Protein AF-A0A6M0SA63-F1 (afdb_monomer)

Mean predicted aligned error: 13.5 Å

Nearest PDB structures (foldseek):
  8jhr-assembly1_A  TM=8.164E-01  e=1.229E-10  Homo sapiens
  7yub-assembly1_R  TM=7.688E-01  e=2.667E-10  Homo sapiens
  7yud-assembly1_R  TM=7.633E-01  e=1.923E-09  Homo sapiens
  7dla-assembly1_A  TM=7.077E-01  e=8.566E-08  Escherichia coli K-12
  8vzo-assembly1_A  TM=6.749E-01  e=1.341E-06  Mus musculus

Foldseek 3Di:
DPPVVVPDQPPVSVCVPPLVLLLVLLLLLLLLLLLLLLLCQLCQQLVCVVQVHALLLSLLLLLLLLVLLLVQLVVLLVVCVVPFLLVSLLVLLLLSLVLLQVQLVDDHSVSSSVSSSSSSNSNSNLVSSLVLLVLSDDPVCSVVSVVSSVVSNLNSNQNNLLLNLVQQDWDSVRGRSNRSSVVSSVSSVVSSVSSVVRNDTSDDPDPPPPPVVVVVVPPPPVVLVVVQCPQPLLVLLLLLLQLLLLLVLLCSSCQSVLCCPPQVTDSNVSSVLSNLLSVLLVCCLVPPQVVCCVVPNLLRLLLVLLLQLLVLLLQCSVDRDPVSNSVSSNSNSSSSSSNVVSSLVVNPLVDDPVCNVVSVVVSVSSSSVSSSVRSSVSSVCCPPVHNSVSSHPSSVSSVVSSVVSVVSSVVCVVVSVQVVLLLVLLVLVVCLQVQVNPQKRALVSLVVLLVLLCVLVVPDCPDPLSVVSNVLSSVVRVVCQVQQVPPPPRIHGSSSSVVSCVPDVVPPVLQVVQVVLPSVPPQWHALVSQLSLCVSVPHDSVLSVVLQVVLCPVPPRIHHSVSSSVLVCCLNRVPDDDPSSVCSSHSD

Organism: NCBI:txid2304604

Radius of gyration: 30.06 Å; Cα contacts (8 Å, |Δi|>4): 780; chains: 1; bounding box: 76×56×89 Å

Sequence (588 aa):
MTLEDVNRPGFLAWLQDKSHLAQIALFLSVLIDTVSSSIVVPLIPFYAQNFNASPLMTTLVFSASAITGFMVTPVWGGLSDRFGRRPLLLTSMVVSGIACLWFGLLHSLWALFACNALIGAASGSGTVATAYIADVTSSDQRARGLGVLSAAYGCGIILGPTLGGFLVGSDSATSDFLTPALVAASLSALAVTFTFFVLPESLPKIHVEPDQTQLKSSAFNFTDYQTILKNPLTLTLIMGLVLIAFAGSSVQSVLGLWTGQELHWGPQSTSFLYVYWGGLAICIELGLINPLIKRFGESNLFIWGLFTYSIAMMLLPTSRSLLNILLSLSVICLGYSLCRVVAVSLLSQSVSARQQGKVFGLTDSAIALATIISPLLAGYMFTAWGTSWPFWVGPILIIVVSLLSVRIIMQSRVSVSCMQQRQQNLQQLFDILDYDQNGEIEAHDFQQMVNASAQVWRWKDDSKEYKTALSFWTGLGNTVQQLMDTNGDGRVSLDEWIEFMVKDLDFDLATAFTKFLDVNADGKICLEELKAFYYLYKTDEGIAEKTFESLDLDQDGYISPDEMSKTFKHFIYGETLESLQRKWLTGI

Structure (mmCIF, N/CA/C/O backbone):
data_AF-A0A6M0SA63-F1
#
_entry.id   AF-A0A6M0SA63-F1
#
loop_
_atom_site.group_PDB
_atom_site.id
_atom_site.type_symbol
_atom_site.label_atom_id
_atom_site.label_alt_id
_atom_site.label_comp_id
_atom_site.label_asym_id
_atom_site.label_entity_id
_atom_site.label_seq_id
_atom_site.pdbx_PDB_ins_code
_atom_site.Cartn_x
_atom_site.Cartn_y
_atom_site.Cartn_z
_atom_site.occupancy
_atom_site.B_iso_or_equiv
_atom_site.auth_seq_id
_atom_site.auth_comp_id
_atom_site.auth_asym_id
_atom_site.auth_atom_id
_atom_site.pdbx_PDB_model_num
ATOM 1 N N . MET A 1 1 ? -23.177 -33.381 16.766 1.00 40.50 1 MET A N 1
ATOM 2 C CA . MET A 1 1 ? -23.656 -32.475 15.706 1.00 40.50 1 MET A CA 1
ATOM 3 C C . MET A 1 1 ? -24.875 -31.773 16.249 1.00 40.50 1 MET A C 1
ATOM 5 O O . MET A 1 1 ? -25.938 -32.375 16.336 1.00 40.50 1 MET A O 1
ATOM 9 N N . THR A 1 2 ? -24.664 -30.572 16.770 1.00 35.50 2 THR A N 1
ATOM 10 C CA . THR A 1 2 ? -25.721 -29.668 17.223 1.00 35.50 2 THR A CA 1
ATOM 11 C C . THR A 1 2 ? -26.400 -29.045 15.999 1.00 35.50 2 THR A C 1
ATOM 13 O O . THR A 1 2 ? -25.821 -28.996 14.916 1.00 35.50 2 THR A O 1
ATOM 16 N N . LEU A 1 3 ? -27.646 -28.595 16.158 1.00 34.97 3 LEU A N 1
ATOM 17 C CA . LEU A 1 3 ? -28.497 -28.039 15.093 1.00 34.97 3 LEU A CA 1
ATOM 18 C C . LEU A 1 3 ? -27.920 -26.783 14.393 1.00 34.97 3 LEU A C 1
ATOM 20 O O . LEU A 1 3 ? -28.468 -26.350 13.385 1.00 34.97 3 LEU A O 1
ATOM 24 N N . GLU A 1 4 ? -26.795 -26.236 14.865 1.00 39.66 4 GLU A N 1
ATOM 25 C CA . GLU A 1 4 ? -26.075 -25.110 14.249 1.00 39.66 4 GLU A CA 1
ATOM 26 C C . GLU A 1 4 ? -25.236 -25.495 13.018 1.00 39.66 4 GLU A C 1
ATOM 28 O O . GLU A 1 4 ? -24.966 -24.645 12.170 1.00 39.66 4 GLU A O 1
ATOM 33 N N . ASP A 1 5 ? -24.871 -26.771 12.847 1.00 40.59 5 ASP A N 1
ATOM 34 C CA . ASP A 1 5 ? -24.083 -27.210 11.682 1.00 40.59 5 ASP A CA 1
ATOM 35 C C . ASP A 1 5 ? -24.913 -27.292 10.381 1.00 40.59 5 ASP A C 1
ATOM 37 O O . ASP A 1 5 ? -24.354 -27.453 9.296 1.00 40.59 5 ASP A O 1
ATOM 41 N N . VAL A 1 6 ? -26.244 -27.154 10.459 1.00 45.19 6 VAL A N 1
ATOM 42 C CA . VAL A 1 6 ? -27.168 -27.298 9.314 1.00 45.19 6 VAL A CA 1
ATOM 43 C C . VAL A 1 6 ? -27.380 -25.981 8.549 1.00 45.19 6 VAL A C 1
ATOM 45 O O . VAL A 1 6 ? -27.842 -26.009 7.412 1.00 45.19 6 VAL A O 1
ATOM 48 N N . ASN A 1 7 ? -26.989 -24.831 9.113 1.00 42.00 7 ASN A N 1
ATOM 49 C CA . ASN A 1 7 ? -27.315 -23.511 8.552 1.00 42.00 7 ASN A CA 1
ATOM 50 C C . ASN A 1 7 ? -26.133 -22.734 7.955 1.00 42.00 7 ASN A C 1
ATOM 52 O O . ASN A 1 7 ? -26.275 -21.557 7.626 1.00 42.00 7 ASN A O 1
ATOM 56 N N . ARG A 1 8 ? -24.966 -23.360 7.760 1.00 46.69 8 ARG A N 1
ATOM 57 C CA . ARG A 1 8 ? -23.919 -22.726 6.947 1.00 46.69 8 ARG A CA 1
ATOM 58 C C . ARG A 1 8 ? -24.351 -22.801 5.484 1.00 46.69 8 ARG A C 1
ATOM 60 O O . ARG A 1 8 ? -24.464 -23.919 4.974 1.00 46.69 8 ARG A O 1
ATOM 67 N N . PRO A 1 9 ? -24.585 -21.672 4.786 1.00 43.41 9 PRO A N 1
ATOM 68 C CA . PRO A 1 9 ? -24.844 -21.726 3.359 1.00 43.41 9 PRO A CA 1
ATOM 69 C C . PRO A 1 9 ? -23.662 -22.452 2.717 1.00 43.41 9 PRO A C 1
ATOM 71 O O . PRO A 1 9 ? -22.509 -22.043 2.866 1.00 43.41 9 PRO A O 1
ATOM 74 N N . GLY A 1 10 ? -23.938 -23.583 2.060 1.00 45.62 10 GLY A N 1
ATOM 75 C CA . GLY A 1 10 ? -22.914 -24.306 1.315 1.00 45.62 10 GLY A CA 1
ATOM 76 C C . GLY A 1 10 ? -22.224 -23.350 0.343 1.00 45.62 10 GLY A C 1
ATOM 77 O O . GLY A 1 10 ? -22.823 -22.367 -0.084 1.00 45.62 10 GLY A O 1
ATOM 78 N N . PHE A 1 11 ? -20.976 -23.626 -0.033 1.00 41.06 11 PHE A N 1
ATOM 79 C CA . PHE A 1 11 ? -20.181 -22.770 -0.928 1.00 41.06 11 PHE A CA 1
ATOM 80 C C . PHE A 1 11 ? -20.954 -22.268 -2.172 1.00 41.06 11 PHE A C 1
ATOM 82 O O . PHE A 1 11 ? -20.761 -21.140 -2.613 1.00 41.06 11 PHE A O 1
ATOM 89 N N . LEU A 1 12 ? -21.894 -23.070 -2.688 1.00 39.44 12 LEU A N 1
ATOM 90 C CA . LEU A 1 12 ? -22.798 -22.701 -3.783 1.00 39.44 12 LEU A CA 1
ATOM 91 C C . LEU A 1 12 ? -23.898 -21.694 -3.397 1.00 39.44 12 LEU A C 1
ATOM 93 O O . LEU A 1 12 ? -24.204 -20.823 -4.198 1.00 39.44 12 LEU A O 1
ATOM 97 N N . ALA A 1 13 ? -24.469 -21.779 -2.194 1.00 48.19 13 ALA A N 1
ATOM 98 C CA . ALA A 1 13 ? -25.404 -20.781 -1.667 1.00 48.19 13 ALA A CA 1
ATOM 99 C C . ALA A 1 13 ? -24.677 -19.475 -1.295 1.00 48.19 13 ALA A C 1
ATOM 101 O O . ALA A 1 13 ? -25.209 -18.391 -1.508 1.00 48.19 13 ALA A O 1
ATOM 102 N N . TRP A 1 14 ? -23.422 -19.568 -0.837 1.00 48.88 14 TRP A N 1
ATOM 103 C CA . TRP A 1 14 ? -22.542 -18.410 -0.644 1.00 48.88 14 TRP A CA 1
ATOM 104 C C . TRP A 1 14 ? -22.216 -17.698 -1.972 1.00 48.88 14 TRP A C 1
ATOM 106 O O . TRP A 1 14 ? -22.243 -16.473 -2.042 1.00 48.88 14 TRP A O 1
ATOM 116 N N . LEU A 1 15 ? -21.995 -18.455 -3.054 1.00 44.94 15 LEU A N 1
ATOM 117 C CA . LEU A 1 15 ? -21.850 -17.921 -4.415 1.00 44.94 15 LEU A CA 1
ATOM 118 C C . LEU A 1 15 ? -23.154 -17.358 -5.007 1.00 44.94 15 LEU A C 1
ATOM 120 O O . LEU A 1 15 ? -23.093 -16.698 -6.034 1.00 44.94 15 LEU A O 1
ATOM 124 N N . GLN A 1 16 ? -24.328 -17.629 -4.433 1.00 45.47 16 GLN A N 1
ATOM 125 C CA . GLN A 1 16 ? -25.609 -17.132 -4.958 1.00 45.47 16 GLN A CA 1
ATOM 126 C C . GLN A 1 16 ? -25.978 -15.739 -4.435 1.00 45.47 16 GLN A C 1
ATOM 128 O O . GLN A 1 16 ? -26.872 -15.099 -4.997 1.00 45.47 16 GLN A O 1
ATOM 133 N N . ASP A 1 17 ? -25.283 -15.239 -3.412 1.00 67.06 17 ASP A N 1
ATOM 134 C CA . ASP A 1 17 ? -25.430 -13.856 -2.976 1.00 67.06 17 ASP A CA 1
ATOM 135 C C . ASP A 1 17 ? -24.848 -12.911 -4.040 1.00 67.06 17 ASP A C 1
ATOM 137 O O . ASP A 1 17 ? -23.660 -12.950 -4.383 1.00 67.06 17 ASP A O 1
ATOM 141 N N . LYS A 1 18 ? -25.707 -12.043 -4.584 1.00 68.31 18 LYS A N 1
ATOM 142 C CA . LYS A 1 18 ? -25.337 -11.082 -5.631 1.00 68.31 18 LYS A CA 1
ATOM 143 C C . LYS A 1 18 ? -24.211 -10.147 -5.182 1.00 68.31 18 LYS A C 1
ATOM 145 O O . LYS A 1 18 ? -23.425 -9.720 -6.028 1.00 68.31 18 LYS A O 1
ATOM 150 N N . SER A 1 19 ? -24.112 -9.856 -3.884 1.00 70.75 19 SER A N 1
ATOM 151 C CA . SER A 1 19 ? -23.053 -9.011 -3.324 1.00 70.75 19 SER A CA 1
ATOM 152 C C . SER A 1 19 ? -21.680 -9.696 -3.400 1.00 70.75 19 SER A C 1
ATOM 154 O O . SER A 1 19 ? -20.702 -9.087 -3.838 1.00 70.75 19 SER A O 1
ATOM 156 N N . HIS A 1 20 ? -21.603 -10.989 -3.077 1.00 77.12 20 HIS A N 1
ATOM 157 C CA . HIS A 1 20 ? -20.370 -11.775 -3.144 1.00 77.12 20 HIS A CA 1
ATOM 158 C C . HIS A 1 20 ? -19.915 -12.016 -4.585 1.00 77.12 20 HIS A C 1
ATOM 160 O O . HIS A 1 20 ? -18.726 -11.885 -4.884 1.00 77.12 20 HIS A O 1
ATOM 166 N N . LEU A 1 21 ? -20.847 -12.282 -5.506 1.00 81.62 21 LEU A N 1
ATOM 167 C CA . LEU A 1 21 ? -20.529 -12.379 -6.935 1.00 81.62 21 LEU A CA 1
ATOM 168 C C . LEU A 1 21 ? -19.960 -11.071 -7.487 1.00 81.62 21 LEU A C 1
ATOM 170 O O . LEU A 1 21 ? -18.983 -11.103 -8.233 1.00 81.62 21 LEU A O 1
ATOM 174 N N . ALA A 1 22 ? -20.524 -9.926 -7.094 1.00 84.25 22 ALA A N 1
ATOM 175 C CA . ALA A 1 22 ? -20.011 -8.620 -7.495 1.00 84.25 22 ALA A CA 1
ATOM 176 C C . ALA A 1 22 ? -18.594 -8.366 -6.950 1.00 84.25 22 ALA A C 1
ATOM 178 O O . ALA A 1 22 ? -17.748 -7.862 -7.686 1.00 84.25 22 ALA A O 1
ATOM 179 N N . GLN A 1 23 ? -18.302 -8.764 -5.706 1.00 86.88 23 GLN A N 1
ATOM 180 C CA . GLN A 1 23 ? -16.956 -8.661 -5.125 1.00 86.88 23 GLN A CA 1
ATOM 181 C C . GLN A 1 23 ? -15.937 -9.548 -5.853 1.00 86.88 23 GLN A C 1
ATOM 183 O O . GLN A 1 23 ? -14.833 -9.092 -6.136 1.00 86.88 23 GLN A O 1
ATOM 188 N N . ILE A 1 24 ? -16.296 -10.790 -6.200 1.00 89.25 24 ILE A N 1
ATOM 189 C CA . ILE A 1 24 ? -15.423 -11.700 -6.964 1.00 89.25 24 ILE A CA 1
ATOM 190 C C . ILE A 1 24 ? -15.206 -11.174 -8.388 1.00 89.25 24 ILE A C 1
ATOM 192 O O . ILE A 1 24 ? -14.082 -11.186 -8.892 1.00 89.25 24 ILE A O 1
ATOM 196 N N . ALA A 1 25 ? -16.265 -10.686 -9.038 1.00 91.25 25 ALA A N 1
ATOM 197 C CA . ALA A 1 25 ? -16.173 -10.082 -10.361 1.00 91.25 25 ALA A CA 1
ATOM 198 C C . ALA A 1 25 ? -15.252 -8.857 -10.342 1.00 91.25 25 ALA A C 1
ATOM 200 O O . ALA A 1 25 ? -14.374 -8.738 -11.197 1.00 91.25 25 ALA A O 1
ATOM 201 N N . LEU A 1 26 ? -15.396 -7.978 -9.346 1.00 92.94 26 LEU A N 1
ATOM 202 C CA . LEU A 1 26 ? -14.522 -6.821 -9.190 1.00 92.94 26 LEU A CA 1
ATOM 203 C C . LEU A 1 26 ? -13.082 -7.246 -8.889 1.00 92.94 26 LEU A C 1
ATOM 205 O O . LEU A 1 26 ? -12.167 -6.722 -9.516 1.00 92.94 26 LEU A O 1
ATOM 209 N N . PHE A 1 27 ? -12.880 -8.221 -7.997 1.00 93.75 27 PHE A N 1
ATOM 210 C CA . PHE A 1 27 ? -11.565 -8.781 -7.687 1.00 93.75 27 PHE A CA 1
ATOM 211 C C . PHE A 1 27 ? -10.841 -9.231 -8.954 1.00 93.75 27 PHE A C 1
ATOM 213 O O . PHE A 1 27 ? -9.722 -8.796 -9.203 1.00 93.75 27 PHE A O 1
ATOM 220 N N . LEU A 1 28 ? -11.484 -10.063 -9.778 1.00 94.81 28 LEU A N 1
ATOM 221 C CA . LEU A 1 28 ? -10.891 -10.565 -11.017 1.00 94.81 28 LEU A CA 1
ATOM 222 C C . LEU A 1 28 ? -10.637 -9.436 -12.021 1.00 94.81 28 LEU A C 1
ATOM 224 O O . LEU A 1 28 ? -9.581 -9.400 -12.643 1.00 94.81 28 LEU A O 1
ATOM 228 N N . SER A 1 29 ? -11.572 -8.495 -12.143 1.00 94.38 29 SER A N 1
ATOM 229 C CA . SER A 1 29 ? -11.448 -7.348 -13.047 1.00 94.38 29 SER A CA 1
ATOM 230 C C . SER A 1 29 ? -10.237 -6.478 -12.693 1.00 94.38 29 SER A C 1
ATOM 232 O O . SER A 1 29 ? -9.398 -6.193 -13.546 1.00 94.38 29 SER A O 1
ATOM 234 N N . VAL A 1 30 ? -10.113 -6.114 -11.413 1.00 95.00 30 VAL A N 1
ATOM 235 C CA . VAL A 1 30 ? -9.003 -5.310 -10.886 1.00 95.00 30 VAL A CA 1
ATOM 236 C C . VAL A 1 30 ? -7.693 -6.087 -10.930 1.00 95.00 30 VAL A C 1
ATOM 238 O O . VAL A 1 30 ? -6.664 -5.519 -11.284 1.00 95.00 30 VAL A O 1
ATOM 241 N N . LEU A 1 31 ? -7.714 -7.385 -10.619 1.00 95.69 31 LEU A N 1
ATOM 242 C CA . LEU A 1 31 ? -6.534 -8.240 -10.691 1.00 95.69 31 LEU A CA 1
ATOM 243 C C . LEU A 1 31 ? -5.962 -8.246 -12.111 1.00 95.69 31 LEU A C 1
ATOM 245 O O . LEU A 1 31 ? -4.785 -7.947 -12.283 1.00 95.69 31 LEU A O 1
ATOM 249 N N . ILE A 1 32 ? -6.780 -8.547 -13.125 1.00 95.62 32 ILE A N 1
ATOM 250 C CA . ILE A 1 32 ? -6.316 -8.629 -14.518 1.00 95.62 32 ILE A CA 1
ATOM 251 C C . ILE A 1 32 ? -5.782 -7.265 -14.996 1.00 95.62 32 ILE A C 1
ATOM 253 O O . ILE A 1 32 ? -4.710 -7.215 -15.603 1.00 95.62 32 ILE A O 1
ATOM 257 N N . ASP A 1 33 ? -6.469 -6.160 -14.684 1.00 95.00 33 ASP A N 1
ATOM 258 C CA . ASP A 1 33 ? -6.015 -4.803 -15.039 1.00 95.00 33 ASP A CA 1
ATOM 259 C C . ASP A 1 33 ? -4.705 -4.410 -14.327 1.00 95.00 33 ASP A C 1
ATOM 261 O O . ASP A 1 33 ? -3.788 -3.842 -14.931 1.00 95.00 33 ASP A O 1
ATOM 265 N N . THR A 1 34 ? -4.559 -4.789 -13.056 1.00 94.38 34 THR A N 1
ATOM 266 C CA . THR A 1 34 ? -3.334 -4.530 -12.290 1.00 94.38 34 THR A CA 1
ATOM 267 C C . THR A 1 34 ? -2.165 -5.356 -12.821 1.00 94.38 34 THR A C 1
ATOM 269 O O . THR A 1 34 ? -1.060 -4.828 -12.943 1.00 94.38 34 THR A O 1
ATOM 272 N N . VAL A 1 35 ? -2.383 -6.627 -13.189 1.00 95.31 35 VAL A N 1
ATOM 273 C CA . VAL A 1 35 ? -1.358 -7.446 -13.861 1.00 95.31 35 VAL A CA 1
ATOM 274 C C . VAL A 1 35 ? -0.926 -6.773 -15.162 1.00 95.31 35 VAL A C 1
ATOM 276 O O . VAL A 1 35 ? 0.271 -6.605 -15.382 1.00 95.31 35 VAL A O 1
ATOM 279 N N . SER A 1 36 ? -1.888 -6.354 -15.991 1.00 95.00 36 SER A N 1
ATOM 280 C CA . SER A 1 36 ? -1.639 -5.678 -17.268 1.00 95.00 36 SER A CA 1
ATOM 281 C C . SER A 1 36 ? -0.738 -4.454 -17.104 1.00 95.00 36 SER A C 1
ATOM 283 O O . SER A 1 36 ? 0.329 -4.380 -17.708 1.00 95.00 36 SER A O 1
ATOM 285 N N . SER A 1 37 ? -1.139 -3.501 -16.263 1.00 92.12 37 SER A N 1
ATOM 286 C CA . SER A 1 37 ? -0.383 -2.258 -16.056 1.00 92.12 37 SER A CA 1
ATOM 287 C C . SER A 1 37 ? 0.976 -2.493 -15.378 1.00 92.12 37 SER A C 1
ATOM 289 O O . SER A 1 37 ? 1.958 -1.821 -15.702 1.00 92.12 37 SER A O 1
ATOM 291 N N . SER A 1 38 ? 1.077 -3.490 -14.493 1.00 92.69 38 SER A N 1
ATOM 292 C CA . SER A 1 38 ? 2.311 -3.785 -13.749 1.00 92.69 38 SER A CA 1
ATOM 293 C C . SER A 1 38 ? 3.383 -4.512 -14.575 1.00 92.69 38 SER A C 1
ATOM 295 O O . SER A 1 38 ? 4.549 -4.494 -14.183 1.00 92.69 38 SER A O 1
ATOM 297 N N . ILE A 1 39 ? 3.041 -5.111 -15.726 1.00 94.06 39 ILE A N 1
ATOM 298 C CA . ILE A 1 39 ? 4.009 -5.724 -16.665 1.00 94.06 39 ILE A CA 1
ATOM 299 C C . ILE A 1 39 ? 5.077 -4.725 -17.116 1.00 94.06 39 ILE A C 1
ATOM 301 O O . ILE A 1 39 ? 6.248 -5.071 -17.263 1.00 94.06 39 ILE A O 1
ATOM 305 N N . VAL A 1 40 ? 4.666 -3.480 -17.334 1.00 91.62 40 VAL A N 1
ATOM 306 C CA . VAL A 1 40 ? 5.477 -2.448 -17.979 1.00 91.62 40 VAL A CA 1
ATOM 307 C C . VAL A 1 40 ? 6.461 -1.787 -17.006 1.00 91.62 40 VAL A C 1
ATOM 309 O O . VAL A 1 40 ? 7.563 -1.401 -17.393 1.00 91.62 40 VAL A O 1
ATOM 312 N N . VAL A 1 41 ? 6.095 -1.694 -15.726 1.00 88.88 41 VAL A N 1
ATOM 313 C CA . VAL A 1 41 ? 6.821 -0.936 -14.692 1.00 88.88 41 VAL A CA 1
ATOM 314 C C . VAL A 1 41 ? 8.314 -1.293 -14.567 1.00 88.88 41 VAL A C 1
ATOM 316 O O . VAL A 1 41 ? 9.135 -0.376 -14.652 1.00 88.88 41 VAL A O 1
ATOM 319 N N . PRO A 1 42 ? 8.728 -2.568 -14.396 1.00 89.56 42 PRO A N 1
ATOM 320 C CA . PRO A 1 42 ? 10.150 -2.905 -14.251 1.00 89.56 42 PRO A CA 1
ATOM 321 C C . PRO A 1 42 ? 10.949 -2.722 -15.549 1.00 89.56 42 PRO A C 1
ATOM 323 O O . PRO A 1 42 ? 12.178 -2.708 -15.513 1.00 89.56 42 PRO A O 1
ATOM 326 N N . LEU A 1 43 ? 10.268 -2.586 -16.692 1.00 92.00 43 LEU A N 1
ATOM 327 C CA . LEU A 1 43 ? 10.886 -2.439 -18.008 1.00 92.00 43 LEU A CA 1
ATOM 328 C C . LEU A 1 43 ? 11.236 -0.982 -18.322 1.00 92.00 43 LEU A C 1
ATOM 330 O O . LEU A 1 43 ? 12.097 -0.736 -19.166 1.00 92.00 43 LEU A O 1
ATOM 334 N N . ILE A 1 44 ? 10.613 -0.020 -17.627 1.00 92.75 44 ILE A N 1
ATOM 335 C CA . ILE A 1 44 ? 10.818 1.421 -17.843 1.00 92.75 44 ILE A CA 1
ATOM 336 C C . ILE A 1 44 ? 12.307 1.801 -17.816 1.00 92.75 44 ILE A C 1
ATOM 338 O O . ILE A 1 44 ? 12.741 2.467 -18.759 1.00 92.75 44 ILE A O 1
ATOM 342 N N . PRO A 1 45 ? 13.125 1.387 -16.820 1.00 91.75 45 PRO A N 1
ATOM 343 C CA . PRO A 1 45 ? 14.525 1.795 -16.778 1.00 91.75 45 PRO A CA 1
ATOM 344 C C . PRO A 1 45 ? 15.342 1.295 -17.968 1.00 91.75 45 PRO A C 1
ATOM 346 O O . PRO A 1 45 ? 16.179 2.030 -18.486 1.00 91.75 45 PRO A O 1
ATOM 349 N N . PHE A 1 46 ? 15.068 0.074 -18.425 1.00 90.25 46 PHE A N 1
ATOM 350 C CA . PHE A 1 46 ? 15.760 -0.544 -19.553 1.00 90.25 46 PHE A CA 1
ATOM 351 C C . PHE A 1 46 ? 15.319 0.069 -20.888 1.00 90.25 46 PHE A C 1
ATOM 353 O O . PHE A 1 46 ? 16.154 0.362 -21.739 1.00 90.25 46 PHE A O 1
ATOM 360 N N . TYR A 1 47 ? 14.030 0.372 -21.058 1.00 90.44 47 TYR A N 1
ATOM 361 C CA . TYR A 1 47 ? 13.552 1.047 -22.267 1.00 90.44 47 TYR A CA 1
ATOM 362 C C . TYR A 1 47 ? 14.051 2.501 -22.337 1.00 90.44 47 TYR A C 1
ATOM 364 O O . TYR A 1 47 ? 14.453 2.982 -23.394 1.00 90.44 47 TYR A O 1
ATOM 372 N N . ALA A 1 48 ? 14.111 3.210 -21.207 1.00 92.06 48 ALA A N 1
ATOM 373 C CA . ALA A 1 48 ? 14.680 4.555 -21.160 1.00 92.06 48 ALA A CA 1
ATOM 374 C C . ALA A 1 48 ? 16.167 4.571 -21.575 1.00 92.06 48 ALA A C 1
ATOM 376 O O . ALA A 1 48 ? 16.604 5.493 -22.270 1.00 92.06 48 ALA A O 1
ATOM 377 N N . GLN A 1 49 ? 16.934 3.530 -21.226 1.00 87.38 49 GLN A N 1
ATOM 378 C CA . GLN A 1 49 ? 18.329 3.374 -21.658 1.00 87.38 49 GLN A CA 1
ATOM 379 C C . GLN A 1 49 ? 18.472 3.232 -23.181 1.00 87.38 49 GLN A C 1
ATOM 381 O O . GLN A 1 49 ? 19.422 3.784 -23.732 1.00 87.38 49 GLN A O 1
ATOM 386 N N . ASN A 1 50 ? 17.514 2.613 -23.884 1.00 88.25 50 ASN A N 1
ATOM 387 C CA . ASN A 1 50 ? 17.524 2.552 -25.357 1.00 88.25 50 ASN A CA 1
ATOM 388 C C . ASN A 1 50 ? 17.449 3.939 -26.013 1.00 88.25 50 ASN A C 1
ATOM 390 O O . ASN A 1 50 ? 17.917 4.129 -27.135 1.00 88.25 50 ASN A O 1
ATOM 394 N N . PHE A 1 51 ? 16.901 4.930 -25.306 1.00 91.31 51 PHE A N 1
ATOM 395 C CA . PHE A 1 51 ? 16.891 6.330 -25.731 1.00 91.31 51 PHE A CA 1
ATOM 396 C C . PHE A 1 51 ? 18.080 7.137 -25.191 1.00 91.31 51 PHE A C 1
ATOM 398 O O . PHE A 1 51 ? 18.081 8.361 -25.304 1.00 91.31 51 PHE A O 1
ATOM 405 N N . ASN A 1 52 ? 19.087 6.476 -24.609 1.00 90.31 52 ASN A N 1
ATOM 406 C CA . ASN A 1 52 ? 20.224 7.095 -23.923 1.00 90.31 52 ASN A CA 1
ATOM 407 C C . ASN A 1 52 ? 19.793 8.083 -22.823 1.00 90.31 52 ASN A C 1
ATOM 409 O O . ASN A 1 52 ? 20.448 9.102 -22.594 1.00 90.31 52 ASN A O 1
ATOM 413 N N . ALA A 1 53 ? 18.669 7.807 -22.151 1.00 93.31 53 ALA A N 1
ATOM 414 C CA . ALA A 1 53 ? 18.188 8.648 -21.065 1.00 93.31 53 ALA A CA 1
ATOM 415 C C . ALA A 1 53 ? 19.166 8.620 -19.882 1.00 93.31 53 ALA A C 1
ATOM 417 O O . ALA A 1 53 ? 19.673 7.566 -19.488 1.00 93.31 53 ALA A O 1
ATOM 418 N N . SER A 1 54 ? 19.408 9.785 -19.281 1.00 93.88 54 SER A N 1
ATOM 419 C CA . SER A 1 54 ? 20.157 9.854 -18.026 1.00 93.88 54 SER A CA 1
ATOM 420 C C . SER A 1 54 ? 19.356 9.205 -16.886 1.00 93.88 54 SER A C 1
ATOM 422 O O . SER A 1 54 ? 18.125 9.182 -16.951 1.00 93.88 54 SER A O 1
ATOM 424 N N . PRO A 1 55 ? 20.001 8.740 -15.798 1.00 93.12 55 PRO A N 1
ATOM 425 C CA . PRO A 1 55 ? 19.283 8.206 -14.639 1.00 93.12 55 PRO A CA 1
ATOM 426 C C . PRO A 1 55 ? 18.215 9.165 -14.098 1.00 93.12 55 PRO A C 1
ATOM 428 O O . PRO A 1 55 ? 17.118 8.731 -13.767 1.00 93.12 55 PRO A O 1
ATOM 431 N N . LEU A 1 56 ? 18.498 10.474 -14.096 1.00 94.12 56 LEU A N 1
ATOM 432 C CA . LEU A 1 56 ? 17.529 11.505 -13.720 1.00 94.12 56 LEU A CA 1
ATOM 433 C C . LEU A 1 56 ? 16.312 11.529 -14.656 1.00 94.12 56 LEU A C 1
ATOM 435 O O . LEU A 1 56 ? 15.182 11.588 -14.187 1.00 94.12 56 LEU A O 1
ATOM 439 N N . MET A 1 57 ? 16.519 11.473 -15.975 1.00 95.00 57 MET A N 1
ATOM 440 C CA . MET A 1 57 ? 15.405 11.416 -16.928 1.00 95.00 57 MET A CA 1
ATOM 441 C C . MET A 1 57 ? 14.580 10.141 -16.746 1.00 95.00 57 MET A C 1
ATOM 443 O O . MET A 1 57 ? 13.356 10.208 -16.759 1.00 95.00 57 MET A O 1
ATOM 447 N N . THR A 1 58 ? 15.235 9.002 -16.521 1.00 94.81 58 THR A N 1
ATOM 448 C CA . THR A 1 58 ? 14.569 7.720 -16.281 1.00 94.81 58 THR A CA 1
ATOM 449 C C . THR A 1 58 ? 13.694 7.748 -15.031 1.00 94.81 58 THR A C 1
ATOM 451 O O . THR A 1 58 ? 12.551 7.304 -15.084 1.00 94.81 58 THR A O 1
ATOM 454 N N . THR A 1 59 ? 14.173 8.291 -13.908 1.00 95.19 59 THR A N 1
ATOM 455 C CA . THR A 1 59 ? 13.348 8.361 -12.692 1.00 95.19 59 THR A CA 1
ATOM 456 C C . THR A 1 59 ? 12.240 9.410 -12.796 1.00 95.19 59 THR A C 1
ATOM 458 O O . THR A 1 59 ? 11.156 9.206 -12.251 1.00 95.19 59 THR A O 1
ATOM 461 N N . LEU A 1 60 ? 12.447 10.493 -13.556 1.00 94.75 60 LEU A N 1
ATOM 462 C CA . LEU A 1 60 ? 11.397 11.475 -13.846 1.00 94.75 60 LEU A CA 1
ATOM 463 C C . LEU A 1 60 ? 10.207 10.863 -14.602 1.00 94.75 60 LEU A C 1
ATOM 465 O O . LEU A 1 60 ? 9.084 11.338 -14.431 1.00 94.75 60 LEU A O 1
ATOM 469 N N . VAL A 1 61 ? 10.410 9.797 -15.387 1.00 95.56 61 VAL A N 1
ATOM 470 C CA . VAL A 1 61 ? 9.308 9.053 -16.027 1.00 95.56 61 VAL A CA 1
ATOM 471 C C . VAL A 1 61 ? 8.361 8.453 -14.976 1.00 95.56 61 VAL A C 1
ATOM 473 O O . VAL A 1 61 ? 7.144 8.527 -15.143 1.00 95.56 61 VAL A O 1
ATOM 476 N N . PHE A 1 62 ? 8.888 7.935 -13.859 1.00 93.81 62 PHE A N 1
ATOM 477 C CA . PHE A 1 62 ? 8.066 7.441 -12.745 1.00 93.81 62 PHE A CA 1
ATOM 478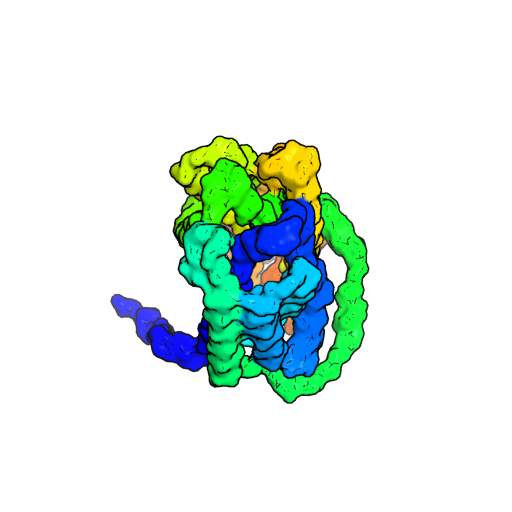 C C . PHE A 1 62 ? 7.309 8.583 -12.055 1.00 93.81 62 PHE A C 1
ATOM 480 O O . PHE A 1 62 ? 6.113 8.455 -11.787 1.00 93.81 62 PHE A O 1
ATOM 487 N N . SER A 1 63 ? 7.971 9.725 -11.825 1.00 93.69 63 SER A N 1
ATOM 488 C CA . SER A 1 63 ? 7.313 10.918 -11.276 1.00 93.69 63 SER A CA 1
ATOM 489 C C . SER A 1 63 ? 6.182 11.421 -12.177 1.00 93.69 63 SER A C 1
ATOM 491 O O . SER A 1 63 ? 5.158 11.849 -11.657 1.00 93.69 63 SER A O 1
ATOM 493 N N . ALA A 1 64 ? 6.318 11.349 -13.507 1.00 94.38 64 ALA A N 1
ATOM 494 C CA . ALA A 1 64 ? 5.262 11.765 -14.432 1.00 94.38 64 ALA A CA 1
ATOM 495 C C . ALA A 1 64 ? 3.970 10.958 -14.227 1.00 94.38 64 ALA A C 1
ATOM 497 O O . ALA A 1 64 ? 2.896 11.547 -14.118 1.00 94.38 64 ALA A O 1
ATOM 498 N N . SER A 1 65 ? 4.081 9.633 -14.081 1.00 93.81 65 SER A N 1
ATOM 499 C CA . SER A 1 65 ? 2.939 8.768 -13.756 1.00 93.81 65 SER A CA 1
ATOM 500 C C . SER A 1 65 ? 2.316 9.132 -12.402 1.00 93.81 65 SER A C 1
ATOM 502 O O . SER A 1 65 ? 1.104 9.334 -12.315 1.00 93.81 65 SER A O 1
ATOM 504 N N . ALA A 1 66 ? 3.137 9.322 -11.361 1.00 92.69 66 ALA A N 1
ATOM 505 C CA . ALA A 1 66 ? 2.659 9.687 -10.025 1.00 92.69 66 ALA A CA 1
ATOM 506 C C . ALA A 1 66 ? 1.945 11.054 -9.996 1.00 92.69 66 ALA A C 1
ATOM 508 O O . ALA A 1 66 ? 0.895 11.189 -9.368 1.00 92.69 66 ALA A O 1
ATOM 509 N N . ILE A 1 67 ? 2.475 12.060 -10.705 1.00 94.31 67 ILE A N 1
ATOM 510 C CA . ILE A 1 67 ? 1.868 13.396 -10.814 1.00 94.31 67 ILE A CA 1
ATOM 511 C C . ILE A 1 67 ? 0.518 13.302 -11.516 1.00 94.31 67 ILE A C 1
ATOM 513 O O . ILE A 1 67 ? -0.475 13.829 -11.014 1.00 94.31 67 ILE A O 1
ATOM 517 N N . THR A 1 68 ? 0.467 12.637 -12.673 1.00 94.62 68 THR A N 1
ATOM 518 C CA . THR A 1 68 ? -0.785 12.526 -13.421 1.00 94.62 68 THR A CA 1
ATOM 519 C C . THR A 1 68 ? -1.823 11.728 -12.639 1.00 94.62 68 THR A C 1
ATOM 521 O O . THR A 1 68 ? -2.960 12.179 -12.553 1.00 94.62 68 THR A O 1
ATOM 524 N N . GLY A 1 69 ? -1.437 10.625 -11.989 1.00 92.62 69 GLY A N 1
ATOM 525 C CA . GLY A 1 69 ? -2.323 9.876 -11.096 1.00 92.62 69 GLY A CA 1
ATOM 526 C C . GLY A 1 69 ? -2.881 10.750 -9.975 1.00 92.62 69 GLY A C 1
ATOM 527 O O . GLY A 1 69 ? -4.093 10.862 -9.830 1.00 92.62 69 GLY A O 1
ATOM 528 N N . PHE A 1 70 ? -2.028 11.473 -9.248 1.00 90.12 70 PHE A N 1
ATOM 529 C CA . PHE A 1 70 ? -2.469 12.370 -8.176 1.00 90.12 70 PHE A CA 1
ATOM 530 C C . PHE A 1 70 ? -3.459 13.447 -8.651 1.00 90.12 70 PHE A C 1
ATOM 532 O O . PHE A 1 70 ? -4.455 13.708 -7.978 1.00 90.12 70 PHE A O 1
ATOM 539 N N . MET A 1 71 ? -3.225 14.051 -9.820 1.00 91.12 71 MET A N 1
ATOM 540 C CA . MET A 1 71 ? -4.109 15.087 -10.369 1.00 91.12 71 MET A CA 1
ATOM 541 C C . MET A 1 71 ? -5.438 14.531 -10.895 1.00 91.12 71 MET A C 1
ATOM 543 O O . MET A 1 71 ? -6.465 15.205 -10.815 1.00 91.12 71 MET A O 1
ATOM 547 N N . VAL A 1 72 ? -5.424 13.325 -11.463 1.00 90.50 72 VAL A N 1
ATOM 548 C CA . VAL A 1 72 ? -6.557 12.753 -12.202 1.00 90.50 72 VAL A CA 1
ATOM 549 C C . VAL A 1 72 ? -7.448 11.881 -11.305 1.00 90.50 72 VAL A C 1
ATOM 551 O O . VAL A 1 72 ? -8.646 11.772 -11.556 1.00 90.50 72 VAL A O 1
ATOM 554 N N . THR A 1 73 ? -6.929 11.330 -10.206 1.00 88.75 73 THR A N 1
ATOM 555 C CA . THR A 1 73 ? -7.689 10.487 -9.265 1.00 88.75 73 THR A CA 1
ATOM 556 C C . THR A 1 73 ? -8.969 11.142 -8.710 1.00 88.75 73 THR A C 1
ATOM 558 O O . THR A 1 73 ? -10.026 10.509 -8.785 1.00 88.75 73 THR A O 1
ATOM 561 N N . PRO A 1 74 ? -8.970 12.406 -8.231 1.00 86.38 74 PRO A N 1
ATOM 562 C CA . PRO A 1 74 ? -10.205 13.068 -7.790 1.00 86.38 74 PRO A CA 1
ATOM 563 C C . PRO A 1 74 ? -11.226 13.251 -8.922 1.00 86.38 74 PRO A C 1
ATOM 565 O O . PRO A 1 74 ? -12.435 13.176 -8.695 1.00 86.38 74 PRO A O 1
ATOM 568 N N . VAL A 1 75 ? -10.741 13.457 -10.152 1.00 90.06 75 VAL A N 1
ATOM 569 C CA . VAL A 1 75 ? -11.585 13.595 -11.347 1.00 90.06 75 VAL A CA 1
ATOM 570 C C . VAL A 1 75 ? -12.303 12.277 -11.636 1.00 90.06 75 VAL A C 1
ATOM 572 O O . VAL A 1 75 ? -13.507 12.291 -11.877 1.00 90.06 75 VAL A O 1
ATOM 575 N N . TRP A 1 76 ? -11.609 11.138 -11.542 1.00 87.88 76 TRP A N 1
ATOM 576 C CA . TRP A 1 76 ? -12.231 9.813 -11.665 1.00 87.88 76 TRP A CA 1
ATOM 577 C C . TRP A 1 76 ? -13.309 9.566 -10.615 1.00 87.88 76 TRP A C 1
ATOM 579 O O . TRP A 1 76 ? -14.379 9.074 -10.968 1.00 87.88 76 TRP A O 1
ATOM 589 N N . GLY A 1 77 ? -13.056 9.946 -9.358 1.00 85.06 77 GLY A N 1
ATOM 590 C CA . GLY A 1 77 ? -14.043 9.858 -8.279 1.00 85.06 77 GLY A CA 1
ATOM 591 C C . GLY A 1 77 ? -15.338 10.581 -8.647 1.00 85.06 77 GLY A C 1
ATOM 592 O O . GLY A 1 77 ? -16.374 9.935 -8.812 1.00 85.06 77 GLY A O 1
ATOM 593 N N . GLY A 1 78 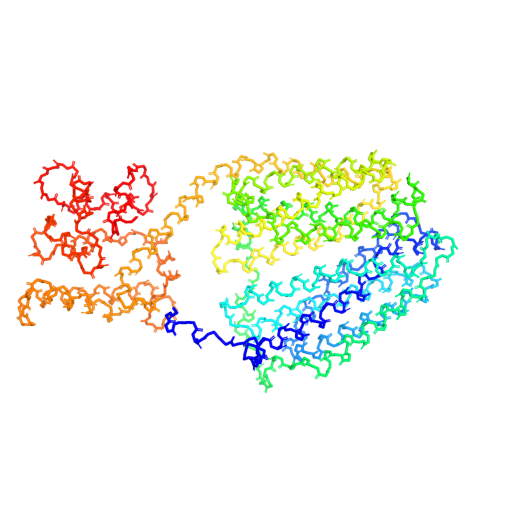? -15.249 11.888 -8.918 1.00 84.06 78 GLY A N 1
ATOM 594 C CA . GLY A 1 78 ? -16.421 12.704 -9.250 1.00 84.06 78 GLY A CA 1
ATOM 595 C C . GLY A 1 78 ? -17.112 12.312 -10.562 1.00 84.06 78 GLY A C 1
ATOM 596 O O . GLY A 1 78 ? -18.337 12.370 -10.664 1.00 84.06 78 GLY A O 1
ATOM 597 N N . LEU A 1 79 ? -16.359 11.870 -11.578 1.00 88.31 79 LEU A N 1
ATOM 598 C CA . LEU A 1 79 ? -16.956 11.339 -12.807 1.00 88.31 79 LEU A CA 1
ATOM 599 C C . LEU A 1 79 ? -17.697 10.024 -12.550 1.00 88.31 79 LEU A C 1
ATOM 601 O O . LEU A 1 79 ? -18.768 9.821 -13.118 1.00 88.31 79 LEU A O 1
ATOM 605 N N . SER A 1 80 ? -17.165 9.152 -11.692 1.00 91.38 80 SER A N 1
ATOM 606 C CA . SER A 1 80 ? -17.811 7.878 -11.373 1.00 91.38 80 SER A CA 1
ATOM 607 C C . SER A 1 80 ? -19.086 8.048 -10.553 1.00 91.38 80 SER A C 1
ATOM 609 O O . SER A 1 80 ? -20.040 7.310 -10.782 1.00 91.38 80 SER A O 1
ATOM 611 N N . ASP A 1 81 ? -19.150 9.066 -9.689 1.00 87.44 81 ASP A N 1
ATOM 612 C CA . ASP A 1 81 ? -20.385 9.438 -8.989 1.00 87.44 81 ASP A CA 1
ATOM 613 C C . ASP A 1 81 ? -21.477 9.890 -9.976 1.00 87.44 81 ASP A C 1
ATOM 615 O O . ASP A 1 81 ? -22.657 9.611 -9.779 1.00 87.44 81 ASP A O 1
ATOM 619 N N . ARG A 1 82 ? -21.095 10.573 -11.067 1.00 86.38 82 ARG A N 1
ATOM 620 C CA . ARG A 1 82 ? -22.040 11.138 -12.046 1.00 86.38 82 ARG A CA 1
ATOM 621 C C . ARG A 1 82 ? -22.488 10.154 -13.126 1.00 86.38 82 ARG A C 1
ATOM 623 O O . ARG A 1 82 ? -23.638 10.198 -13.556 1.00 86.38 82 ARG A O 1
ATOM 630 N N . PHE A 1 83 ? -21.570 9.344 -13.640 1.00 87.44 83 PHE A N 1
ATOM 631 C CA . PHE A 1 83 ? -21.788 8.520 -14.834 1.00 87.44 83 PHE A CA 1
ATOM 632 C C . PHE A 1 83 ? -21.935 7.021 -14.529 1.00 87.44 83 PHE A C 1
ATOM 634 O O . PHE A 1 83 ? -22.256 6.259 -15.443 1.00 87.44 83 PHE A O 1
ATOM 641 N N . GLY A 1 84 ? -21.730 6.598 -13.278 1.00 89.62 84 GLY A N 1
ATOM 642 C CA . GLY A 1 84 ? -21.741 5.193 -12.865 1.00 89.62 84 GLY A CA 1
ATOM 643 C C . GLY A 1 84 ? -20.336 4.661 -12.572 1.00 89.62 84 GLY A C 1
ATOM 644 O O . GLY A 1 84 ? -19.347 5.111 -13.159 1.00 89.62 84 GLY A O 1
ATOM 645 N N . ARG A 1 85 ? -20.229 3.665 -11.683 1.00 92.31 85 ARG A N 1
ATOM 646 C CA . ARG A 1 85 ? -18.934 3.077 -11.309 1.00 92.31 85 ARG A CA 1
ATOM 647 C C . ARG A 1 85 ? -18.392 2.195 -12.425 1.00 92.31 85 ARG A C 1
ATOM 649 O O . ARG A 1 85 ? -17.215 2.280 -12.771 1.00 92.31 85 ARG A O 1
ATOM 656 N N . ARG A 1 86 ? -19.248 1.360 -13.021 1.00 94.38 86 ARG A N 1
ATOM 657 C CA . ARG A 1 86 ? -18.834 0.375 -14.030 1.00 94.38 86 ARG A CA 1
ATOM 658 C C . ARG A 1 86 ? -18.353 1.022 -15.340 1.00 94.38 86 ARG A C 1
ATOM 660 O O . ARG A 1 86 ? -17.286 0.622 -15.805 1.00 94.38 86 ARG A O 1
ATOM 667 N N . PRO A 1 87 ? -19.053 2.004 -15.951 1.00 94.00 87 PRO A N 1
ATOM 668 C CA . PRO A 1 87 ? -18.563 2.707 -17.132 1.00 94.00 87 PRO A CA 1
ATOM 669 C C . PRO A 1 87 ? -17.197 3.340 -16.903 1.00 94.00 87 PRO A C 1
ATOM 671 O O . PRO A 1 87 ? -16.329 3.233 -17.765 1.00 94.00 87 PRO A O 1
ATOM 674 N N . LEU A 1 88 ? -16.979 3.946 -15.731 1.00 94.56 88 LEU A N 1
ATOM 675 C CA . LEU A 1 88 ? -15.712 4.608 -15.447 1.00 94.56 88 LEU A CA 1
ATOM 676 C C . LEU A 1 88 ? -14.586 3.587 -15.244 1.00 94.56 88 LEU A C 1
ATOM 678 O O . LEU A 1 88 ? -13.535 3.745 -15.864 1.00 94.56 88 LEU A O 1
ATOM 682 N N . LEU A 1 89 ? -14.826 2.478 -14.532 1.00 94.19 89 LEU A N 1
ATOM 683 C CA . LEU A 1 89 ? -13.868 1.363 -14.467 1.00 94.19 89 LEU A CA 1
ATOM 684 C C . LEU A 1 89 ? -13.481 0.859 -15.865 1.00 94.19 89 LEU A C 1
ATOM 686 O O . LEU A 1 89 ? -12.295 0.783 -16.186 1.00 94.19 89 LEU A O 1
ATOM 690 N N . LEU A 1 90 ? -14.463 0.605 -16.734 1.00 96.06 90 LEU A N 1
ATOM 691 C CA . LEU A 1 90 ? -14.213 0.173 -18.112 1.00 96.06 90 LEU A CA 1
ATOM 692 C C . LEU A 1 90 ? -13.369 1.187 -18.888 1.00 96.06 90 LEU A C 1
ATOM 694 O O . LEU A 1 90 ? -12.410 0.803 -19.553 1.00 96.06 90 LEU A O 1
ATOM 698 N N . THR A 1 91 ? -13.686 2.481 -18.793 1.00 95.75 91 THR A N 1
ATOM 699 C CA . THR A 1 91 ? -12.898 3.511 -19.484 1.00 95.75 91 THR A CA 1
ATOM 700 C C . THR A 1 91 ? -11.467 3.590 -18.962 1.00 95.75 91 THR A C 1
ATOM 702 O O . THR A 1 91 ? -10.553 3.690 -19.776 1.00 95.75 91 THR A O 1
ATOM 705 N N . SER A 1 92 ? -11.238 3.473 -17.647 1.00 94.56 92 SER A N 1
ATOM 706 C CA . SER A 1 92 ? -9.876 3.453 -17.094 1.00 94.56 92 SER A CA 1
ATOM 707 C C . SER A 1 92 ? -9.074 2.246 -17.582 1.00 94.56 92 SER A C 1
ATOM 709 O O . SER A 1 92 ? -7.926 2.409 -17.991 1.00 94.56 92 SER A O 1
ATOM 711 N N . MET A 1 93 ? -9.698 1.066 -17.656 1.00 95.38 93 MET A N 1
ATOM 712 C CA . MET A 1 93 ? -9.065 -0.144 -18.185 1.00 95.38 93 MET A CA 1
ATOM 713 C C . MET A 1 93 ? -8.729 0.005 -19.672 1.00 95.38 93 MET A C 1
ATOM 715 O O . MET A 1 93 ? -7.633 -0.354 -20.087 1.00 95.38 93 MET A O 1
ATOM 719 N N . VAL A 1 94 ? -9.616 0.599 -20.480 1.00 96.81 94 VAL A N 1
ATOM 720 C CA . VAL A 1 94 ? -9.332 0.888 -21.899 1.00 96.81 94 VAL A CA 1
ATOM 721 C C . VAL A 1 94 ? -8.152 1.852 -22.043 1.00 96.81 94 VAL A C 1
ATOM 723 O O . VAL A 1 94 ? -7.264 1.609 -22.859 1.00 96.81 94 VAL A O 1
ATOM 726 N N . VAL A 1 95 ? -8.108 2.924 -21.247 1.00 96.44 95 VAL A N 1
ATOM 727 C CA . VAL A 1 95 ? -6.985 3.878 -21.254 1.00 96.44 95 VAL A CA 1
ATOM 728 C C . VAL A 1 95 ? -5.677 3.182 -20.862 1.00 96.44 95 VAL A C 1
ATOM 730 O O . VAL A 1 95 ? -4.669 3.365 -21.545 1.00 96.44 95 VAL A O 1
ATOM 733 N N . SER A 1 96 ? -5.707 2.333 -19.830 1.00 94.88 96 SER A N 1
ATOM 734 C CA . SER A 1 96 ? -4.583 1.485 -19.405 1.00 94.88 96 SER A CA 1
ATOM 735 C C . SER A 1 96 ? -4.096 0.576 -20.541 1.00 94.88 96 SER A C 1
ATOM 737 O O . SER A 1 96 ? -2.904 0.553 -20.849 1.00 94.88 96 SER A O 1
ATOM 739 N N . GLY A 1 97 ? -5.009 -0.108 -21.237 1.00 96.00 97 GLY A N 1
ATOM 740 C CA . GLY A 1 97 ? -4.686 -0.993 -22.360 1.00 96.00 97 GLY A CA 1
ATOM 741 C C . GLY A 1 97 ? -4.080 -0.268 -23.557 1.00 96.00 97 GLY A C 1
ATOM 742 O O . GLY A 1 97 ? -3.099 -0.744 -24.129 1.00 96.00 97 GLY A O 1
ATOM 743 N N . ILE A 1 98 ? -4.607 0.911 -23.904 1.00 97.00 98 ILE A N 1
ATOM 744 C CA . ILE A 1 98 ? -4.040 1.766 -24.958 1.00 97.00 98 ILE A CA 1
ATOM 745 C C . ILE A 1 98 ? -2.628 2.215 -24.574 1.00 97.00 98 ILE A C 1
ATOM 747 O O . ILE A 1 98 ? -1.725 2.155 -25.408 1.00 97.00 98 ILE A O 1
ATOM 751 N N . ALA A 1 99 ? -2.417 2.631 -23.323 1.00 96.50 99 ALA A N 1
ATOM 752 C CA . ALA A 1 99 ? -1.100 3.033 -22.845 1.00 96.50 99 ALA A CA 1
ATOM 753 C C . ALA A 1 99 ? -0.106 1.859 -22.873 1.00 96.50 99 ALA A C 1
ATOM 755 O O . ALA A 1 99 ? 1.009 2.012 -23.363 1.00 96.50 99 ALA A O 1
ATOM 756 N N . CYS A 1 100 ? -0.524 0.668 -22.433 1.00 94.81 100 CYS A N 1
ATOM 757 C CA . CYS A 1 100 ? 0.300 -0.541 -22.482 1.00 94.81 100 CYS A CA 1
ATOM 758 C C . CYS A 1 100 ? 0.663 -0.937 -23.918 1.00 94.81 100 CYS A C 1
ATOM 760 O O . CYS A 1 100 ? 1.813 -1.271 -24.181 1.00 94.81 100 CYS A O 1
ATOM 762 N N . LEU A 1 101 ? -0.281 -0.852 -24.862 1.00 95.88 101 LEU A N 1
ATOM 763 C CA . LEU A 1 101 ? -0.006 -1.110 -26.277 1.00 95.88 101 LEU A CA 1
ATOM 764 C C . LEU A 1 101 ? 0.971 -0.079 -26.854 1.00 95.88 101 LEU A C 1
ATOM 766 O O . LEU A 1 101 ? 1.907 -0.437 -27.569 1.00 95.88 101 LEU A O 1
ATOM 770 N N . TRP A 1 102 ? 0.765 1.201 -26.533 1.00 96.31 102 TRP A N 1
ATOM 771 C CA . TRP A 1 102 ? 1.626 2.283 -26.997 1.00 96.31 102 TRP A CA 1
ATOM 772 C C . TRP A 1 102 ? 3.048 2.163 -26.444 1.00 96.31 102 TRP A C 1
ATOM 774 O O . TRP A 1 102 ? 3.993 2.471 -27.168 1.00 96.31 102 TRP A O 1
ATOM 784 N N . PHE A 1 103 ? 3.210 1.647 -25.219 1.00 95.06 103 PHE A N 1
ATOM 785 C CA . PHE A 1 103 ? 4.514 1.420 -24.599 1.00 95.06 103 PHE A CA 1
ATOM 786 C C . PHE A 1 103 ? 5.448 0.593 -25.490 1.00 95.06 103 PHE A C 1
ATOM 788 O O . PHE A 1 103 ? 6.593 0.977 -25.672 1.00 95.06 103 PHE A O 1
ATOM 795 N N . GLY A 1 104 ? 4.971 -0.486 -26.118 1.00 92.44 104 GLY A N 1
ATOM 796 C CA . GLY A 1 104 ? 5.792 -1.319 -27.014 1.00 92.44 104 GLY A CA 1
ATOM 797 C C . GLY A 1 104 ? 6.134 -0.677 -28.364 1.00 92.44 104 GLY A C 1
ATOM 798 O O . GLY A 1 104 ? 6.910 -1.235 -29.132 1.00 92.44 104 GLY A O 1
ATOM 799 N N . LEU A 1 105 ? 5.543 0.480 -28.672 1.00 93.19 105 LEU A N 1
ATOM 800 C CA . LEU A 1 105 ? 5.659 1.194 -29.947 1.00 93.19 105 LEU A CA 1
ATOM 801 C C . LEU A 1 105 ? 6.354 2.555 -29.776 1.00 93.19 105 LEU A C 1
ATOM 803 O O . LEU A 1 105 ? 6.182 3.466 -30.594 1.00 93.19 105 LEU A O 1
ATOM 807 N N . LEU A 1 106 ? 7.108 2.739 -28.692 1.00 93.50 106 LEU A N 1
ATOM 808 C CA . LEU A 1 106 ? 7.759 4.007 -28.390 1.00 93.50 106 LEU A CA 1
ATOM 809 C C . LEU A 1 106 ? 9.010 4.209 -29.246 1.00 93.50 106 LEU A C 1
ATOM 811 O O . LEU A 1 106 ? 9.871 3.338 -29.343 1.00 93.50 106 LEU A O 1
ATOM 815 N N . HIS A 1 107 ? 9.123 5.412 -29.813 1.00 91.25 107 HIS A N 1
ATOM 816 C CA . HIS A 1 107 ? 10.242 5.832 -30.668 1.00 91.25 107 HIS A CA 1
ATOM 817 C C . HIS A 1 107 ? 11.009 7.039 -30.103 1.00 91.25 107 HIS A C 1
ATOM 819 O O . HIS A 1 107 ? 11.943 7.532 -30.730 1.00 91.25 107 HIS A O 1
ATOM 825 N N . SER A 1 108 ? 10.611 7.563 -28.940 1.00 94.19 108 SER A N 1
ATOM 826 C CA . SER A 1 108 ? 11.317 8.661 -28.280 1.00 94.19 108 SER A CA 1
ATOM 827 C C . SER A 1 108 ? 11.106 8.651 -26.769 1.00 94.19 108 SER A C 1
ATOM 829 O O . SER A 1 108 ? 10.081 8.182 -26.269 1.00 94.19 108 SER A O 1
ATOM 831 N N . LEU A 1 109 ? 12.047 9.259 -26.044 1.00 93.94 109 LEU A N 1
ATOM 832 C CA . LEU A 1 109 ? 11.942 9.461 -24.600 1.00 93.94 109 LEU A CA 1
ATOM 833 C C . LEU A 1 109 ? 10.699 10.285 -24.217 1.00 93.94 109 LEU A C 1
ATOM 835 O O . LEU A 1 109 ? 10.023 9.973 -23.244 1.00 93.94 109 LEU A O 1
ATOM 839 N N . TRP A 1 110 ? 10.343 11.308 -24.998 1.00 95.44 110 TRP A N 1
ATOM 840 C CA . TRP A 1 110 ? 9.146 12.119 -24.739 1.00 95.44 110 TRP A CA 1
ATOM 841 C C . TRP A 1 110 ? 7.849 11.327 -24.915 1.00 95.44 110 TRP A C 1
ATOM 843 O O . TRP A 1 110 ? 6.900 11.526 -24.158 1.00 95.44 110 TRP A O 1
ATOM 853 N N . ALA A 1 111 ? 7.818 10.389 -25.866 1.00 95.81 111 ALA A N 1
ATOM 854 C CA . ALA A 1 111 ? 6.704 9.458 -25.989 1.00 95.81 111 ALA A CA 1
ATOM 855 C C . ALA A 1 111 ? 6.627 8.527 -24.764 1.00 95.81 111 ALA A C 1
ATOM 857 O O . ALA A 1 111 ? 5.530 8.263 -24.284 1.00 95.81 111 ALA A O 1
ATOM 858 N N . LEU A 1 112 ? 7.766 8.097 -24.201 1.00 95.50 112 LEU A N 1
ATOM 859 C CA . LEU A 1 112 ? 7.803 7.315 -22.957 1.00 95.50 112 LEU A CA 1
ATOM 860 C C . LEU A 1 112 ? 7.238 8.099 -21.758 1.00 95.50 112 LEU A C 1
ATOM 862 O O . LEU A 1 112 ? 6.481 7.533 -20.967 1.00 95.50 112 LEU A O 1
ATOM 866 N N . PHE A 1 113 ? 7.546 9.397 -21.653 1.00 96.19 113 PHE A N 1
ATOM 867 C CA . PHE A 1 113 ? 6.938 10.298 -20.666 1.00 96.19 113 PHE A CA 1
ATOM 868 C C . PHE A 1 113 ? 5.419 10.396 -20.837 1.00 96.19 113 PHE A C 1
ATOM 870 O O . PHE A 1 113 ? 4.683 10.202 -19.873 1.00 96.19 113 PHE A O 1
ATOM 877 N N . ALA A 1 114 ? 4.943 10.665 -22.057 1.00 96.69 114 ALA A N 1
ATOM 878 C CA . ALA A 1 114 ? 3.514 10.786 -22.345 1.00 96.69 114 ALA A CA 1
ATOM 879 C C . ALA A 1 114 ? 2.758 9.471 -22.091 1.00 96.69 114 ALA A C 1
ATOM 881 O O . ALA A 1 114 ? 1.676 9.476 -21.508 1.00 96.69 114 ALA A O 1
ATOM 882 N N . CYS A 1 115 ? 3.356 8.340 -22.467 1.00 96.44 115 CYS A N 1
ATOM 883 C CA . CYS A 1 115 ? 2.823 7.011 -22.203 1.00 96.44 115 CYS A CA 1
ATOM 884 C C . CYS A 1 115 ? 2.700 6.739 -20.697 1.00 96.44 115 CYS A C 1
ATOM 886 O O . CYS A 1 115 ? 1.664 6.265 -20.243 1.00 96.44 115 CYS A O 1
ATOM 888 N N . ASN A 1 116 ? 3.717 7.081 -19.899 1.00 94.50 116 ASN A N 1
ATOM 889 C CA . ASN A 1 116 ? 3.663 6.905 -18.444 1.00 94.50 116 ASN A CA 1
ATOM 890 C C . ASN A 1 116 ? 2.689 7.865 -17.762 1.00 94.50 116 ASN A C 1
ATOM 892 O O . ASN A 1 116 ? 2.010 7.463 -16.822 1.00 94.50 116 ASN A O 1
ATOM 896 N N . ALA A 1 117 ? 2.562 9.098 -18.253 1.00 95.56 117 ALA A N 1
ATOM 897 C CA . ALA A 1 117 ? 1.510 10.005 -17.807 1.00 95.56 117 ALA A CA 1
ATOM 898 C C . ALA A 1 117 ? 0.117 9.405 -18.076 1.00 95.56 117 ALA A C 1
ATOM 900 O O . ALA A 1 117 ? -0.760 9.487 -17.221 1.00 95.56 117 ALA A O 1
ATOM 901 N N . LEU A 1 118 ? -0.081 8.731 -19.216 1.00 95.62 118 LEU A N 1
ATOM 902 C CA . LEU A 1 118 ? -1.338 8.050 -19.539 1.00 95.62 118 LEU A CA 1
ATOM 903 C C . LEU A 1 118 ? -1.609 6.834 -18.632 1.00 95.62 118 LEU A C 1
ATOM 905 O O . LEU A 1 118 ? -2.740 6.662 -18.183 1.00 95.62 118 LEU A O 1
ATOM 909 N N . ILE A 1 119 ? -0.581 6.040 -18.300 1.00 93.44 119 ILE A N 1
ATOM 910 C CA . ILE A 1 119 ? -0.672 4.968 -17.286 1.00 93.44 119 ILE A CA 1
ATOM 911 C C . ILE A 1 119 ? -1.062 5.563 -15.923 1.00 93.44 119 ILE A C 1
ATOM 913 O O . ILE A 1 119 ? -1.971 5.064 -15.263 1.00 93.44 119 ILE A O 1
ATOM 917 N N . GLY A 1 120 ? -0.436 6.677 -15.532 1.00 92.81 120 GLY A N 1
ATOM 918 C CA . GLY A 1 120 ? -0.790 7.431 -14.331 1.00 92.81 120 GLY A CA 1
ATOM 919 C C . GLY A 1 120 ? -2.240 7.912 -14.352 1.00 92.81 120 GLY A C 1
ATOM 920 O O . GLY A 1 120 ? -2.966 7.719 -13.384 1.00 92.81 120 GLY A O 1
ATOM 921 N N . ALA A 1 121 ? -2.715 8.454 -15.474 1.00 93.00 121 ALA A N 1
ATOM 922 C CA . ALA A 1 121 ? -4.109 8.860 -15.637 1.00 93.00 121 ALA A CA 1
ATOM 923 C C . ALA A 1 121 ? -5.085 7.681 -15.497 1.00 93.00 121 ALA A C 1
ATOM 925 O O . ALA A 1 121 ? -6.183 7.874 -14.981 1.00 93.00 121 ALA A O 1
ATOM 926 N N . ALA A 1 122 ? -4.699 6.471 -15.912 1.00 91.44 122 ALA A N 1
ATOM 927 C CA . ALA A 1 122 ? -5.519 5.269 -15.761 1.00 91.44 122 ALA A CA 1
ATOM 928 C C . ALA A 1 122 ? -5.608 4.762 -14.307 1.00 91.44 122 ALA A C 1
ATOM 930 O O . ALA A 1 122 ? -6.572 4.078 -13.966 1.00 91.44 122 ALA A O 1
ATOM 931 N N . SER A 1 123 ? -4.664 5.139 -13.431 1.00 81.94 123 SER A N 1
ATOM 932 C CA . SER A 1 123 ? -4.611 4.680 -12.028 1.00 81.94 123 SER A CA 1
ATOM 933 C C . SER A 1 123 ? -5.808 5.098 -11.159 1.00 81.94 123 SER A C 1
ATOM 935 O O . SER A 1 123 ? -6.014 4.537 -10.082 1.00 81.94 123 SER A O 1
ATOM 937 N N . GLY A 1 124 ? -6.656 6.020 -11.633 1.00 78.94 124 GLY A N 1
ATOM 938 C CA . GLY A 1 124 ? -7.905 6.381 -10.956 1.00 78.94 124 GLY A CA 1
ATOM 939 C C . GLY A 1 124 ? -8.934 5.246 -10.865 1.00 78.94 124 GLY A C 1
ATOM 940 O O . GLY A 1 124 ? -9.889 5.364 -10.094 1.00 78.94 124 GLY A O 1
ATOM 941 N N . SER A 1 125 ? -8.720 4.125 -11.568 1.00 86.38 125 SER A N 1
ATOM 942 C CA . SER A 1 125 ? -9.482 2.880 -11.388 1.00 86.38 125 SER A CA 1
ATOM 943 C C . SER A 1 125 ? -9.526 2.424 -9.921 1.00 86.38 125 SER A C 1
ATOM 945 O O . SER A 1 125 ? -10.554 1.920 -9.468 1.00 86.38 125 SER A O 1
ATOM 947 N N . GLY A 1 126 ? -8.469 2.699 -9.143 1.00 87.19 126 GLY A N 1
ATOM 948 C CA . GLY A 1 126 ? -8.389 2.434 -7.702 1.00 87.19 126 GLY A CA 1
ATOM 949 C C . GLY A 1 126 ? -9.471 3.108 -6.872 1.00 87.19 126 GLY A C 1
ATOM 950 O O . GLY A 1 126 ? -10.139 2.459 -6.059 1.00 87.19 126 GLY A O 1
ATOM 951 N N . THR A 1 127 ? -9.690 4.397 -7.108 1.00 87.44 127 THR A N 1
ATOM 952 C CA . THR A 1 127 ? -10.722 5.164 -6.406 1.00 87.44 127 THR A CA 1
ATOM 953 C C . THR A 1 127 ? -12.115 4.705 -6.805 1.00 87.44 127 THR A C 1
ATOM 955 O O . THR A 1 127 ? -12.968 4.533 -5.936 1.00 87.44 127 THR A O 1
ATOM 958 N N . VAL A 1 128 ? -12.338 4.420 -8.091 1.00 91.88 128 VAL A N 1
ATOM 959 C CA . VAL A 1 128 ? -13.643 3.937 -8.563 1.00 91.88 128 VAL A CA 1
ATOM 960 C C . VAL A 1 128 ? -13.947 2.532 -8.029 1.00 91.88 128 VAL A C 1
ATOM 962 O O . VAL A 1 128 ? -15.077 2.270 -7.626 1.00 91.88 128 VAL A O 1
ATOM 965 N N . ALA A 1 129 ? -12.956 1.639 -7.959 1.00 92.00 129 ALA A N 1
ATOM 966 C CA . ALA A 1 129 ? -13.122 0.289 -7.416 1.00 92.00 129 ALA A CA 1
ATOM 967 C C . ALA A 1 129 ? -13.397 0.301 -5.904 1.00 92.00 129 ALA A C 1
ATOM 969 O O . ALA A 1 129 ? -14.254 -0.441 -5.424 1.00 92.00 129 ALA A O 1
ATOM 970 N N . THR A 1 130 ? -12.712 1.173 -5.158 1.00 89.00 130 THR A N 1
ATOM 971 C CA . THR A 1 130 ? -12.972 1.393 -3.726 1.00 89.00 130 THR A CA 1
ATOM 972 C C . THR A 1 130 ? -14.403 1.883 -3.499 1.00 89.00 130 THR A C 1
ATOM 974 O O . THR A 1 130 ? -15.104 1.359 -2.635 1.00 89.00 130 THR A O 1
ATOM 977 N N . ALA A 1 131 ? -14.865 2.837 -4.313 1.00 87.94 131 ALA A N 1
ATOM 978 C CA . ALA A 1 131 ? -16.234 3.337 -4.245 1.00 87.94 131 ALA A CA 1
ATOM 979 C C . ALA A 1 131 ? -17.262 2.260 -4.634 1.00 87.94 131 ALA A C 1
ATOM 981 O O . ALA A 1 131 ? -18.255 2.088 -3.938 1.00 87.94 131 ALA A O 1
ATOM 982 N N . TYR A 1 132 ? -16.980 1.455 -5.664 1.00 91.62 132 TYR A N 1
ATOM 983 C CA . TYR A 1 132 ? -17.819 0.313 -6.036 1.00 91.62 132 TYR A CA 1
ATOM 984 C C . TYR A 1 132 ? -17.974 -0.676 -4.873 1.00 91.62 132 TYR A C 1
ATOM 986 O O . TYR A 1 132 ? -19.089 -1.093 -4.574 1.00 91.62 132 TYR A O 1
ATOM 994 N N . ILE A 1 133 ? -16.878 -1.050 -4.195 1.00 87.88 133 ILE A N 1
ATOM 995 C CA . ILE A 1 133 ? -16.946 -1.907 -3.001 1.00 87.88 133 ILE A CA 1
ATOM 996 C C . ILE A 1 133 ? -17.830 -1.267 -1.937 1.00 87.88 133 ILE A C 1
ATOM 998 O O . ILE A 1 133 ? -18.674 -1.955 -1.367 1.00 87.88 133 ILE A O 1
ATOM 1002 N N . ALA A 1 134 ? -17.663 0.030 -1.679 1.00 84.94 134 ALA A N 1
ATOM 1003 C CA . ALA A 1 134 ? -18.449 0.738 -0.679 1.00 84.94 134 ALA A CA 1
ATOM 1004 C C . ALA A 1 134 ? -19.953 0.769 -1.008 1.00 84.94 134 ALA A C 1
ATOM 1006 O O . ALA A 1 134 ? -20.750 0.723 -0.071 1.00 84.94 134 ALA A O 1
ATOM 1007 N N . ASP A 1 135 ? -20.315 0.794 -2.296 1.00 85.69 135 ASP A N 1
ATOM 1008 C CA . ASP A 1 135 ? -21.699 0.762 -2.785 1.00 85.69 135 ASP A CA 1
ATOM 1009 C C . ASP A 1 135 ? -22.347 -0.632 -2.643 1.00 85.69 135 ASP A C 1
ATOM 1011 O O . ASP A 1 135 ? -23.554 -0.734 -2.435 1.00 85.69 135 ASP A O 1
ATOM 1015 N N . VAL A 1 136 ? -21.572 -1.721 -2.773 1.00 85.06 136 VAL A N 1
ATOM 1016 C CA . VAL A 1 136 ? -22.095 -3.109 -2.766 1.00 85.06 136 VAL A CA 1
ATOM 1017 C C . VAL A 1 136 ? -21.881 -3.861 -1.449 1.00 85.06 136 VAL A C 1
ATOM 1019 O O . VAL A 1 136 ? -22.253 -5.032 -1.348 1.00 85.06 136 VAL A O 1
ATOM 1022 N N . THR A 1 137 ? -21.256 -3.226 -0.456 1.00 80.88 137 THR A N 1
ATOM 1023 C CA . THR A 1 137 ? -21.012 -3.802 0.875 1.00 80.88 137 THR A CA 1
ATOM 1024 C C . THR A 1 137 ? -21.706 -2.996 1.962 1.00 80.88 137 THR A C 1
ATOM 1026 O O . THR A 1 137 ? -21.681 -1.765 1.959 1.00 80.88 137 THR A O 1
ATOM 1029 N N . SER A 1 138 ? -22.299 -3.701 2.923 1.00 76.94 138 SER A N 1
ATOM 1030 C CA . SER A 1 138 ? -22.775 -3.113 4.173 1.00 76.94 138 SER A CA 1
ATOM 1031 C C . SER A 1 138 ? -21.598 -2.639 5.038 1.00 76.94 138 SER A C 1
ATOM 1033 O O . SER A 1 138 ? -20.444 -3.017 4.811 1.00 76.94 138 SER A O 1
ATOM 1035 N N . SER A 1 139 ? -21.871 -1.779 6.022 1.00 70.69 139 SER A N 1
ATOM 1036 C CA . SER A 1 139 ? -20.850 -1.186 6.899 1.00 70.69 139 SER A CA 1
ATOM 1037 C C . SER A 1 139 ? -19.986 -2.235 7.612 1.00 70.69 139 SER A C 1
ATOM 1039 O O . SER A 1 139 ? -18.766 -2.083 7.651 1.00 70.69 139 SER A O 1
ATOM 1041 N N . ASP A 1 140 ? -20.592 -3.326 8.082 1.00 69.38 140 ASP A N 1
ATOM 1042 C CA . ASP A 1 140 ? -19.943 -4.466 8.743 1.00 69.38 140 ASP A CA 1
ATOM 1043 C C . ASP A 1 140 ? -19.049 -5.289 7.794 1.00 69.38 140 ASP A C 1
ATOM 1045 O O . ASP A 1 140 ? -18.010 -5.816 8.196 1.00 69.38 140 ASP A O 1
ATOM 1049 N N . GLN A 1 141 ? -19.397 -5.363 6.506 1.00 73.81 141 GLN A N 1
ATOM 1050 C CA . GLN A 1 141 ? -18.651 -6.136 5.504 1.00 73.81 141 GLN A CA 1
ATOM 1051 C C . GLN A 1 141 ? -17.630 -5.305 4.721 1.00 73.81 141 GLN A C 1
ATOM 1053 O O . GLN A 1 141 ? -16.798 -5.862 3.995 1.00 73.81 141 GLN A O 1
ATOM 1058 N N . ARG A 1 142 ? -17.654 -3.978 4.865 1.00 72.19 142 ARG A N 1
ATOM 1059 C CA . ARG A 1 142 ? -16.829 -3.051 4.080 1.00 72.19 142 ARG A CA 1
ATOM 1060 C C . ARG A 1 142 ? -15.335 -3.311 4.236 1.00 72.19 142 ARG A C 1
ATOM 1062 O O . ARG A 1 142 ? -14.621 -3.363 3.237 1.00 72.19 142 ARG A O 1
ATOM 1069 N N . ALA A 1 143 ? -14.864 -3.552 5.460 1.00 66.00 143 ALA A N 1
ATOM 1070 C CA . ALA A 1 143 ? -13.458 -3.874 5.718 1.00 66.00 143 ALA A CA 1
ATOM 1071 C C . ALA A 1 143 ? -13.011 -5.140 4.963 1.00 66.00 143 ALA A C 1
ATOM 1073 O O . ALA A 1 143 ? -11.937 -5.171 4.360 1.00 66.00 143 ALA A O 1
ATOM 1074 N N . ARG A 1 144 ? -13.872 -6.165 4.919 1.00 71.38 144 ARG A N 1
ATOM 1075 C CA . ARG A 1 144 ? -13.623 -7.399 4.163 1.00 71.38 144 ARG A CA 1
ATOM 1076 C C . ARG A 1 144 ? -13.587 -7.137 2.657 1.00 71.38 144 ARG A C 1
ATOM 1078 O O . ARG A 1 144 ? -12.681 -7.629 1.989 1.00 71.38 144 ARG A O 1
ATOM 1085 N N . GLY A 1 145 ? -14.521 -6.344 2.131 1.00 76.44 145 GLY A N 1
ATOM 1086 C CA . GLY A 1 145 ? -14.545 -5.956 0.717 1.00 76.44 145 GLY A CA 1
ATOM 1087 C C . GLY A 1 145 ? -13.292 -5.182 0.290 1.00 76.44 145 GLY A C 1
ATOM 1088 O O . GLY A 1 145 ? -12.696 -5.480 -0.745 1.00 76.44 145 GLY A O 1
ATOM 1089 N N . LEU A 1 146 ? -12.831 -4.240 1.118 1.00 76.94 146 LEU A N 1
ATOM 1090 C CA . LEU A 1 146 ? -11.578 -3.509 0.889 1.00 76.94 146 LEU A CA 1
ATOM 1091 C C . LEU A 1 146 ? -10.349 -4.428 0.978 1.00 76.94 146 LEU A C 1
ATOM 1093 O O . LEU A 1 146 ? -9.386 -4.253 0.227 1.00 76.94 146 LEU A O 1
ATOM 1097 N N . GLY A 1 147 ? -10.398 -5.444 1.843 1.00 74.75 147 GLY A N 1
ATOM 1098 C CA . GLY A 1 147 ? -9.392 -6.504 1.909 1.00 74.75 147 GLY A CA 1
ATOM 1099 C C . GLY A 1 147 ? -9.299 -7.313 0.611 1.00 74.75 147 GLY A C 1
ATOM 1100 O O . GLY A 1 147 ? -8.198 -7.541 0.113 1.00 74.75 147 GLY A O 1
ATOM 1101 N N . VAL A 1 148 ? -10.439 -7.681 0.013 1.00 82.19 148 VAL A N 1
ATOM 1102 C CA . VAL A 1 148 ? -10.495 -8.354 -1.300 1.00 82.19 148 VAL A CA 1
ATOM 1103 C C . VAL A 1 148 ? -9.850 -7.482 -2.379 1.00 82.19 148 VAL A C 1
ATOM 1105 O O . VAL A 1 148 ? -9.007 -7.958 -3.137 1.00 82.19 148 VAL A O 1
ATOM 1108 N N . LEU A 1 149 ? -10.185 -6.192 -2.418 1.00 84.38 149 LEU A N 1
ATOM 1109 C CA . LEU A 1 149 ? -9.607 -5.256 -3.381 1.00 84.38 149 LEU A CA 1
ATOM 1110 C C . LEU A 1 149 ? -8.084 -5.108 -3.205 1.00 84.38 149 LEU A C 1
ATOM 1112 O O . LEU A 1 149 ? -7.334 -5.161 -4.178 1.00 84.38 149 LEU A O 1
ATOM 1116 N N . SER A 1 150 ? -7.619 -4.993 -1.959 1.00 80.88 150 SER A N 1
ATOM 1117 C CA . SER A 1 150 ? -6.189 -4.923 -1.632 1.00 80.88 150 SER A CA 1
ATOM 1118 C C . SER A 1 150 ? -5.442 -6.185 -2.070 1.00 80.88 150 SER A C 1
ATOM 1120 O O . SER A 1 150 ? -4.333 -6.092 -2.595 1.00 80.88 150 SER A O 1
ATOM 1122 N N . ALA A 1 151 ? -6.060 -7.361 -1.916 1.00 83.31 151 ALA A N 1
ATOM 1123 C CA . ALA A 1 151 ? -5.502 -8.622 -2.389 1.00 83.31 151 ALA A CA 1
ATOM 1124 C C . ALA A 1 151 ? -5.400 -8.670 -3.924 1.00 83.31 151 ALA A C 1
ATOM 1126 O O . ALA A 1 151 ? -4.390 -9.141 -4.444 1.00 83.31 151 ALA A O 1
ATOM 1127 N N . ALA A 1 152 ? -6.392 -8.143 -4.654 1.00 89.88 152 ALA A N 1
ATOM 1128 C CA . ALA A 1 152 ? -6.341 -8.057 -6.116 1.00 89.88 152 ALA A CA 1
ATOM 1129 C C . ALA A 1 152 ? -5.148 -7.210 -6.585 1.00 89.88 152 ALA A C 1
ATOM 1131 O O . ALA A 1 152 ? -4.363 -7.660 -7.424 1.00 89.88 152 ALA A O 1
ATOM 1132 N N . TYR A 1 153 ? -4.969 -6.022 -5.993 1.00 88.81 153 TYR A N 1
ATOM 1133 C CA . TYR A 1 153 ? -3.824 -5.157 -6.285 1.00 88.81 153 TYR A CA 1
ATOM 1134 C C . TYR A 1 153 ? -2.496 -5.821 -5.930 1.00 88.81 153 TYR A C 1
ATOM 1136 O O . TYR A 1 153 ? -1.578 -5.840 -6.748 1.00 88.81 153 TYR A O 1
ATOM 1144 N N . GLY A 1 154 ? -2.410 -6.406 -4.732 1.00 84.19 154 GLY A N 1
ATOM 1145 C CA . GLY A 1 154 ? -1.225 -7.115 -4.263 1.00 84.19 154 GLY A CA 1
ATOM 1146 C C . GLY A 1 154 ? -0.813 -8.219 -5.233 1.00 84.19 154 GLY A C 1
ATOM 1147 O O . GLY A 1 154 ? 0.301 -8.201 -5.742 1.00 84.19 154 GLY A O 1
ATOM 1148 N N . CYS A 1 155 ? -1.723 -9.132 -5.579 1.00 86.81 155 CYS A N 1
ATOM 1149 C CA . CYS A 1 155 ? -1.444 -10.191 -6.549 1.00 86.81 155 CYS A CA 1
ATOM 1150 C C . CYS A 1 155 ? -1.052 -9.636 -7.929 1.00 86.81 155 CYS A C 1
ATOM 1152 O O . CYS A 1 155 ? -0.126 -10.158 -8.552 1.00 86.81 155 CYS A O 1
ATOM 1154 N N . GLY A 1 156 ? -1.707 -8.570 -8.397 1.00 90.81 156 GLY A N 1
ATOM 1155 C CA . GLY A 1 156 ? -1.410 -7.954 -9.689 1.00 90.81 156 GLY A CA 1
ATOM 1156 C C . GLY A 1 156 ? -0.004 -7.356 -9.777 1.00 90.81 156 GLY A C 1
ATOM 1157 O O . GLY A 1 156 ? 0.721 -7.634 -10.733 1.00 90.81 156 GLY A O 1
ATOM 1158 N N . ILE A 1 157 ? 0.412 -6.618 -8.743 1.00 86.75 157 ILE A N 1
ATOM 1159 C CA . ILE A 1 157 ? 1.750 -6.008 -8.629 1.00 86.75 157 ILE A CA 1
ATOM 1160 C C . ILE A 1 157 ? 2.857 -7.072 -8.578 1.00 86.75 157 ILE A C 1
ATOM 1162 O O . ILE A 1 157 ? 3.997 -6.796 -8.939 1.00 86.75 157 ILE A O 1
ATOM 1166 N N . ILE A 1 158 ? 2.535 -8.299 -8.166 1.00 86.25 158 ILE A N 1
ATOM 1167 C CA . ILE A 1 158 ? 3.484 -9.418 -8.101 1.00 86.25 158 ILE A CA 1
ATOM 1168 C C . ILE A 1 158 ? 3.564 -10.139 -9.449 1.00 86.25 158 ILE A C 1
ATOM 1170 O O . ILE A 1 158 ? 4.648 -10.373 -9.990 1.00 86.25 158 ILE A O 1
ATOM 1174 N N . LEU A 1 159 ? 2.409 -10.488 -10.015 1.00 90.38 159 LEU A N 1
ATOM 1175 C CA . LEU A 1 159 ? 2.323 -11.246 -11.262 1.00 90.38 159 LEU A CA 1
ATOM 1176 C C . LEU A 1 159 ? 2.759 -10.417 -12.480 1.00 90.38 159 LEU A C 1
ATOM 1178 O O . LEU A 1 159 ? 3.390 -10.962 -13.383 1.00 90.38 159 LEU A O 1
ATOM 1182 N N . GLY A 1 160 ? 2.481 -9.111 -12.500 1.00 92.19 160 GLY A N 1
ATOM 1183 C CA . GLY A 1 160 ? 2.804 -8.238 -13.630 1.00 92.19 160 GLY A CA 1
ATOM 1184 C C . GLY A 1 160 ? 4.302 -8.181 -13.952 1.00 92.19 160 GLY A C 1
ATOM 1185 O O . GLY A 1 160 ? 4.690 -8.624 -15.035 1.00 92.19 160 GLY A O 1
ATOM 1186 N N . PRO A 1 161 ? 5.173 -7.726 -13.029 1.00 90.56 161 PRO A N 1
ATOM 1187 C CA . PRO A 1 161 ? 6.617 -7.669 -13.251 1.00 90.56 161 PRO A CA 1
ATOM 1188 C C . PRO A 1 161 ? 7.220 -9.028 -13.607 1.00 90.56 161 PRO A C 1
ATOM 1190 O O . PRO A 1 161 ? 8.126 -9.097 -14.434 1.00 90.56 161 PRO A O 1
ATOM 1193 N N . THR A 1 162 ? 6.678 -10.112 -13.036 1.00 86.88 162 THR A N 1
ATOM 1194 C CA . THR A 1 162 ? 7.057 -11.488 -13.387 1.00 86.88 162 THR A CA 1
ATOM 1195 C C . THR A 1 162 ? 6.875 -11.729 -14.883 1.00 86.88 162 THR A C 1
ATOM 1197 O O . THR A 1 162 ? 7.827 -12.074 -15.581 1.00 86.88 162 THR A O 1
ATOM 1200 N N . LEU A 1 163 ? 5.654 -11.518 -15.383 1.00 91.12 163 LEU A N 1
ATOM 1201 C CA . LEU A 1 163 ? 5.327 -11.715 -16.792 1.00 91.12 163 LEU A CA 1
ATOM 1202 C C . LEU A 1 163 ? 6.147 -10.775 -17.680 1.00 91.12 163 LEU A C 1
ATOM 1204 O O . LEU A 1 163 ? 6.724 -11.231 -18.661 1.00 91.12 163 LEU A O 1
ATOM 1208 N N . GLY A 1 164 ? 6.281 -9.500 -17.307 1.00 90.38 164 GLY A N 1
ATOM 1209 C CA . GLY A 1 164 ? 7.073 -8.529 -18.066 1.00 90.38 164 GLY A CA 1
ATOM 1210 C C . GLY A 1 164 ? 8.535 -8.935 -18.228 1.00 90.38 164 GLY A C 1
ATOM 1211 O O . GLY A 1 164 ? 9.048 -8.932 -19.345 1.00 90.38 164 GLY A O 1
ATOM 1212 N N . GLY A 1 165 ? 9.182 -9.364 -17.143 1.00 88.50 165 GLY A N 1
ATOM 1213 C CA . GLY A 1 165 ? 10.570 -9.822 -17.166 1.00 88.50 165 GLY A CA 1
ATOM 1214 C C . GLY A 1 165 ? 10.795 -11.089 -17.990 1.00 88.50 165 GLY A C 1
ATOM 1215 O O . GLY A 1 165 ? 11.802 -11.192 -18.684 1.00 88.50 165 GLY A O 1
ATOM 1216 N N . PHE A 1 166 ? 9.872 -12.053 -17.946 1.00 88.00 166 PHE A N 1
ATOM 1217 C CA . PHE A 1 166 ? 9.980 -13.261 -18.772 1.00 88.00 166 PHE A CA 1
ATOM 1218 C C . PHE A 1 166 ? 9.746 -12.985 -20.259 1.00 88.00 166 PHE A C 1
ATOM 1220 O O . PHE A 1 166 ? 10.392 -13.608 -21.097 1.00 88.00 166 PHE A O 1
ATOM 1227 N N . LEU A 1 167 ? 8.832 -12.068 -20.583 1.00 90.62 167 LEU A N 1
ATOM 1228 C CA . LEU A 1 167 ? 8.442 -11.771 -21.961 1.00 90.62 167 LEU A CA 1
ATOM 1229 C C . LEU A 1 167 ? 9.451 -10.885 -22.695 1.00 90.62 167 LEU A C 1
ATOM 1231 O O . LEU A 1 167 ? 9.580 -11.009 -23.907 1.00 90.62 167 LEU A O 1
ATOM 1235 N N . VAL A 1 168 ? 10.153 -9.999 -21.982 1.00 89.25 168 VAL A N 1
ATOM 1236 C CA . VAL A 1 168 ? 11.107 -9.058 -22.595 1.00 89.25 168 VAL A CA 1
ATOM 1237 C C . VAL A 1 168 ? 12.435 -9.725 -22.978 1.00 89.25 168 VAL A C 1
ATOM 1239 O O . VAL A 1 168 ? 13.113 -9.268 -23.894 1.00 89.25 168 VAL A O 1
ATOM 1242 N N . GLY A 1 169 ? 12.792 -10.826 -22.308 1.00 83.75 169 GLY A N 1
ATOM 1243 C CA . GLY A 1 169 ? 14.041 -11.561 -22.516 1.00 83.75 169 GLY A CA 1
ATOM 1244 C C . GLY A 1 169 ? 15.159 -11.206 -21.528 1.00 83.75 169 GLY A C 1
ATOM 1245 O O . GLY A 1 169 ? 15.070 -10.267 -20.737 1.00 83.75 169 GLY A O 1
ATOM 1246 N N . SER A 1 170 ? 16.226 -12.008 -21.545 1.00 77.12 170 SER A N 1
ATOM 1247 C CA . SER A 1 170 ? 17.316 -11.927 -20.562 1.00 77.12 170 SER A CA 1
ATOM 1248 C C . SER A 1 170 ? 18.335 -10.826 -20.841 1.00 77.12 170 SER A C 1
ATOM 1250 O O . SER A 1 170 ? 18.941 -10.311 -19.904 1.00 77.12 170 SER A O 1
ATOM 1252 N N . ASP A 1 171 ? 18.564 -10.500 -22.113 1.00 75.75 171 ASP A N 1
ATOM 1253 C CA . ASP A 1 171 ? 19.619 -9.584 -22.539 1.00 75.75 171 ASP A CA 1
ATOM 1254 C C . ASP A 1 171 ? 19.034 -8.214 -22.904 1.00 75.75 171 ASP A C 1
ATOM 1256 O O . ASP A 1 171 ? 18.138 -8.103 -23.744 1.00 75.75 171 ASP A O 1
ATOM 1260 N N . SER A 1 172 ? 19.557 -7.160 -22.277 1.00 69.75 172 SER A N 1
ATOM 1261 C CA . SER A 1 172 ? 19.152 -5.771 -22.511 1.00 69.75 172 SER A CA 1
ATOM 1262 C C . SER A 1 172 ? 19.349 -5.335 -23.968 1.00 69.75 172 SER A C 1
ATOM 1264 O O . SER A 1 172 ? 18.586 -4.509 -24.456 1.00 69.75 172 SER A O 1
ATOM 1266 N N . ALA A 1 173 ? 20.334 -5.895 -24.683 1.00 67.94 173 ALA A N 1
ATOM 1267 C CA . ALA A 1 173 ? 20.635 -5.508 -26.065 1.00 67.94 173 ALA A CA 1
ATOM 1268 C C . ALA A 1 173 ? 19.669 -6.111 -27.102 1.00 67.94 173 ALA A C 1
ATOM 1270 O O . ALA A 1 173 ? 19.520 -5.566 -28.195 1.00 67.94 173 ALA A O 1
ATOM 1271 N N . THR A 1 174 ? 19.020 -7.230 -26.770 1.00 74.12 174 THR A N 1
ATOM 1272 C CA . THR A 1 174 ? 18.080 -7.950 -27.651 1.00 74.12 174 THR A CA 1
ATOM 1273 C C . THR A 1 174 ? 16.651 -7.961 -27.108 1.00 74.12 174 THR A C 1
ATOM 1275 O O . THR A 1 174 ? 15.794 -8.669 -27.630 1.00 74.12 174 THR A O 1
ATOM 1278 N N . SER A 1 175 ? 16.400 -7.161 -26.068 1.00 81.31 175 SER A N 1
ATOM 1279 C CA . SER A 1 175 ? 15.120 -7.078 -25.371 1.00 81.31 175 SER A CA 1
ATOM 1280 C C . SER A 1 175 ? 13.989 -6.648 -26.305 1.00 81.31 175 SER A C 1
ATOM 1282 O O . SER A 1 175 ? 14.043 -5.575 -26.910 1.00 81.31 175 SER A O 1
ATOM 1284 N N . ASP A 1 176 ? 12.942 -7.468 -26.378 1.00 87.38 176 ASP A N 1
ATOM 1285 C CA . ASP A 1 176 ? 11.732 -7.174 -27.140 1.00 87.38 176 ASP A CA 1
ATOM 1286 C C . ASP A 1 176 ? 10.677 -6.552 -26.221 1.00 87.38 176 ASP A C 1
ATOM 1288 O O . ASP A 1 176 ? 10.028 -7.237 -25.435 1.00 87.38 176 ASP A O 1
ATOM 1292 N N . PHE A 1 177 ? 10.495 -5.236 -26.320 1.00 89.50 177 PHE A N 1
ATOM 1293 C CA . PHE A 1 177 ? 9.490 -4.508 -25.541 1.00 89.50 177 PHE A CA 1
ATOM 1294 C C . PHE A 1 177 ? 8.080 -4.604 -26.140 1.00 89.50 177 PHE A C 1
ATOM 1296 O O . PHE A 1 177 ? 7.104 -4.307 -25.446 1.00 89.50 177 PHE A O 1
ATOM 1303 N N . LEU A 1 178 ? 7.949 -5.042 -27.397 1.00 92.44 178 LEU A N 1
ATOM 1304 C CA . LEU A 1 178 ? 6.659 -5.171 -28.065 1.00 92.44 178 LEU A CA 1
ATOM 1305 C C . LEU A 1 178 ? 5.882 -6.375 -27.529 1.00 92.44 178 LEU A C 1
ATOM 1307 O O . LEU A 1 178 ? 4.688 -6.254 -27.264 1.00 92.44 178 LEU A O 1
ATOM 1311 N N . THR A 1 179 ? 6.540 -7.515 -27.309 1.00 93.75 179 THR A N 1
ATOM 1312 C CA . THR A 1 179 ? 5.878 -8.720 -26.783 1.00 93.75 179 THR A CA 1
ATOM 1313 C C . THR A 1 179 ? 5.238 -8.504 -25.396 1.00 93.75 179 THR A C 1
ATOM 1315 O O . THR A 1 179 ? 4.035 -8.756 -25.265 1.00 93.75 179 THR A O 1
ATOM 1318 N N . PRO A 1 180 ? 5.943 -7.981 -24.368 1.00 94.31 180 PRO A N 1
ATOM 1319 C CA . PRO A 1 180 ? 5.335 -7.622 -23.085 1.00 94.31 180 PRO A CA 1
ATOM 1320 C C . PRO A 1 180 ? 4.172 -6.636 -23.230 1.00 94.31 180 PRO A C 1
ATOM 1322 O O . PRO A 1 180 ? 3.136 -6.815 -22.593 1.00 94.31 180 PRO A O 1
ATOM 1325 N N . ALA A 1 181 ? 4.318 -5.623 -24.090 1.00 95.19 181 ALA A N 1
ATOM 1326 C CA . ALA A 1 181 ? 3.286 -4.621 -24.343 1.00 95.19 181 ALA A CA 1
ATOM 1327 C C . ALA A 1 181 ? 2.020 -5.220 -24.976 1.00 95.19 181 ALA A C 1
ATOM 1329 O O . ALA A 1 181 ? 0.909 -4.900 -24.556 1.00 95.19 181 ALA A O 1
ATOM 1330 N N . LEU A 1 182 ? 2.169 -6.129 -25.945 1.00 96.12 182 LEU A N 1
ATOM 1331 C CA . LEU A 1 182 ? 1.052 -6.840 -26.570 1.00 96.12 182 LEU A CA 1
ATOM 1332 C C . LEU A 1 182 ? 0.333 -7.755 -25.577 1.00 96.12 182 LEU A C 1
ATOM 1334 O O . LEU A 1 182 ? -0.898 -7.806 -25.577 1.00 96.12 182 LEU A O 1
ATOM 1338 N N . VAL A 1 183 ? 1.074 -8.451 -24.710 1.00 97.00 183 VAL A N 1
ATOM 1339 C CA . VAL A 1 183 ? 0.477 -9.282 -23.655 1.00 97.00 183 VAL A CA 1
ATOM 1340 C C . VAL A 1 183 ? -0.260 -8.417 -22.634 1.00 97.00 183 VAL A C 1
ATOM 1342 O O . VAL A 1 183 ? -1.399 -8.733 -22.300 1.00 97.00 183 VAL A O 1
ATOM 1345 N N . ALA A 1 184 ? 0.330 -7.302 -22.195 1.00 96.19 184 ALA A N 1
ATOM 1346 C CA . ALA A 1 184 ? -0.331 -6.344 -21.314 1.00 96.19 184 ALA A CA 1
ATOM 1347 C C . ALA A 1 184 ? -1.623 -5.804 -21.950 1.00 96.19 184 ALA A C 1
ATOM 1349 O O . ALA A 1 184 ? -2.700 -5.947 -21.380 1.00 96.19 184 ALA A O 1
ATOM 1350 N N . ALA A 1 185 ? -1.562 -5.307 -23.187 1.00 96.38 185 ALA A N 1
ATOM 1351 C CA . ALA A 1 185 ? -2.739 -4.832 -23.914 1.00 96.38 185 ALA A CA 1
ATOM 1352 C C . ALA A 1 185 ? -3.820 -5.918 -24.074 1.00 96.38 185 ALA A C 1
ATOM 1354 O O . ALA A 1 185 ? -5.009 -5.631 -23.939 1.00 96.38 185 ALA A O 1
ATOM 1355 N N . SER A 1 186 ? -3.422 -7.173 -24.304 1.00 97.38 186 SER A N 1
ATOM 1356 C CA . SER A 1 186 ? -4.344 -8.313 -24.398 1.00 97.38 186 SER A CA 1
ATOM 1357 C C . SER A 1 186 ? -5.007 -8.633 -23.057 1.00 97.38 186 SER A C 1
ATOM 1359 O O . SER A 1 186 ? -6.206 -8.907 -23.018 1.00 97.38 186 SER A O 1
ATOM 1361 N N . LEU A 1 187 ? -4.261 -8.566 -21.950 1.00 97.25 187 LEU A N 1
ATOM 1362 C CA . LEU A 1 187 ? -4.807 -8.725 -20.601 1.00 97.25 187 LEU A CA 1
ATOM 1363 C C . LEU A 1 187 ? -5.751 -7.578 -20.241 1.00 97.25 187 LEU A C 1
ATOM 1365 O O . LEU A 1 187 ? -6.822 -7.830 -19.705 1.00 97.25 187 LEU A O 1
ATOM 1369 N N . SER A 1 188 ? -5.419 -6.337 -20.593 1.00 95.75 188 SER A N 1
ATOM 1370 C CA . SER A 1 188 ? -6.337 -5.209 -20.425 1.00 95.75 188 SER A CA 1
ATOM 1371 C C . SER A 1 188 ? -7.614 -5.390 -21.257 1.00 95.75 188 SER A C 1
ATOM 1373 O O . SER A 1 188 ? -8.715 -5.238 -20.733 1.00 95.75 188 SER A O 1
ATOM 1375 N N . ALA A 1 189 ? -7.509 -5.819 -22.519 1.00 97.25 189 ALA A N 1
ATOM 1376 C CA . ALA A 1 189 ? -8.677 -6.134 -23.341 1.00 97.25 189 ALA A CA 1
ATOM 1377 C C . ALA A 1 189 ? -9.522 -7.271 -22.734 1.00 97.25 189 ALA A C 1
ATOM 1379 O O . ALA A 1 189 ? -10.756 -7.208 -22.757 1.00 97.25 189 ALA A O 1
ATOM 1380 N N . LEU A 1 190 ? -8.878 -8.281 -22.138 1.00 97.38 190 LEU A N 1
ATOM 1381 C CA . LEU A 1 190 ? -9.544 -9.339 -21.380 1.00 97.38 190 LEU A CA 1
ATOM 1382 C C . LEU A 1 190 ? -10.250 -8.778 -20.138 1.00 97.38 190 LEU A C 1
ATOM 1384 O O . LEU A 1 190 ? -11.406 -9.127 -19.911 1.00 97.38 190 LEU A O 1
ATOM 1388 N N . ALA A 1 191 ? -9.608 -7.887 -19.377 1.00 95.81 191 ALA A N 1
ATOM 1389 C CA . ALA A 1 191 ? -10.201 -7.222 -18.217 1.00 95.81 191 ALA A CA 1
ATOM 1390 C C . ALA A 1 191 ? -11.430 -6.402 -18.617 1.00 95.81 191 ALA A C 1
ATOM 1392 O O . ALA A 1 191 ? -12.484 -6.554 -18.005 1.00 95.81 191 ALA A O 1
ATOM 1393 N N . VAL A 1 192 ? -11.338 -5.600 -19.683 1.00 96.94 192 VAL A N 1
ATOM 1394 C CA . VAL A 1 192 ? -12.460 -4.819 -20.228 1.00 96.94 192 VAL A CA 1
ATOM 1395 C C . VAL A 1 192 ? -13.602 -5.741 -20.638 1.00 96.94 192 VAL A C 1
ATOM 1397 O O . VAL A 1 192 ? -14.743 -5.517 -20.245 1.00 96.94 192 VAL A O 1
ATOM 1400 N N . THR A 1 193 ? -13.303 -6.804 -21.387 1.00 97.00 193 THR A N 1
ATOM 1401 C CA . THR A 1 193 ? -14.307 -7.767 -21.862 1.00 97.00 193 THR A CA 1
ATOM 1402 C C . THR A 1 193 ? -14.992 -8.460 -20.686 1.00 97.00 193 THR A C 1
ATOM 1404 O O . THR A 1 193 ? -16.219 -8.490 -20.606 1.00 97.00 193 THR A O 1
ATOM 1407 N N . PHE A 1 194 ? -14.212 -8.967 -19.734 1.00 95.75 194 PHE A N 1
ATOM 1408 C CA . PHE A 1 194 ? -14.718 -9.626 -18.536 1.00 95.75 194 PHE A CA 1
ATOM 1409 C C . PHE A 1 194 ? -15.575 -8.677 -17.690 1.00 95.75 194 PHE A C 1
ATOM 1411 O O . PHE A 1 194 ? -16.723 -8.993 -17.384 1.00 95.75 194 PHE A O 1
ATOM 1418 N N . THR A 1 195 ? -15.071 -7.480 -17.389 1.00 94.94 195 THR A N 1
ATOM 1419 C CA . THR A 1 195 ? -15.790 -6.443 -16.630 1.00 94.94 195 THR A CA 1
ATOM 1420 C C . THR A 1 195 ? -17.080 -6.040 -17.339 1.00 94.94 195 THR A C 1
ATOM 1422 O O . THR A 1 195 ? -18.119 -5.855 -16.707 1.00 94.94 195 THR A O 1
ATOM 1425 N N . PHE A 1 196 ? -17.052 -5.941 -18.670 1.00 95.00 196 PHE A N 1
ATOM 1426 C CA . PHE A 1 196 ? -18.222 -5.593 -19.460 1.00 95.00 196 PHE A CA 1
ATOM 1427 C C . PHE A 1 196 ? -19.292 -6.685 -19.411 1.00 95.00 196 PHE A C 1
ATOM 1429 O O . PHE A 1 196 ? -20.468 -6.349 -19.374 1.00 95.00 196 PHE A O 1
ATOM 1436 N N . PHE A 1 197 ? -18.950 -7.970 -19.377 1.00 93.31 197 PHE A N 1
ATOM 1437 C CA . PHE A 1 197 ? -19.971 -9.023 -19.330 1.00 93.31 197 PHE A CA 1
ATOM 1438 C C . PHE A 1 197 ? -20.400 -9.416 -17.913 1.00 93.31 197 PHE A C 1
ATOM 1440 O O . PHE A 1 197 ? -21.545 -9.823 -17.729 1.00 93.31 197 PHE A O 1
ATOM 1447 N N . VAL A 1 198 ? -19.509 -9.302 -16.926 1.00 92.56 198 VAL A N 1
ATOM 1448 C CA . VAL A 1 198 ? -19.696 -9.916 -15.602 1.00 92.56 198 VAL A CA 1
ATOM 1449 C C . VAL A 1 198 ? -19.984 -8.895 -14.505 1.00 92.56 198 VAL A C 1
ATOM 1451 O O . VAL A 1 198 ? -20.802 -9.179 -13.631 1.00 92.56 198 VAL A O 1
ATOM 1454 N N . LEU A 1 199 ? -19.347 -7.719 -14.522 1.00 91.69 199 LEU A N 1
ATOM 1455 C CA . LEU A 1 199 ? -19.507 -6.739 -13.446 1.00 91.69 199 LEU A CA 1
ATOM 1456 C C . LEU A 1 199 ? -20.827 -5.965 -13.632 1.00 91.69 199 LEU A C 1
ATOM 1458 O O . LEU A 1 199 ? -20.999 -5.319 -14.669 1.00 91.69 199 LEU A O 1
ATOM 1462 N N . PRO A 1 200 ? -21.778 -6.014 -12.680 1.00 89.00 200 PRO A N 1
ATOM 1463 C CA . PRO A 1 200 ? -22.981 -5.189 -12.742 1.00 89.00 200 PRO A CA 1
ATOM 1464 C C . PRO A 1 200 ? -22.670 -3.714 -12.436 1.00 89.00 200 PRO A C 1
ATOM 1466 O O . PRO A 1 200 ? -21.565 -3.360 -12.045 1.00 89.00 200 PRO A O 1
ATOM 1469 N N . GLU A 1 201 ? -23.633 -2.821 -12.664 1.00 90.00 201 GLU A N 1
ATOM 1470 C CA . GLU A 1 201 ? -23.529 -1.437 -12.178 1.00 90.00 201 GLU A CA 1
ATOM 1471 C C . GLU A 1 201 ? -23.929 -1.395 -10.697 1.00 90.00 201 GLU A C 1
ATOM 1473 O O . GLU A 1 201 ? -24.960 -1.972 -10.345 1.00 90.00 201 GLU A O 1
ATOM 1478 N N . SER A 1 202 ? -23.132 -0.730 -9.852 1.00 86.38 202 SER A N 1
ATOM 1479 C CA . SER A 1 202 ? -23.430 -0.591 -8.419 1.00 86.38 202 SER A CA 1
ATOM 1480 C C . SER A 1 202 ? -24.354 0.590 -8.135 1.00 86.38 202 SER A C 1
ATOM 1482 O O . SER A 1 202 ? -25.188 0.508 -7.237 1.00 86.38 202 SER A O 1
ATOM 1484 N N . LEU A 1 203 ? -24.245 1.672 -8.912 1.00 79.88 203 LEU A N 1
ATOM 1485 C CA . LEU A 1 203 ? -25.066 2.863 -8.720 1.00 79.88 203 LEU A CA 1
ATOM 1486 C C . LEU A 1 203 ? -26.493 2.636 -9.260 1.00 79.88 203 LEU A C 1
ATOM 1488 O O . LEU A 1 203 ? -26.670 2.411 -10.465 1.00 79.88 203 LEU A O 1
ATOM 1492 N N . PRO A 1 204 ? -27.544 2.719 -8.418 1.00 64.62 204 PRO A N 1
ATOM 1493 C CA . PRO A 1 204 ? -28.914 2.713 -8.911 1.00 64.62 204 PRO A CA 1
ATOM 1494 C C . PRO A 1 204 ? -29.132 3.940 -9.806 1.00 64.62 204 PRO A C 1
ATOM 1496 O O . PRO A 1 204 ? -28.661 5.033 -9.503 1.00 64.62 204 PRO A O 1
ATOM 1499 N N . LYS A 1 205 ? -29.858 3.772 -10.920 1.00 56.22 205 LYS A N 1
ATOM 1500 C CA . LYS A 1 205 ? -30.229 4.862 -11.843 1.00 56.22 205 LYS A CA 1
ATOM 1501 C C . LYS A 1 205 ? -31.238 5.812 -11.184 1.00 56.22 205 LYS A C 1
ATOM 1503 O O . LYS A 1 205 ? -32.395 5.867 -11.590 1.00 56.22 205 LYS A O 1
ATOM 1508 N N . ILE A 1 206 ? -30.829 6.535 -10.155 1.00 48.97 206 ILE A N 1
ATOM 1509 C CA . ILE A 1 206 ? -31.619 7.577 -9.514 1.00 48.97 206 ILE A CA 1
ATOM 1510 C C . ILE A 1 206 ? -30.838 8.868 -9.729 1.00 48.97 206 ILE A C 1
ATOM 1512 O O . ILE A 1 206 ? -29.672 8.961 -9.359 1.00 48.97 206 ILE A O 1
ATOM 1516 N N . HIS A 1 207 ? -31.466 9.841 -10.395 1.00 44.22 207 HIS A N 1
ATOM 1517 C CA . HIS A 1 207 ? -30.957 11.207 -10.475 1.00 44.22 207 HIS A CA 1
ATOM 1518 C C . HIS A 1 207 ? -30.967 11.781 -9.058 1.00 44.22 207 HIS A C 1
ATOM 1520 O O . HIS A 1 207 ? -31.959 12.360 -8.626 1.00 44.22 207 HIS A O 1
ATOM 1526 N N . VAL A 1 208 ? -29.888 11.567 -8.312 1.00 48.28 208 VAL A N 1
ATOM 1527 C CA . VAL A 1 208 ? -29.639 12.326 -7.095 1.00 48.28 208 VAL A CA 1
ATOM 1528 C C . VAL A 1 208 ? -29.177 13.693 -7.580 1.00 48.28 208 VAL A C 1
ATOM 1530 O O . VAL A 1 208 ? -28.060 13.837 -8.080 1.00 48.28 208 VAL A O 1
ATOM 1533 N N . GLU A 1 209 ? -30.065 14.690 -7.528 1.00 45.75 209 GLU A N 1
ATOM 1534 C CA . GLU A 1 209 ? -29.609 16.079 -7.524 1.00 45.75 209 GLU A CA 1
ATOM 1535 C C . GLU A 1 209 ? -28.542 16.173 -6.430 1.00 45.75 209 GLU A C 1
ATOM 1537 O O . GLU A 1 209 ? -28.812 15.746 -5.306 1.00 45.75 209 GLU A O 1
ATOM 1542 N N . PRO A 1 210 ? -27.313 16.626 -6.738 1.00 43.69 210 PRO A N 1
ATOM 1543 C CA . PRO A 1 210 ? -26.269 16.690 -5.733 1.00 43.69 210 PRO A CA 1
ATOM 1544 C C . PRO A 1 210 ? -26.786 17.582 -4.613 1.00 43.69 210 PRO A C 1
ATOM 1546 O O . PRO A 1 210 ? -27.037 18.765 -4.847 1.00 43.69 210 PRO A O 1
ATOM 1549 N N . ASP A 1 211 ? -26.978 17.007 -3.426 1.00 39.81 211 ASP A N 1
ATOM 1550 C CA . ASP A 1 211 ? -27.434 17.748 -2.263 1.00 39.81 211 ASP A CA 1
ATOM 1551 C C . ASP A 1 211 ? -26.365 18.796 -1.931 1.00 39.81 211 ASP A C 1
ATOM 1553 O O . ASP A 1 211 ? -25.326 18.522 -1.319 1.00 39.81 211 ASP A O 1
ATOM 1557 N N . GLN A 1 212 ? -26.567 20.017 -2.435 1.00 44.62 212 GLN A N 1
ATOM 1558 C CA . GLN A 1 212 ? -25.596 21.109 -2.349 1.00 44.62 212 GLN A CA 1
ATOM 1559 C C . GLN A 1 212 ? -25.330 21.516 -0.891 1.00 44.62 212 GLN A C 1
ATOM 1561 O O . GLN A 1 212 ? -24.354 22.215 -0.607 1.00 44.62 212 GLN A O 1
ATOM 1566 N N . THR A 1 213 ? -26.182 21.075 0.035 1.00 40.88 213 THR A N 1
ATOM 1567 C CA . THR A 1 213 ? -26.062 21.244 1.482 1.00 40.88 213 THR A CA 1
ATOM 1568 C C . THR A 1 213 ? -24.965 20.377 2.104 1.00 40.88 213 THR A C 1
ATOM 1570 O O . THR A 1 213 ? -24.267 20.877 2.986 1.00 40.88 213 THR A O 1
ATOM 1573 N N . GLN A 1 214 ? -24.694 19.162 1.606 1.00 42.31 214 GLN A N 1
ATOM 1574 C CA . GLN A 1 214 ? -23.572 18.337 2.097 1.00 42.31 214 GLN A CA 1
ATOM 1575 C C . GLN A 1 214 ? -22.213 18.747 1.505 1.00 42.31 214 GLN A C 1
ATOM 1577 O O . GLN A 1 214 ? -21.187 18.700 2.186 1.00 42.31 214 GLN A O 1
ATOM 1582 N N . LEU A 1 215 ? -22.189 19.251 0.266 1.00 44.06 215 LEU A N 1
ATOM 1583 C CA . LEU A 1 215 ? -20.965 19.781 -0.358 1.00 44.06 215 LEU A CA 1
ATOM 1584 C C . LEU A 1 215 ? -20.428 21.037 0.353 1.00 44.06 215 LEU A C 1
ATOM 1586 O O . LEU A 1 215 ? -19.236 21.325 0.274 1.00 44.06 215 LEU A O 1
ATOM 1590 N N . LYS A 1 216 ? -21.285 21.774 1.073 1.00 36.56 216 LYS A N 1
ATOM 1591 C CA . LYS A 1 216 ? -20.894 22.978 1.823 1.00 36.56 216 LYS A CA 1
ATOM 1592 C C . LYS A 1 216 ? -20.399 22.698 3.248 1.00 36.56 216 LYS A C 1
ATOM 1594 O O . LYS A 1 216 ? -19.690 23.543 3.787 1.00 36.56 216 LYS A O 1
ATOM 1599 N N . SER A 1 217 ? -20.709 21.545 3.849 1.00 40.84 217 SER A N 1
ATOM 1600 C CA . SER A 1 217 ? -20.303 21.222 5.231 1.00 40.84 217 SER A CA 1
ATOM 1601 C C . SER A 1 217 ? -18.998 20.416 5.345 1.00 40.84 217 SER A C 1
ATOM 1603 O O . SER A 1 217 ? -18.447 20.324 6.439 1.00 40.84 217 SER A O 1
ATOM 1605 N N . SER A 1 218 ? -18.444 19.904 4.235 1.00 43.34 218 SER A N 1
ATOM 1606 C CA . SER A 1 218 ? -17.109 19.268 4.197 1.00 43.34 218 SER A CA 1
ATOM 1607 C C . SER A 1 218 ? -15.967 20.221 3.818 1.00 43.34 218 SER A C 1
ATOM 1609 O O . SER A 1 218 ? -14.864 19.782 3.484 1.00 43.34 218 SER A O 1
ATOM 1611 N N . ALA A 1 219 ? -16.215 21.536 3.875 1.00 42.41 219 ALA A N 1
ATOM 1612 C CA . ALA A 1 219 ? -15.184 22.543 3.671 1.00 42.41 219 ALA A CA 1
ATOM 1613 C C . ALA A 1 219 ? -13.952 22.200 4.523 1.00 42.41 219 ALA A C 1
ATOM 1615 O O . ALA A 1 219 ? -14.089 21.857 5.696 1.00 42.41 219 ALA A O 1
ATOM 1616 N N . PHE A 1 220 ? -12.767 22.265 3.909 1.00 51.28 220 PHE A N 1
ATOM 1617 C CA . PHE A 1 220 ? -11.457 22.107 4.537 1.00 51.28 220 PHE A CA 1
ATOM 1618 C C . PHE A 1 220 ? -11.359 22.943 5.826 1.00 51.28 220 PHE A C 1
ATOM 1620 O O . PHE A 1 220 ? -10.861 24.068 5.823 1.00 51.28 220 PHE A O 1
ATOM 1627 N N . ASN A 1 221 ? -11.817 22.397 6.951 1.00 56.03 221 ASN A N 1
ATOM 1628 C CA . ASN A 1 221 ? -11.623 23.001 8.255 1.00 56.03 221 ASN A CA 1
ATOM 1629 C C . ASN A 1 221 ? -10.165 22.767 8.625 1.00 56.03 221 ASN A C 1
ATOM 1631 O O . ASN A 1 221 ? -9.791 21.731 9.171 1.00 56.03 221 ASN A O 1
ATOM 1635 N N . PHE A 1 222 ? -9.320 23.739 8.283 1.00 61.88 222 PHE A N 1
ATOM 1636 C CA . PHE A 1 222 ? -7.883 23.720 8.557 1.00 61.88 222 PHE A CA 1
ATOM 1637 C C . PHE A 1 222 ? -7.586 23.458 10.045 1.00 61.88 222 PHE A C 1
ATOM 1639 O O . PHE A 1 222 ? -6.589 22.825 10.387 1.00 61.88 222 PHE A O 1
ATOM 1646 N N . THR A 1 223 ? -8.501 23.867 10.926 1.00 64.88 223 THR A N 1
ATOM 1647 C CA . THR A 1 223 ? -8.467 23.636 12.374 1.00 64.88 223 THR A CA 1
ATOM 1648 C C . THR A 1 223 ? -8.520 22.149 12.755 1.00 64.88 223 THR A C 1
ATOM 1650 O O . THR A 1 223 ? -7.838 21.737 13.695 1.00 64.88 223 THR A O 1
ATOM 1653 N N . ASP A 1 224 ? -9.247 21.316 12.002 1.00 68.56 224 ASP A N 1
ATOM 1654 C CA . ASP A 1 224 ? -9.346 19.872 12.265 1.00 68.56 224 ASP A CA 1
ATOM 1655 C C . ASP A 1 224 ? -8.024 19.170 11.927 1.00 68.56 224 ASP A C 1
ATOM 1657 O O . ASP A 1 224 ? -7.512 18.377 12.716 1.00 68.56 224 ASP A O 1
ATOM 1661 N N . TYR A 1 225 ? -7.409 19.529 10.796 1.00 76.94 225 TYR A N 1
ATOM 1662 C CA . TYR A 1 225 ? -6.099 19.006 10.395 1.00 76.94 225 TYR A CA 1
ATOM 1663 C C . TYR A 1 225 ? -4.982 19.458 11.340 1.00 76.94 225 TYR A C 1
ATOM 1665 O O . TYR A 1 225 ? -4.100 18.670 11.674 1.00 76.94 225 TYR A O 1
ATOM 1673 N N . GLN A 1 226 ? -5.036 20.700 11.833 1.00 73.81 226 GLN A N 1
ATOM 1674 C CA . GLN A 1 226 ? -4.111 21.167 12.867 1.00 73.81 226 GLN A CA 1
ATOM 1675 C C . GLN A 1 226 ? -4.239 20.361 14.160 1.00 73.81 226 GLN A C 1
ATOM 1677 O O . GLN A 1 226 ? -3.234 20.094 14.811 1.00 73.81 226 GLN A O 1
ATOM 1682 N N . THR A 1 227 ? -5.455 19.973 14.539 1.00 75.50 227 THR A N 1
ATOM 1683 C CA . THR A 1 227 ? -5.693 19.170 15.746 1.00 75.50 227 THR A CA 1
ATOM 1684 C C . THR A 1 227 ? -5.153 17.749 15.575 1.00 75.50 227 THR A C 1
ATOM 1686 O O . THR A 1 227 ? -4.464 17.253 16.463 1.00 75.50 227 THR A O 1
ATOM 1689 N N . ILE A 1 228 ? -5.348 17.145 14.396 1.00 77.31 228 ILE A N 1
ATOM 1690 C CA . ILE A 1 228 ? -4.773 15.840 14.027 1.00 77.31 228 ILE A CA 1
ATOM 1691 C C . ILE A 1 228 ? -3.237 15.877 14.085 1.00 77.31 228 ILE A C 1
ATOM 1693 O O . ILE A 1 228 ? -2.614 15.008 14.691 1.00 77.31 228 ILE A O 1
ATOM 1697 N N . LEU A 1 229 ? -2.614 16.904 13.498 1.00 80.38 229 LEU A N 1
ATOM 1698 C CA . LEU A 1 229 ? -1.153 17.041 13.443 1.00 80.38 229 LEU A CA 1
ATOM 1699 C C . LEU A 1 229 ? -0.517 17.401 14.795 1.00 80.38 229 LEU A C 1
ATOM 1701 O O . LEU A 1 229 ? 0.681 17.189 14.978 1.00 80.38 229 LEU A O 1
ATOM 1705 N N . LYS A 1 230 ? -1.295 17.932 15.747 1.00 82.19 230 LYS A N 1
ATOM 1706 C CA . LYS A 1 230 ? -0.835 18.200 17.119 1.00 82.19 230 LYS A CA 1
ATOM 1707 C C . LYS A 1 230 ? -0.713 16.931 17.959 1.00 82.19 230 LYS A C 1
ATOM 1709 O O . LYS A 1 230 ? 0.033 16.954 18.935 1.00 82.19 230 LYS A O 1
ATOM 1714 N N . ASN A 1 231 ? -1.411 15.846 17.610 1.00 82.56 231 ASN A N 1
ATOM 1715 C CA . ASN A 1 231 ? -1.257 14.577 18.312 1.00 82.56 231 ASN A CA 1
ATOM 1716 C C . ASN A 1 231 ? 0.089 13.933 17.915 1.00 82.56 231 ASN A C 1
ATOM 1718 O O . ASN A 1 231 ? 0.257 13.520 16.762 1.00 82.56 231 ASN A O 1
ATOM 1722 N N . PRO A 1 232 ? 1.058 13.820 18.846 1.00 84.44 232 PRO A N 1
ATOM 1723 C CA . PRO A 1 232 ? 2.397 13.345 18.519 1.00 84.44 232 PRO A CA 1
ATOM 1724 C C . PRO A 1 232 ? 2.406 11.878 18.068 1.00 84.44 232 PRO A C 1
ATOM 1726 O O . PRO A 1 232 ? 3.253 11.508 17.254 1.00 84.44 232 PRO A O 1
ATOM 1729 N N . LEU A 1 233 ? 1.467 11.047 18.543 1.00 85.56 233 LEU A N 1
ATOM 1730 C CA . LEU A 1 233 ? 1.346 9.653 18.110 1.00 85.56 233 LEU A CA 1
ATOM 1731 C C . LEU A 1 233 ? 0.877 9.583 16.653 1.00 85.56 233 LEU A C 1
ATOM 1733 O O . LEU A 1 233 ? 1.552 8.974 15.824 1.00 85.56 233 LEU A O 1
ATOM 1737 N N . THR A 1 234 ? -0.227 10.260 16.327 1.00 87.50 234 THR A N 1
ATOM 1738 C CA . THR A 1 234 ? -0.792 10.309 14.970 1.00 87.50 234 THR A CA 1
ATOM 1739 C C . THR A 1 234 ? 0.231 10.849 13.971 1.00 87.50 234 THR A C 1
ATOM 1741 O O . THR A 1 234 ? 0.470 10.229 12.937 1.00 87.50 234 THR A O 1
ATOM 1744 N N . LEU A 1 235 ? 0.918 11.946 14.311 1.00 89.19 235 LEU A N 1
ATOM 1745 C CA . LEU A 1 235 ? 1.971 12.518 13.470 1.00 89.19 235 LEU A CA 1
ATOM 1746 C C . LEU A 1 235 ? 3.123 11.531 13.230 1.00 89.19 235 LEU A C 1
ATOM 1748 O O . LEU A 1 235 ? 3.603 11.410 12.106 1.00 89.19 235 LEU A O 1
ATOM 1752 N N . THR A 1 236 ? 3.554 10.808 14.265 1.00 89.31 236 THR A N 1
ATOM 1753 C CA . THR A 1 236 ? 4.634 9.815 14.163 1.00 89.31 236 THR A CA 1
ATOM 1754 C C . THR A 1 236 ? 4.258 8.658 13.235 1.00 89.31 236 THR A C 1
ATOM 1756 O O . THR A 1 236 ? 5.082 8.231 12.425 1.00 89.31 236 THR A O 1
ATOM 1759 N N . LEU A 1 237 ? 3.016 8.169 13.316 1.00 90.62 237 LEU A N 1
ATOM 1760 C CA . LEU A 1 237 ? 2.508 7.100 12.451 1.00 90.62 237 LEU A CA 1
ATOM 1761 C C . LEU A 1 237 ? 2.428 7.555 10.987 1.00 90.62 237 LEU A C 1
ATOM 1763 O O . LEU A 1 237 ? 2.931 6.857 10.105 1.00 90.62 237 LEU A O 1
ATOM 1767 N N . ILE A 1 238 ? 1.880 8.752 10.739 1.00 92.69 238 ILE A N 1
ATOM 1768 C CA . ILE A 1 238 ? 1.808 9.350 9.397 1.00 92.69 238 ILE A CA 1
ATOM 1769 C C . ILE A 1 238 ? 3.216 9.528 8.821 1.00 92.69 238 ILE A C 1
ATOM 1771 O O . ILE A 1 238 ? 3.492 9.075 7.714 1.00 92.69 238 ILE A O 1
ATOM 1775 N N . MET A 1 239 ? 4.136 10.127 9.581 1.00 92.75 239 MET A N 1
ATOM 1776 C CA . MET A 1 239 ? 5.518 10.333 9.137 1.00 92.75 239 MET A CA 1
ATOM 1777 C C . MET A 1 239 ? 6.239 9.013 8.846 1.00 92.75 239 MET A C 1
ATOM 1779 O O . MET A 1 239 ? 6.973 8.930 7.863 1.00 92.75 239 MET A O 1
ATOM 1783 N N . GLY A 1 240 ? 6.016 7.972 9.654 1.00 92.81 240 GLY A N 1
ATOM 1784 C CA . GLY A 1 240 ? 6.564 6.639 9.399 1.00 92.81 240 GLY A CA 1
ATOM 1785 C C . GLY A 1 240 ? 6.087 6.053 8.068 1.00 92.81 240 GLY A C 1
ATOM 1786 O O . GLY A 1 240 ? 6.910 5.618 7.262 1.00 92.81 240 GLY A O 1
ATOM 1787 N N . LEU A 1 241 ? 4.777 6.107 7.799 1.00 93.94 241 LEU A N 1
ATOM 1788 C CA . LEU A 1 241 ? 4.186 5.637 6.540 1.00 93.94 241 LEU A CA 1
ATOM 1789 C C . LEU A 1 241 ? 4.698 6.426 5.325 1.00 93.94 241 LEU A C 1
ATOM 1791 O O . LEU A 1 241 ? 5.097 5.832 4.322 1.00 93.94 241 LEU A O 1
ATOM 1795 N N . VAL A 1 242 ? 4.750 7.755 5.436 1.00 95.88 242 VAL A N 1
ATOM 1796 C CA . VAL A 1 242 ? 5.240 8.654 4.381 1.00 95.88 242 VAL A CA 1
ATOM 1797 C C . VAL A 1 242 ? 6.709 8.380 4.057 1.00 95.88 242 VAL A C 1
ATOM 1799 O O . VAL A 1 242 ? 7.072 8.286 2.886 1.00 95.88 242 VAL A O 1
ATOM 1802 N N . LEU A 1 243 ? 7.565 8.211 5.069 1.00 95.31 243 LEU A N 1
ATOM 1803 C CA . LEU A 1 243 ? 8.991 7.959 4.851 1.00 95.31 243 LEU A CA 1
ATOM 1804 C C . LEU A 1 243 ? 9.271 6.563 4.292 1.00 95.31 243 LEU A C 1
ATOM 1806 O O . LEU A 1 243 ? 10.167 6.410 3.459 1.00 95.31 243 LEU A O 1
ATOM 1810 N N . ILE A 1 244 ? 8.503 5.550 4.698 1.00 95.25 244 ILE A N 1
ATOM 1811 C CA . ILE A 1 244 ? 8.595 4.222 4.087 1.00 95.25 244 ILE A CA 1
ATOM 1812 C C . ILE A 1 244 ? 8.198 4.284 2.611 1.00 95.25 244 ILE A C 1
ATOM 1814 O O . ILE A 1 244 ? 8.929 3.746 1.776 1.00 95.25 244 ILE A O 1
ATOM 1818 N N . ALA A 1 245 ? 7.095 4.962 2.277 1.00 95.31 245 ALA A N 1
ATOM 1819 C CA . ALA A 1 245 ? 6.669 5.154 0.893 1.00 95.31 245 ALA A CA 1
ATOM 1820 C C . ALA A 1 245 ? 7.711 5.935 0.077 1.00 95.31 245 ALA A C 1
ATOM 1822 O O . ALA A 1 245 ? 8.028 5.551 -1.049 1.00 95.31 245 ALA A O 1
ATOM 1823 N N . PHE A 1 246 ? 8.305 6.976 0.668 1.00 96.38 246 PHE A N 1
ATOM 1824 C CA . PHE A 1 246 ? 9.404 7.730 0.071 1.00 96.38 246 PHE A CA 1
ATOM 1825 C C . PHE A 1 246 ? 10.599 6.822 -0.247 1.00 96.38 246 PHE A C 1
ATOM 1827 O O . PHE A 1 246 ? 11.045 6.772 -1.392 1.00 96.38 246 PHE A O 1
ATOM 1834 N N . ALA A 1 247 ? 11.103 6.071 0.737 1.00 96.38 247 ALA A N 1
ATOM 1835 C CA . ALA A 1 247 ? 12.248 5.177 0.560 1.00 96.38 247 ALA A CA 1
ATOM 1836 C C . ALA A 1 247 ? 11.953 4.050 -0.447 1.00 96.38 247 ALA A C 1
ATOM 1838 O O . ALA A 1 247 ? 12.785 3.753 -1.302 1.00 96.38 247 ALA A O 1
ATOM 1839 N N . GLY A 1 248 ? 10.753 3.466 -0.382 1.00 94.44 248 GLY A N 1
ATOM 1840 C CA . GLY A 1 248 ? 10.310 2.403 -1.284 1.00 94.44 248 GLY A CA 1
ATOM 1841 C C . GLY A 1 248 ? 10.223 2.875 -2.733 1.00 94.44 248 GLY A C 1
ATOM 1842 O O . GLY A 1 248 ? 10.799 2.241 -3.614 1.00 94.44 248 GLY A O 1
ATOM 1843 N N . SER A 1 249 ? 9.586 4.026 -2.969 1.00 94.38 249 SER A N 1
ATOM 1844 C CA . SER A 1 249 ? 9.481 4.639 -4.302 1.00 94.38 249 SER A CA 1
ATOM 1845 C C . SER A 1 249 ? 10.850 5.048 -4.863 1.00 94.38 249 SER A C 1
ATOM 1847 O O . SER A 1 249 ? 11.127 4.834 -6.045 1.00 94.38 249 SER A O 1
ATOM 1849 N N . SER A 1 250 ? 11.756 5.532 -4.000 1.00 95.38 250 SER A N 1
ATOM 1850 C CA . SER A 1 250 ? 13.138 5.865 -4.376 1.00 95.38 250 SER A CA 1
ATOM 1851 C C . SER A 1 250 ? 13.819 4.636 -4.968 1.00 95.38 250 SER A C 1
ATOM 1853 O O . SER A 1 250 ? 14.225 4.653 -6.131 1.00 95.38 250 SER A O 1
ATOM 1855 N N . VAL A 1 251 ? 13.845 3.533 -4.210 1.00 93.81 251 VAL A N 1
ATOM 1856 C CA . VAL A 1 251 ? 14.455 2.274 -4.651 1.00 93.81 251 VAL A CA 1
ATOM 1857 C C . VAL A 1 251 ? 13.749 1.705 -5.872 1.00 93.81 251 VAL A C 1
ATOM 1859 O O . VAL A 1 251 ? 14.430 1.320 -6.814 1.00 93.81 251 VAL A O 1
ATOM 1862 N N . GLN A 1 252 ? 12.416 1.707 -5.916 1.00 92.44 252 GLN A N 1
ATOM 1863 C CA . GLN A 1 252 ? 11.659 1.222 -7.071 1.00 92.44 252 GLN A CA 1
ATOM 1864 C C . GLN A 1 252 ? 12.071 1.932 -8.368 1.00 92.44 252 GLN A C 1
ATOM 1866 O O . GLN A 1 252 ? 12.244 1.269 -9.389 1.00 92.44 252 GLN A O 1
ATOM 1871 N N . SER A 1 253 ? 12.269 3.254 -8.324 1.00 94.00 253 SER A N 1
ATOM 1872 C CA . SER A 1 253 ? 12.625 4.049 -9.505 1.00 94.00 253 SER A CA 1
ATOM 1873 C C . SER A 1 253 ? 14.053 3.806 -10.013 1.00 94.00 253 SER A C 1
ATOM 1875 O O . SER A 1 253 ? 14.309 3.941 -11.210 1.00 94.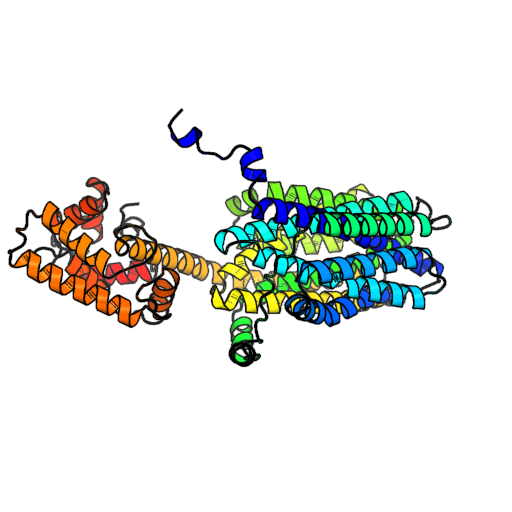00 253 SER A O 1
ATOM 1877 N N . VAL A 1 254 ? 14.983 3.414 -9.131 1.00 94.81 254 VAL A N 1
ATOM 1878 C CA . VAL A 1 254 ? 16.396 3.191 -9.486 1.00 94.81 254 VAL A CA 1
ATOM 1879 C C . VAL A 1 254 ? 16.804 1.720 -9.529 1.00 94.81 254 VAL A C 1
ATOM 1881 O O . VAL A 1 254 ? 17.907 1.431 -9.982 1.00 94.81 254 VAL A O 1
ATOM 1884 N N . LEU A 1 255 ? 15.963 0.774 -9.096 1.00 93.25 255 LEU A N 1
ATOM 1885 C CA . LEU A 1 255 ? 16.351 -0.636 -8.946 1.00 93.25 255 LEU A CA 1
ATOM 1886 C C . LEU A 1 255 ? 16.857 -1.242 -10.262 1.00 93.25 255 LEU A C 1
ATOM 1888 O O . LEU A 1 255 ? 17.897 -1.900 -10.276 1.00 93.25 255 LEU A O 1
ATOM 1892 N N . GLY A 1 256 ? 16.171 -0.976 -11.378 1.00 91.62 256 GLY A N 1
ATOM 1893 C CA . GLY A 1 256 ? 16.618 -1.404 -12.710 1.00 91.62 256 GLY A CA 1
ATOM 1894 C C . GLY A 1 256 ? 17.943 -0.772 -13.138 1.00 91.62 256 GLY A C 1
ATOM 1895 O O . GLY A 1 256 ? 18.801 -1.450 -13.694 1.00 91.62 256 GLY A O 1
ATOM 1896 N N . LEU A 1 257 ? 18.161 0.502 -12.801 1.00 93.31 257 LEU A N 1
ATOM 1897 C CA . LEU A 1 257 ? 19.418 1.197 -13.090 1.00 93.31 257 LEU A CA 1
ATOM 1898 C C . LEU A 1 257 ? 20.576 0.643 -12.255 1.00 93.31 257 LEU A C 1
ATOM 1900 O O . LEU A 1 257 ? 21.647 0.379 -12.792 1.00 93.31 257 LEU A O 1
ATOM 1904 N N . TRP A 1 258 ? 20.353 0.438 -10.956 1.00 95.06 258 TRP A N 1
ATOM 1905 C CA . TRP A 1 258 ? 21.349 -0.096 -10.030 1.00 95.06 258 TRP A CA 1
ATOM 1906 C C . TRP A 1 258 ? 21.742 -1.531 -10.396 1.00 95.06 258 TRP A C 1
ATOM 1908 O O . TRP A 1 258 ? 22.924 -1.817 -10.556 1.00 95.06 258 TRP A O 1
ATOM 1918 N N . THR A 1 259 ? 20.766 -2.419 -10.605 1.00 92.94 259 THR A N 1
ATOM 1919 C CA . THR A 1 259 ? 21.032 -3.813 -11.009 1.00 92.94 259 THR A CA 1
ATOM 1920 C C . THR A 1 259 ? 21.751 -3.899 -12.361 1.00 92.94 259 THR A C 1
ATOM 1922 O O . THR A 1 259 ? 22.678 -4.695 -12.510 1.00 92.94 259 THR A O 1
ATOM 1925 N N . GLY A 1 260 ? 21.400 -3.042 -13.324 1.00 89.81 260 GLY A N 1
ATOM 1926 C CA . GLY A 1 260 ? 22.090 -2.974 -14.613 1.00 89.81 260 GLY A CA 1
ATOM 1927 C C . GLY A 1 260 ? 23.530 -2.455 -14.517 1.00 89.81 260 GLY A C 1
ATOM 1928 O O . GLY A 1 260 ? 24.428 -3.030 -15.128 1.00 89.81 260 GLY A O 1
ATOM 1929 N N . GLN A 1 261 ? 23.778 -1.396 -13.739 1.00 90.62 261 GLN A N 1
ATOM 1930 C CA . GLN A 1 261 ? 25.109 -0.779 -13.638 1.00 90.62 261 GLN A CA 1
ATOM 1931 C C . GLN A 1 261 ? 26.072 -1.537 -12.716 1.00 90.62 261 GLN A C 1
ATOM 1933 O O . GLN A 1 261 ? 27.243 -1.680 -13.053 1.00 90.62 261 GLN A O 1
ATOM 1938 N N . GLU A 1 262 ? 25.600 -2.018 -11.564 1.00 91.25 262 GLU A N 1
ATOM 1939 C CA . GLU A 1 262 ? 26.454 -2.597 -10.516 1.00 91.25 262 GLU A CA 1
ATOM 1940 C C . GLU A 1 262 ? 26.555 -4.125 -10.578 1.00 91.25 262 GLU A C 1
ATOM 1942 O O . GLU A 1 262 ? 27.524 -4.693 -10.068 1.00 91.25 262 GLU A O 1
ATOM 1947 N N . LEU A 1 263 ? 25.549 -4.797 -11.150 1.00 91.06 263 LEU A N 1
ATOM 1948 C CA . LEU A 1 263 ? 25.481 -6.262 -11.230 1.00 91.06 263 LEU A CA 1
ATOM 1949 C C . LEU A 1 263 ? 25.470 -6.783 -12.673 1.00 91.06 263 LEU A C 1
ATOM 1951 O O . LEU A 1 263 ? 25.544 -7.995 -12.870 1.00 91.06 263 LEU A O 1
ATOM 1955 N N . HIS A 1 264 ? 25.385 -5.893 -13.670 1.00 89.31 264 HIS A N 1
ATOM 1956 C CA . HIS A 1 264 ? 25.242 -6.236 -15.090 1.00 89.31 264 HIS A CA 1
ATOM 1957 C C . HIS A 1 264 ? 24.028 -7.127 -15.380 1.00 89.31 264 HIS A C 1
ATOM 1959 O O . HIS A 1 264 ? 24.062 -7.996 -16.250 1.00 89.31 264 HIS A O 1
ATOM 1965 N N . TRP A 1 265 ? 22.949 -6.939 -14.620 1.00 91.12 265 TRP A N 1
ATOM 1966 C CA . TRP A 1 265 ? 21.718 -7.697 -14.801 1.00 91.12 265 TRP A CA 1
ATOM 1967 C C . TRP A 1 265 ? 20.842 -7.086 -15.892 1.00 91.12 265 TRP A C 1
ATOM 1969 O O . TRP A 1 265 ? 20.703 -5.867 -15.990 1.00 91.12 265 TRP A O 1
ATOM 1979 N N . GLY A 1 266 ? 20.227 -7.957 -16.690 1.00 89.50 266 GLY A N 1
ATOM 1980 C CA . GLY A 1 266 ? 19.179 -7.587 -17.632 1.00 89.50 266 GLY A CA 1
ATOM 1981 C C . GLY A 1 266 ? 17.787 -7.535 -16.988 1.00 89.50 266 GLY A C 1
ATOM 1982 O O . GLY A 1 266 ? 17.614 -7.894 -15.815 1.00 89.50 266 GLY A O 1
ATOM 1983 N N . PRO A 1 267 ? 16.766 -7.137 -17.763 1.00 87.62 267 PRO A N 1
ATOM 1984 C CA . PRO A 1 267 ? 15.418 -6.892 -17.255 1.00 87.62 267 PRO A CA 1
ATOM 1985 C C . PRO A 1 267 ? 14.750 -8.134 -16.656 1.00 87.62 267 PRO A C 1
ATOM 1987 O O . PRO A 1 267 ? 14.065 -8.018 -15.636 1.00 87.62 267 PRO A O 1
ATOM 1990 N N . GLN A 1 268 ? 14.984 -9.330 -17.209 1.00 89.69 268 GLN A N 1
ATOM 1991 C CA . GLN A 1 268 ? 14.474 -10.578 -16.633 1.00 89.69 268 GLN A CA 1
ATOM 1992 C C . GLN A 1 268 ? 15.025 -10.825 -15.218 1.00 89.69 268 GLN A C 1
ATOM 1994 O O . GLN A 1 268 ? 14.257 -11.068 -14.286 1.00 89.69 268 GLN A O 1
ATOM 1999 N N . SER A 1 269 ? 16.346 -10.714 -15.038 1.00 89.75 269 SER A N 1
ATOM 2000 C CA . SER A 1 269 ? 17.031 -10.905 -13.749 1.00 89.75 269 SER A CA 1
ATOM 2001 C C . SER A 1 269 ? 16.566 -9.905 -12.692 1.00 89.75 269 SER A C 1
ATOM 2003 O O . SER A 1 269 ? 16.297 -10.284 -11.554 1.00 89.75 269 SER A O 1
ATOM 2005 N N . THR A 1 270 ? 16.403 -8.637 -13.067 1.00 90.81 270 THR A N 1
ATOM 2006 C CA . THR A 1 270 ? 15.869 -7.605 -12.168 1.00 90.81 270 THR A CA 1
ATOM 2007 C C . THR A 1 270 ? 14.408 -7.866 -11.811 1.00 90.81 270 THR A C 1
ATOM 2009 O O . THR A 1 270 ? 14.012 -7.694 -10.659 1.00 90.81 270 THR A O 1
ATOM 2012 N N . SER 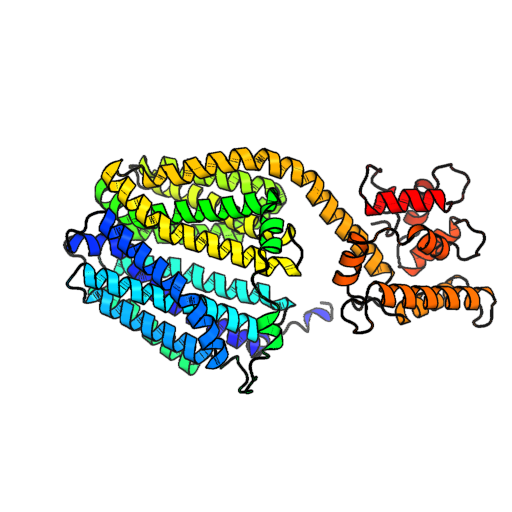A 1 271 ? 13.607 -8.338 -12.767 1.00 89.12 271 SER A N 1
ATOM 2013 C CA . SER A 1 271 ? 12.191 -8.639 -12.541 1.00 89.12 271 SER A CA 1
ATOM 2014 C C . SER A 1 271 ? 11.983 -9.771 -11.530 1.00 89.12 271 SER A C 1
ATOM 2016 O O . SER A 1 271 ? 11.046 -9.699 -10.735 1.00 89.12 271 SER A O 1
ATOM 2018 N N . PHE A 1 272 ? 12.895 -10.753 -11.459 1.00 88.88 272 PHE A N 1
ATOM 2019 C CA . PHE A 1 272 ? 12.873 -11.799 -10.425 1.00 88.88 272 PHE A CA 1
ATOM 2020 C C . PHE A 1 272 ? 12.878 -11.247 -8.991 1.00 88.88 272 PHE A C 1
ATOM 2022 O O . PHE A 1 272 ? 12.291 -11.867 -8.102 1.00 88.88 272 PHE A O 1
ATOM 2029 N N . LEU A 1 273 ? 13.480 -10.076 -8.753 1.00 91.56 273 LEU A N 1
ATOM 2030 C CA . LEU A 1 273 ? 13.476 -9.448 -7.428 1.00 91.56 273 LEU A CA 1
ATOM 2031 C C . LEU A 1 273 ? 12.067 -9.022 -6.995 1.00 91.56 273 LEU A C 1
ATOM 2033 O O . LEU A 1 273 ? 11.726 -9.170 -5.822 1.00 91.56 273 LEU A O 1
ATOM 2037 N N . TYR A 1 274 ? 11.234 -8.553 -7.928 1.00 88.12 274 TYR A N 1
ATOM 2038 C CA . TYR A 1 274 ? 9.840 -8.197 -7.646 1.00 88.12 274 TYR A CA 1
ATOM 2039 C C . TYR A 1 274 ? 8.993 -9.436 -7.348 1.00 88.12 274 TYR A C 1
ATOM 2041 O O . TYR A 1 274 ? 8.177 -9.407 -6.429 1.00 88.12 274 TYR A O 1
ATOM 2049 N N . VAL A 1 275 ? 9.231 -10.542 -8.062 1.00 87.25 275 VAL A N 1
ATOM 2050 C CA . VAL A 1 275 ? 8.554 -11.830 -7.810 1.00 87.25 275 VAL A CA 1
ATOM 2051 C C . VAL A 1 275 ? 8.869 -12.334 -6.411 1.00 87.25 275 VAL A C 1
ATOM 2053 O O . VAL A 1 275 ? 7.975 -12.708 -5.653 1.00 87.25 275 VAL A O 1
ATOM 2056 N N . TYR A 1 276 ? 10.155 -12.311 -6.066 1.00 91.25 276 TYR A N 1
ATOM 2057 C CA . TYR A 1 276 ? 10.631 -12.721 -4.760 1.00 91.25 276 TYR A CA 1
ATOM 2058 C C . TYR A 1 276 ? 10.028 -11.863 -3.644 1.00 91.25 276 TYR A C 1
ATOM 2060 O O . TYR A 1 276 ? 9.483 -12.400 -2.680 1.00 91.25 276 TYR A O 1
ATOM 2068 N N . TRP A 1 277 ? 10.077 -10.536 -3.799 1.00 88.88 277 TRP A N 1
ATOM 2069 C CA . TRP A 1 277 ? 9.498 -9.595 -2.842 1.00 88.88 277 TRP A CA 1
ATOM 2070 C C . TRP A 1 277 ? 7.991 -9.810 -2.674 1.00 88.88 277 TRP A C 1
ATOM 2072 O O . TRP A 1 277 ? 7.495 -9.861 -1.552 1.00 88.88 277 TRP A O 1
ATOM 2082 N N . GLY A 1 278 ? 7.287 -10.018 -3.782 1.00 85.69 278 GLY A N 1
ATOM 2083 C CA . GLY A 1 278 ? 5.861 -10.285 -3.821 1.00 85.69 278 GLY A CA 1
ATOM 2084 C C . GLY A 1 278 ? 5.431 -11.558 -3.106 1.00 85.69 278 GLY A C 1
ATOM 2085 O O . GLY A 1 278 ? 4.579 -11.527 -2.219 1.00 85.69 278 GLY A O 1
ATOM 2086 N N . GLY A 1 279 ? 6.036 -12.689 -3.475 1.00 87.94 279 GLY A N 1
ATOM 2087 C CA . GLY A 1 279 ? 5.743 -13.973 -2.839 1.00 87.94 279 GLY A CA 1
ATOM 2088 C C . GLY A 1 279 ? 6.032 -13.940 -1.339 1.00 87.94 279 GLY A C 1
ATOM 2089 O O . GLY A 1 279 ? 5.251 -14.457 -0.540 1.00 87.94 279 GLY A O 1
ATOM 2090 N N . LEU A 1 280 ? 7.113 -13.267 -0.941 1.00 91.19 280 LEU A N 1
ATOM 2091 C CA . LEU A 1 280 ? 7.442 -13.094 0.465 1.00 91.19 280 LEU A CA 1
ATOM 2092 C C . LEU A 1 280 ? 6.438 -12.192 1.198 1.00 91.19 280 LEU A C 1
ATOM 2094 O O . LEU A 1 280 ? 6.049 -12.528 2.316 1.00 91.19 280 LEU A O 1
ATOM 2098 N N . ALA A 1 281 ? 5.983 -11.101 0.575 1.00 88.62 281 ALA A N 1
ATOM 2099 C CA . ALA A 1 281 ? 4.973 -10.213 1.149 1.00 88.62 281 ALA A CA 1
ATOM 2100 C C . ALA A 1 281 ? 3.679 -10.977 1.456 1.00 88.62 281 ALA A C 1
ATOM 2102 O O . ALA A 1 281 ? 3.187 -10.899 2.578 1.00 88.62 281 ALA A O 1
ATOM 2103 N N . ILE A 1 282 ? 3.195 -11.808 0.523 1.00 86.25 282 ILE A N 1
ATOM 2104 C CA . ILE A 1 282 ? 2.011 -12.659 0.739 1.00 86.25 282 ILE A CA 1
ATOM 2105 C C . ILE A 1 282 ? 2.218 -13.597 1.938 1.00 86.25 282 ILE A C 1
ATOM 2107 O O . ILE A 1 282 ? 1.356 -13.688 2.813 1.00 86.25 282 ILE A O 1
ATOM 2111 N N . CYS A 1 283 ? 3.364 -14.282 2.009 1.00 88.56 283 CYS A N 1
ATOM 2112 C CA . CYS A 1 283 ? 3.678 -15.187 3.118 1.00 88.56 283 CYS A CA 1
ATOM 2113 C C . CYS A 1 283 ? 3.699 -14.464 4.475 1.00 88.56 283 CYS A C 1
ATOM 2115 O O . CYS A 1 283 ? 3.212 -14.996 5.476 1.00 88.56 283 CYS A O 1
ATOM 2117 N N . ILE A 1 284 ? 4.260 -13.254 4.516 1.00 89.44 284 ILE A N 1
ATOM 2118 C CA . ILE A 1 284 ? 4.361 -12.453 5.737 1.00 89.44 284 ILE A CA 1
ATOM 2119 C C . ILE A 1 284 ? 2.985 -11.925 6.144 1.00 89.44 284 ILE A C 1
ATOM 2121 O O . ILE A 1 284 ? 2.593 -12.114 7.297 1.00 89.44 284 ILE A O 1
ATOM 2125 N N . GLU A 1 285 ? 2.246 -11.317 5.215 1.00 84.25 285 GLU A N 1
ATOM 2126 C CA . GLU A 1 285 ? 0.943 -10.699 5.473 1.00 84.25 285 GLU A CA 1
ATOM 2127 C C . GLU A 1 285 ? -0.108 -11.724 5.918 1.00 84.25 285 GLU A C 1
ATOM 2129 O O . GLU A 1 285 ? -0.825 -11.475 6.886 1.00 84.25 285 GLU A O 1
ATOM 2134 N N . LEU A 1 286 ? -0.161 -12.902 5.284 1.00 80.50 286 LEU A N 1
ATOM 2135 C CA . LEU A 1 286 ? -1.142 -13.938 5.628 1.00 80.50 286 LEU A CA 1
ATOM 2136 C C . LEU A 1 286 ? -0.749 -14.774 6.853 1.00 80.50 286 LEU A C 1
ATOM 2138 O O . LEU A 1 286 ? -1.624 -15.230 7.588 1.00 80.50 286 LEU A O 1
ATOM 2142 N N . GLY A 1 287 ? 0.548 -15.019 7.064 1.00 82.56 287 GLY A N 1
ATOM 2143 C CA . GLY A 1 287 ? 1.011 -16.000 8.050 1.00 82.56 287 GLY A CA 1
ATOM 2144 C C . GLY A 1 287 ? 1.689 -15.411 9.284 1.00 82.56 287 GLY A C 1
ATOM 2145 O O . GLY A 1 287 ? 1.474 -15.892 10.396 1.00 82.56 287 GLY A O 1
ATOM 2146 N N . LEU A 1 288 ? 2.537 -14.396 9.108 1.00 89.00 288 LEU A N 1
ATOM 2147 C CA . LEU A 1 288 ? 3.521 -14.011 10.122 1.00 89.00 288 LEU A CA 1
ATOM 2148 C C . LEU A 1 288 ? 3.085 -12.814 10.975 1.00 89.00 288 LEU A C 1
ATOM 2150 O O . LEU A 1 288 ? 3.449 -12.744 12.150 1.00 89.00 288 LEU A O 1
ATOM 2154 N N . ILE A 1 289 ? 2.284 -11.897 10.425 1.00 86.69 289 ILE A N 1
ATOM 2155 C CA . ILE A 1 289 ? 1.894 -10.659 11.119 1.00 86.69 289 ILE A CA 1
ATOM 2156 C C . ILE A 1 289 ? 1.102 -10.948 12.402 1.00 86.69 289 ILE A C 1
ATOM 2158 O O . ILE A 1 289 ? 1.495 -10.493 13.475 1.00 86.69 289 ILE A O 1
ATOM 2162 N N . ASN A 1 290 ? 0.032 -11.744 12.331 1.00 85.06 290 ASN A N 1
ATOM 2163 C CA . ASN A 1 290 ? -0.836 -12.001 13.487 1.00 85.06 290 ASN A CA 1
ATOM 2164 C C . ASN A 1 290 ? -0.103 -12.660 14.676 1.00 85.06 290 ASN A C 1
ATOM 2166 O O . ASN A 1 290 ? -0.250 -12.178 15.804 1.00 85.06 290 ASN A O 1
ATOM 2170 N N . PRO A 1 291 ? 0.712 -13.720 14.482 1.00 89.38 291 PRO A N 1
ATOM 2171 C CA . PRO A 1 291 ? 1.531 -14.276 15.559 1.00 89.38 291 PRO A CA 1
ATOM 2172 C C . PRO A 1 291 ? 2.507 -13.263 16.163 1.00 89.38 291 PRO A C 1
ATOM 2174 O O . PRO A 1 291 ? 2.680 -13.230 17.383 1.00 89.38 291 PRO A O 1
ATOM 2177 N N . LEU A 1 292 ? 3.134 -12.427 15.329 1.00 89.31 292 LEU A N 1
ATOM 2178 C CA . LEU A 1 292 ? 4.052 -11.398 15.808 1.00 89.31 292 LEU A CA 1
ATOM 2179 C C . LEU A 1 292 ? 3.316 -10.348 16.641 1.00 89.31 292 LEU A C 1
ATOM 2181 O O . LEU A 1 292 ? 3.807 -10.003 17.716 1.00 89.31 292 LEU A O 1
ATOM 2185 N N . ILE A 1 293 ? 2.142 -9.881 16.198 1.00 86.44 293 ILE A N 1
ATOM 2186 C CA . ILE A 1 293 ? 1.328 -8.900 16.934 1.00 86.44 293 ILE A CA 1
ATOM 2187 C C . ILE A 1 293 ? 0.956 -9.450 18.309 1.00 86.44 293 ILE A C 1
ATOM 2189 O O . ILE A 1 293 ? 1.189 -8.778 19.310 1.00 86.44 293 ILE A O 1
ATOM 2193 N N . LYS A 1 294 ? 0.475 -10.697 18.385 1.00 86.25 294 LYS A N 1
ATOM 2194 C CA . LYS A 1 294 ? 0.127 -11.335 19.666 1.00 86.25 294 LYS A CA 1
ATOM 2195 C C . LYS A 1 294 ? 1.322 -11.471 20.611 1.00 86.25 294 LYS A C 1
ATOM 2197 O O . LYS A 1 294 ? 1.152 -11.380 21.821 1.00 86.25 294 LYS A O 1
ATOM 2202 N N . ARG A 1 295 ? 2.523 -11.713 20.076 1.00 91.19 295 ARG A N 1
ATOM 2203 C CA . ARG A 1 295 ? 3.727 -11.961 20.884 1.00 91.19 295 ARG A CA 1
ATOM 2204 C C . ARG A 1 295 ? 4.449 -10.688 21.322 1.00 91.19 295 ARG A C 1
ATOM 2206 O O . ARG A 1 295 ? 4.997 -10.659 22.419 1.00 91.19 295 ARG A O 1
ATOM 2213 N N . PHE A 1 296 ? 4.507 -9.675 20.462 1.00 86.75 296 PHE A N 1
ATOM 2214 C CA . PHE A 1 296 ? 5.342 -8.488 20.670 1.00 86.75 296 PHE A CA 1
ATOM 2215 C C . PHE A 1 296 ? 4.540 -7.190 20.808 1.00 86.75 296 PHE A C 1
ATOM 2217 O O . PHE A 1 296 ? 5.087 -6.200 21.296 1.00 86.75 296 PHE A O 1
ATOM 2224 N N . GLY A 1 297 ? 3.261 -7.186 20.429 1.00 83.38 297 GLY A N 1
ATOM 2225 C CA . GLY A 1 297 ? 2.394 -6.011 20.426 1.00 83.38 297 GLY A CA 1
ATOM 2226 C C . GLY A 1 297 ? 2.641 -5.080 19.235 1.00 83.38 297 GLY A C 1
ATOM 2227 O O . GLY A 1 297 ? 3.761 -4.953 18.734 1.00 83.38 297 GLY A O 1
ATOM 2228 N N . GLU A 1 298 ? 1.589 -4.382 18.808 1.00 85.25 298 GLU A N 1
ATOM 2229 C CA . GLU A 1 298 ? 1.595 -3.470 17.656 1.00 85.25 298 GLU A CA 1
ATOM 2230 C C . GLU A 1 298 ? 2.695 -2.405 17.767 1.00 85.25 298 GLU A C 1
ATOM 2232 O O . GLU A 1 298 ? 3.616 -2.339 16.956 1.00 85.25 298 GLU A O 1
ATOM 2237 N N . SER A 1 299 ? 2.703 -1.626 18.844 1.00 84.31 299 SER A N 1
ATOM 2238 C CA . SER A 1 299 ? 3.650 -0.523 19.007 1.00 84.31 299 SER A CA 1
ATOM 2239 C C . SER A 1 299 ? 5.135 -0.922 18.939 1.00 84.31 299 SER A C 1
ATOM 2241 O O . SER A 1 299 ? 5.955 -0.123 18.491 1.00 84.31 299 SER A O 1
ATOM 2243 N N . ASN A 1 300 ? 5.521 -2.115 19.415 1.00 86.56 300 ASN A N 1
ATOM 2244 C CA . ASN A 1 300 ? 6.913 -2.584 19.305 1.00 86.56 300 ASN A CA 1
ATOM 2245 C C . ASN A 1 300 ? 7.234 -2.961 17.859 1.00 86.56 300 ASN A C 1
ATOM 2247 O O . ASN A 1 300 ? 8.288 -2.587 17.351 1.00 86.56 300 ASN A O 1
ATOM 2251 N N . LEU A 1 301 ? 6.317 -3.671 17.199 1.00 90.62 301 LEU A N 1
ATOM 2252 C CA . LEU A 1 301 ? 6.493 -4.109 15.818 1.00 90.62 301 LEU A CA 1
ATOM 2253 C C . LEU A 1 301 ? 6.579 -2.947 14.841 1.00 90.62 301 LEU A C 1
ATOM 2255 O O . LEU A 1 301 ? 7.353 -3.032 13.895 1.00 90.62 301 LEU A O 1
ATOM 2259 N N . PHE A 1 302 ? 5.855 -1.852 15.082 1.00 90.94 302 PHE A N 1
ATOM 2260 C CA . PHE A 1 302 ? 5.995 -0.641 14.277 1.00 90.94 302 PHE A CA 1
ATOM 2261 C C . PHE A 1 302 ? 7.430 -0.090 14.337 1.00 90.94 302 PHE A C 1
ATOM 2263 O O . PHE A 1 302 ? 8.061 0.119 13.302 1.00 90.94 302 PHE A O 1
ATOM 2270 N N . ILE A 1 303 ? 7.979 0.073 15.547 1.00 89.69 303 ILE A N 1
ATOM 2271 C CA . ILE A 1 303 ? 9.343 0.582 15.759 1.00 89.69 303 ILE A CA 1
ATOM 2272 C C . ILE A 1 303 ? 10.374 -0.380 15.160 1.00 89.69 303 ILE A C 1
ATOM 2274 O O . ILE A 1 303 ? 11.266 0.036 14.421 1.00 89.69 303 ILE A O 1
ATOM 2278 N N . TRP A 1 304 ? 10.259 -1.675 15.459 1.00 90.50 304 TRP A N 1
ATOM 2279 C CA . TRP A 1 304 ? 11.180 -2.691 14.950 1.00 90.50 304 TRP A CA 1
ATOM 2280 C C . TRP A 1 304 ? 11.096 -2.801 13.427 1.00 90.50 304 TRP A C 1
ATOM 2282 O O . TRP A 1 304 ? 12.126 -2.948 12.773 1.00 90.50 304 TRP A O 1
ATOM 2292 N N . GLY A 1 305 ? 9.899 -2.656 12.857 1.00 93.12 305 GLY A N 1
ATOM 2293 C CA . GLY A 1 305 ? 9.665 -2.583 11.420 1.00 93.12 305 GLY A CA 1
ATOM 2294 C C . GLY A 1 305 ? 10.427 -1.427 10.777 1.00 93.12 305 GLY A C 1
ATOM 2295 O O . GLY A 1 305 ? 11.180 -1.655 9.835 1.00 93.12 305 GLY A O 1
ATOM 2296 N N . LEU A 1 306 ? 10.336 -0.214 11.338 1.00 92.88 306 LEU A N 1
ATOM 2297 C CA . LEU A 1 306 ? 11.088 0.953 10.849 1.00 92.88 306 LEU A CA 1
ATOM 2298 C C . LEU A 1 306 ? 12.608 0.729 10.894 1.00 92.88 306 LEU A C 1
ATOM 2300 O O . LEU A 1 306 ? 13.306 1.023 9.920 1.00 92.88 306 LEU A O 1
ATOM 2304 N N . PHE A 1 307 ? 13.135 0.189 11.998 1.00 92.81 307 PHE A N 1
ATOM 2305 C CA . PHE A 1 307 ? 14.572 -0.079 12.138 1.00 92.81 307 PHE A CA 1
ATOM 2306 C C . PHE A 1 307 ? 15.064 -1.162 11.177 1.00 92.81 307 PHE A C 1
ATOM 2308 O O . PHE A 1 307 ? 16.059 -0.962 10.481 1.00 92.81 307 PHE A O 1
ATOM 2315 N N . THR A 1 308 ? 14.368 -2.299 11.125 1.00 93.50 308 THR A N 1
ATOM 2316 C CA . THR A 1 308 ? 14.741 -3.428 10.260 1.00 93.50 308 THR A CA 1
ATOM 2317 C C . THR A 1 308 ? 14.646 -3.057 8.784 1.00 93.50 308 THR A C 1
ATOM 2319 O O . THR A 1 308 ? 15.582 -3.342 8.040 1.00 93.50 308 THR A O 1
ATOM 2322 N N . TYR A 1 309 ? 13.594 -2.335 8.379 1.00 95.81 309 TYR A N 1
ATOM 2323 C CA . TYR A 1 309 ? 13.453 -1.790 7.028 1.00 95.81 309 TYR A CA 1
ATOM 2324 C C . TYR A 1 309 ? 14.625 -0.871 6.661 1.00 95.81 309 TYR A C 1
ATOM 2326 O O . TYR A 1 309 ? 15.236 -1.038 5.607 1.00 95.81 309 TYR A O 1
ATOM 2334 N N . SER A 1 310 ? 14.985 0.054 7.557 1.00 95.38 310 SER A N 1
ATOM 2335 C CA . SER A 1 310 ? 16.046 1.036 7.308 1.00 95.38 310 SER A CA 1
ATOM 2336 C C . SER A 1 310 ? 17.421 0.390 7.172 1.00 95.38 310 SER A C 1
ATOM 2338 O O . SER A 1 310 ? 18.124 0.621 6.190 1.00 95.38 310 SER A O 1
ATOM 2340 N N . ILE A 1 311 ? 17.798 -0.457 8.133 1.00 94.44 311 ILE A N 1
ATOM 2341 C CA . ILE A 1 311 ? 19.105 -1.126 8.131 1.00 94.44 311 ILE A CA 1
ATOM 2342 C C . ILE A 1 311 ? 19.233 -2.021 6.896 1.00 94.44 311 ILE A C 1
ATOM 2344 O O . ILE A 1 311 ? 20.248 -1.973 6.203 1.00 94.44 311 ILE A O 1
ATOM 2348 N N . ALA A 1 312 ? 18.199 -2.804 6.581 1.00 96.19 312 ALA A N 1
ATOM 2349 C CA . ALA A 1 312 ? 18.244 -3.715 5.445 1.00 96.19 312 ALA A CA 1
ATOM 2350 C C . ALA A 1 312 ? 18.276 -2.979 4.096 1.00 96.19 312 ALA A C 1
ATOM 2352 O O . ALA A 1 312 ? 19.023 -3.391 3.209 1.00 96.19 312 ALA A O 1
ATOM 2353 N N . MET A 1 313 ? 17.559 -1.857 3.949 1.00 95.31 313 MET A N 1
ATOM 2354 C CA . MET A 1 313 ? 17.683 -1.013 2.753 1.00 95.31 313 MET A CA 1
ATOM 2355 C C . MET A 1 313 ? 19.096 -0.455 2.578 1.00 95.31 313 MET A C 1
ATOM 2357 O O . MET A 1 313 ? 19.607 -0.450 1.462 1.00 95.31 313 MET A O 1
ATOM 2361 N N . MET A 1 314 ? 19.754 -0.036 3.663 1.00 95.25 314 MET A N 1
ATOM 2362 C CA . MET A 1 314 ? 21.119 0.495 3.585 1.00 95.25 314 MET A CA 1
ATOM 2363 C C . MET A 1 314 ? 22.164 -0.565 3.215 1.00 95.25 314 MET A C 1
ATOM 2365 O O . MET A 1 314 ? 23.180 -0.231 2.599 1.00 95.25 314 MET A O 1
ATOM 2369 N N . LEU A 1 315 ? 21.911 -1.830 3.567 1.00 94.38 315 LEU A N 1
ATOM 2370 C CA . LEU A 1 315 ? 22.759 -2.979 3.232 1.00 94.38 315 LEU A CA 1
ATOM 2371 C C . LEU A 1 315 ? 22.524 -3.518 1.812 1.00 94.38 315 LEU A C 1
ATOM 2373 O O . LEU A 1 315 ? 23.396 -4.182 1.252 1.00 94.38 315 LEU A O 1
ATOM 2377 N N . LEU A 1 316 ? 21.378 -3.223 1.195 1.00 94.81 316 LEU A N 1
ATOM 2378 C CA . LEU A 1 316 ? 21.073 -3.677 -0.160 1.00 94.81 316 LEU A CA 1
ATOM 2379 C C . LEU A 1 316 ? 22.133 -3.260 -1.204 1.00 94.81 316 LEU A C 1
ATOM 2381 O O . LEU A 1 316 ? 22.644 -4.151 -1.884 1.00 94.81 316 LEU A O 1
ATOM 2385 N N . PRO A 1 317 ? 22.552 -1.980 -1.322 1.00 94.50 317 PRO A N 1
ATOM 2386 C CA . PRO A 1 317 ? 23.512 -1.566 -2.349 1.00 94.50 317 PRO A CA 1
ATOM 2387 C C . PRO A 1 317 ? 24.931 -2.123 -2.151 1.00 94.50 317 PRO A C 1
ATOM 2389 O O . PRO A 1 317 ? 25.732 -2.099 -3.083 1.00 94.50 317 PRO A O 1
ATOM 2392 N N . THR A 1 318 ? 25.274 -2.632 -0.961 1.00 91.44 318 THR A N 1
ATOM 2393 C CA . THR A 1 318 ? 26.585 -3.259 -0.705 1.00 91.44 318 THR A CA 1
ATOM 2394 C C . THR A 1 318 ? 26.609 -4.740 -1.091 1.00 91.44 318 THR A C 1
ATOM 2396 O O . THR A 1 318 ? 27.675 -5.359 -1.150 1.00 91.44 318 THR A O 1
ATOM 2399 N N . SER A 1 319 ? 25.444 -5.318 -1.389 1.00 90.56 319 SER A N 1
ATOM 2400 C CA . SER A 1 319 ? 25.295 -6.729 -1.715 1.00 90.56 319 SER A CA 1
ATOM 2401 C C . SER A 1 319 ? 25.739 -7.020 -3.150 1.00 90.56 319 SER A C 1
ATOM 2403 O O . SER A 1 319 ? 25.177 -6.502 -4.108 1.00 90.56 319 SER A O 1
ATOM 2405 N N . ARG A 1 320 ? 26.742 -7.894 -3.299 1.00 85.00 320 ARG A N 1
ATOM 2406 C CA . ARG A 1 320 ? 27.275 -8.338 -4.606 1.00 85.00 320 ARG A CA 1
ATOM 2407 C C . ARG A 1 320 ? 26.858 -9.759 -5.000 1.00 85.00 320 ARG A C 1
ATOM 2409 O O . ARG A 1 320 ? 26.996 -10.144 -6.152 1.00 85.00 320 ARG A O 1
ATOM 2416 N N . SER A 1 321 ? 26.354 -10.541 -4.045 1.00 90.88 321 SER A N 1
ATOM 2417 C CA . SER A 1 321 ? 25.855 -11.904 -4.261 1.00 90.88 321 SER A CA 1
ATOM 2418 C C . SER A 1 321 ? 24.330 -11.917 -4.263 1.00 90.88 321 SER A C 1
ATOM 2420 O O . SER A 1 321 ? 23.716 -11.256 -3.423 1.00 90.88 321 SER A O 1
ATOM 2422 N N . LEU A 1 322 ? 23.726 -12.726 -5.142 1.00 90.50 322 LEU A N 1
ATOM 2423 C CA . LEU A 1 322 ? 22.276 -12.932 -5.198 1.00 90.50 322 LEU A CA 1
ATOM 2424 C C . LEU A 1 322 ? 21.708 -13.315 -3.824 1.00 90.50 322 LEU A C 1
ATOM 2426 O O . LEU A 1 322 ? 20.689 -12.770 -3.417 1.00 90.50 322 LEU A O 1
ATOM 2430 N N . LEU A 1 323 ? 22.398 -14.177 -3.068 1.00 92.31 323 LEU A N 1
ATOM 2431 C CA . LEU A 1 323 ? 21.964 -14.574 -1.724 1.00 92.31 323 LEU A CA 1
ATOM 2432 C C . LEU A 1 323 ? 21.823 -13.359 -0.789 1.00 92.31 323 LEU A C 1
ATOM 2434 O O . LEU A 1 323 ? 20.809 -13.219 -0.114 1.00 92.31 323 LEU A O 1
ATOM 2438 N N . ASN A 1 324 ? 22.805 -12.454 -0.780 1.00 92.88 324 ASN A N 1
ATOM 2439 C CA . ASN A 1 324 ? 22.789 -11.271 0.088 1.00 92.88 324 ASN A CA 1
ATOM 2440 C C . ASN A 1 324 ? 21.712 -10.266 -0.334 1.00 92.88 324 ASN A C 1
ATOM 2442 O O . ASN A 1 324 ? 21.105 -9.625 0.524 1.00 92.88 324 ASN A O 1
ATOM 2446 N N . ILE A 1 325 ? 21.439 -10.173 -1.640 1.00 94.31 325 ILE A N 1
ATOM 2447 C CA . ILE A 1 325 ? 20.347 -9.362 -2.184 1.00 94.31 325 ILE A CA 1
ATOM 2448 C C . ILE A 1 325 ? 19.002 -9.923 -1.714 1.00 94.31 325 ILE A C 1
ATOM 2450 O O . ILE A 1 325 ? 18.196 -9.178 -1.167 1.00 94.31 325 ILE A O 1
ATOM 2454 N N . LEU A 1 326 ? 18.777 -11.234 -1.850 1.00 94.75 326 LEU A N 1
ATOM 2455 C CA . LEU A 1 326 ? 17.537 -11.888 -1.416 1.00 94.75 326 LEU A CA 1
ATOM 2456 C C . LEU A 1 326 ? 17.342 -11.812 0.107 1.00 94.75 326 LEU A C 1
ATOM 2458 O O . LEU A 1 326 ? 16.239 -11.534 0.576 1.00 94.75 326 LEU A O 1
ATOM 2462 N N . LEU A 1 327 ? 18.407 -11.980 0.896 1.00 95.00 327 LEU A N 1
ATOM 2463 C CA . LEU A 1 327 ? 18.352 -11.805 2.351 1.00 95.00 327 LEU A CA 1
ATOM 2464 C C . LEU A 1 327 ? 18.016 -10.358 2.734 1.00 95.00 327 LEU A C 1
ATOM 2466 O O . LEU A 1 327 ? 17.125 -10.135 3.552 1.00 95.00 327 LEU A O 1
ATOM 2470 N N . SER A 1 328 ? 18.664 -9.372 2.108 1.00 95.12 328 SER A N 1
ATOM 2471 C CA . SER A 1 328 ? 18.367 -7.952 2.342 1.00 95.12 328 SER A CA 1
ATOM 2472 C C . SER A 1 328 ? 16.923 -7.623 1.963 1.00 95.12 328 SER A C 1
ATOM 2474 O O . SER A 1 328 ? 16.193 -7.059 2.773 1.00 95.12 328 SER A O 1
ATOM 2476 N N . LEU A 1 329 ? 16.467 -8.057 0.783 1.00 94.00 329 LEU A N 1
ATOM 2477 C CA . LEU A 1 329 ? 15.080 -7.897 0.339 1.00 94.00 329 LEU A CA 1
ATOM 2478 C C . LEU A 1 329 ? 14.084 -8.581 1.271 1.00 94.00 329 LEU A C 1
ATOM 2480 O O . LEU A 1 329 ? 12.992 -8.053 1.469 1.00 94.00 329 LEU A O 1
ATOM 2484 N N . SER A 1 330 ? 14.457 -9.707 1.883 1.00 95.44 330 SER A N 1
ATOM 2485 C CA . SER A 1 330 ? 13.595 -10.375 2.854 1.00 95.44 330 SER A CA 1
ATOM 2486 C C . SER A 1 330 ? 13.355 -9.540 4.095 1.00 95.44 330 SER A C 1
ATOM 2488 O O . SER A 1 330 ? 12.218 -9.377 4.534 1.00 95.44 330 SER A O 1
ATOM 2490 N N . VAL A 1 331 ? 14.431 -8.982 4.650 1.00 96.19 331 VAL A N 1
ATOM 2491 C CA . VAL A 1 331 ? 14.348 -8.140 5.844 1.00 96.19 331 VAL A CA 1
ATOM 2492 C C . VAL A 1 331 ? 13.660 -6.810 5.519 1.00 96.19 331 VAL A C 1
ATOM 2494 O O . VAL A 1 331 ? 12.845 -6.347 6.314 1.00 96.19 331 VAL A O 1
ATOM 2497 N N . ILE A 1 332 ? 13.897 -6.243 4.328 1.00 96.12 332 ILE A N 1
ATOM 2498 C CA . ILE A 1 332 ? 13.159 -5.073 3.820 1.00 96.12 332 ILE A CA 1
ATOM 2499 C C . ILE A 1 332 ? 11.661 -5.391 3.735 1.00 96.12 332 ILE A C 1
ATOM 2501 O O . ILE A 1 332 ? 10.848 -4.631 4.253 1.00 96.12 332 ILE A O 1
ATOM 2505 N N . CYS A 1 333 ? 11.281 -6.516 3.126 1.00 94.62 333 CYS A N 1
ATOM 2506 C CA . CYS A 1 333 ? 9.885 -6.934 2.986 1.00 94.62 333 CYS A CA 1
ATOM 2507 C C . CYS A 1 333 ? 9.195 -7.102 4.344 1.00 94.62 333 CYS A C 1
ATOM 2509 O O . CYS A 1 333 ? 8.089 -6.599 4.547 1.00 94.62 333 CYS A O 1
ATOM 2511 N N . LEU A 1 334 ? 9.872 -7.752 5.293 1.00 94.56 334 LEU A N 1
ATOM 2512 C CA . LEU A 1 334 ? 9.378 -7.935 6.653 1.00 94.56 334 LEU A CA 1
ATOM 2513 C C . LEU A 1 334 ? 9.176 -6.600 7.370 1.00 94.56 334 LEU A C 1
ATOM 2515 O O . LEU A 1 334 ? 8.096 -6.356 7.906 1.00 94.56 334 LEU A O 1
ATOM 2519 N N . GLY A 1 335 ? 10.184 -5.724 7.347 1.00 94.44 335 GLY A N 1
ATOM 2520 C CA . GLY A 1 335 ? 10.105 -4.410 7.980 1.00 94.44 335 GLY A CA 1
ATOM 2521 C C . GLY A 1 335 ? 9.008 -3.531 7.373 1.00 94.44 335 GLY A C 1
ATOM 2522 O O . GLY A 1 335 ? 8.225 -2.932 8.111 1.00 94.44 335 GLY A O 1
ATOM 2523 N N . TYR A 1 336 ? 8.898 -3.523 6.038 1.00 93.69 336 TYR A N 1
ATOM 2524 C CA . TYR A 1 336 ? 7.855 -2.810 5.295 1.00 93.69 336 TYR A CA 1
ATOM 2525 C C . TYR A 1 336 ? 6.452 -3.299 5.672 1.00 93.69 336 TYR A C 1
ATOM 2527 O O . TYR A 1 336 ? 5.598 -2.497 6.048 1.00 93.69 336 TYR A O 1
ATOM 2535 N N . SER A 1 337 ? 6.225 -4.615 5.610 1.00 91.06 337 SER A N 1
ATOM 2536 C CA . SER A 1 337 ? 4.906 -5.220 5.835 1.00 91.06 337 SER A CA 1
ATOM 2537 C C . SER A 1 337 ? 4.438 -5.027 7.276 1.00 91.06 337 SER A C 1
ATOM 2539 O O . SER A 1 337 ? 3.302 -4.617 7.507 1.00 91.06 337 SER A O 1
ATOM 2541 N N . LEU A 1 338 ? 5.334 -5.244 8.248 1.00 89.94 338 LEU A N 1
ATOM 2542 C CA . LEU A 1 338 ? 5.040 -5.006 9.661 1.00 89.94 338 LEU A CA 1
ATOM 2543 C C . LEU A 1 338 ? 4.682 -3.548 9.912 1.00 89.94 338 LEU A C 1
ATOM 2545 O O . LEU A 1 338 ? 3.654 -3.267 10.522 1.00 89.94 338 LEU A O 1
ATOM 2549 N N . CYS A 1 339 ? 5.511 -2.622 9.432 1.00 90.50 339 CYS A N 1
ATOM 2550 C CA . CYS A 1 339 ? 5.283 -1.211 9.680 1.00 90.50 339 CYS A CA 1
ATOM 2551 C C . CYS A 1 339 ? 3.984 -0.728 9.026 1.00 90.50 339 CYS A C 1
ATOM 2553 O O . CYS A 1 339 ? 3.183 -0.095 9.704 1.00 90.50 339 CYS A O 1
ATOM 2555 N N . ARG A 1 340 ? 3.725 -1.083 7.759 1.00 89.19 340 ARG A N 1
ATOM 2556 C CA . ARG A 1 340 ? 2.519 -0.657 7.033 1.00 89.19 340 ARG A CA 1
ATOM 2557 C C . ARG A 1 340 ? 1.237 -1.126 7.722 1.00 89.19 340 ARG A C 1
ATOM 2559 O O . ARG A 1 340 ? 0.363 -0.306 7.987 1.00 89.19 340 ARG A O 1
ATOM 2566 N N . VAL A 1 341 ? 1.132 -2.420 8.034 1.00 87.75 341 VAL A N 1
ATOM 2567 C CA . VAL A 1 341 ? -0.091 -3.000 8.617 1.00 87.75 341 VAL A CA 1
ATOM 2568 C C . VAL A 1 341 ? -0.337 -2.472 10.028 1.00 87.75 341 VAL A C 1
ATOM 2570 O O . VAL A 1 341 ? -1.438 -2.026 10.348 1.00 87.75 341 VAL A O 1
ATOM 2573 N N . VAL A 1 342 ? 0.702 -2.460 10.861 1.00 88.62 342 VAL A N 1
ATOM 2574 C CA . VAL A 1 342 ? 0.594 -2.001 12.246 1.00 88.62 342 VAL A CA 1
ATOM 2575 C C . VAL A 1 342 ? 0.331 -0.497 12.324 1.00 88.62 342 VAL A C 1
ATOM 2577 O O . VAL A 1 342 ? -0.446 -0.060 13.166 1.00 88.62 342 VAL A O 1
ATOM 2580 N N . ALA A 1 343 ? 0.944 0.308 11.453 1.00 88.88 343 ALA A N 1
ATOM 2581 C CA . ALA A 1 343 ? 0.721 1.749 11.451 1.00 88.88 343 ALA A CA 1
ATOM 2582 C C . ALA A 1 343 ? -0.729 2.096 11.131 1.00 88.88 343 ALA A C 1
ATOM 2584 O O . ALA A 1 343 ? -1.308 2.919 11.826 1.00 88.88 343 ALA A O 1
ATOM 2585 N N . VAL A 1 344 ? -1.320 1.452 10.120 1.00 85.12 344 VAL A N 1
ATOM 2586 C CA . VAL A 1 344 ? -2.731 1.645 9.752 1.00 85.12 344 VAL A CA 1
ATOM 2587 C C . VAL A 1 344 ? -3.660 1.250 10.905 1.00 85.12 344 VAL A C 1
ATOM 2589 O O . VAL A 1 344 ? -4.583 2.001 11.220 1.00 85.12 344 VAL A O 1
ATOM 2592 N N . SER A 1 345 ? -3.375 0.132 11.584 1.00 83.25 345 SER A N 1
ATOM 2593 C CA . SER A 1 345 ? -4.112 -0.303 12.781 1.00 83.25 345 SER A CA 1
ATOM 2594 C C . SER A 1 345 ? -4.047 0.739 13.902 1.00 83.25 345 SER A C 1
ATOM 2596 O O . SER A 1 345 ? -5.078 1.276 14.312 1.00 83.25 345 SER A O 1
ATOM 2598 N N . LEU A 1 346 ? -2.838 1.116 14.331 1.00 83.94 346 LEU A N 1
ATOM 2599 C CA . LEU A 1 346 ? -2.635 2.104 15.393 1.00 83.94 346 LEU A CA 1
ATOM 2600 C C . LEU A 1 346 ? -3.218 3.472 15.026 1.00 83.94 346 LEU A C 1
ATOM 2602 O O . LEU A 1 346 ? -3.731 4.177 15.892 1.00 83.94 346 LEU A O 1
ATOM 2606 N N . LEU A 1 347 ? -3.163 3.850 13.748 1.00 84.44 347 LEU A N 1
ATOM 2607 C CA . LEU A 1 347 ? -3.709 5.111 13.264 1.00 84.44 347 LEU A CA 1
ATOM 2608 C C . LEU A 1 347 ? -5.233 5.131 13.409 1.00 84.44 347 LEU A C 1
ATOM 2610 O O . LEU A 1 347 ? -5.763 6.101 13.946 1.00 84.44 347 LEU A O 1
ATOM 2614 N N . SER A 1 348 ? -5.914 4.042 13.031 1.00 80.00 348 SER A N 1
ATOM 2615 C CA . SER A 1 348 ? -7.366 3.893 13.211 1.00 80.00 348 SER A CA 1
ATOM 2616 C C . SER A 1 348 ? -7.805 3.913 14.679 1.00 80.00 348 SER A C 1
ATOM 2618 O O . SER A 1 348 ? -8.860 4.459 14.983 1.00 80.00 348 SER A O 1
ATOM 2620 N N . GLN A 1 349 ? -6.976 3.384 15.586 1.00 76.19 349 GLN A N 1
ATOM 2621 C CA . GLN A 1 349 ? -7.240 3.358 17.029 1.00 76.19 349 GLN A CA 1
ATOM 2622 C C . GLN A 1 349 ? -6.905 4.698 17.706 1.00 76.19 349 GLN A C 1
ATOM 2624 O O . GLN A 1 349 ? -7.390 4.990 18.794 1.00 76.19 349 GLN A O 1
ATOM 2629 N N . SER A 1 350 ? -6.054 5.522 17.083 1.00 72.94 350 SER A N 1
ATOM 2630 C CA . SER A 1 350 ? -5.595 6.795 17.659 1.00 72.94 350 SER A CA 1
ATOM 2631 C C . SER A 1 350 ? -6.599 7.944 17.532 1.00 72.94 350 SER A C 1
ATOM 2633 O O . SER A 1 350 ? -6.379 9.003 18.125 1.00 72.94 350 SER A O 1
ATOM 2635 N N . VAL A 1 351 ? -7.670 7.762 16.753 1.00 75.50 351 VAL A N 1
ATOM 2636 C CA . VAL A 1 351 ? -8.676 8.790 16.450 1.00 75.50 351 VAL A CA 1
ATOM 2637 C C . VAL A 1 351 ? -10.087 8.204 16.431 1.00 75.50 351 VAL A C 1
ATOM 2639 O O . VAL A 1 351 ? -10.268 7.015 16.180 1.00 75.50 351 VAL A O 1
ATOM 2642 N N . SER A 1 352 ? -11.101 9.041 16.661 1.00 68.81 352 SER A N 1
ATOM 2643 C CA . SER A 1 352 ? -12.505 8.612 16.626 1.00 68.81 352 SER A CA 1
ATOM 2644 C C . SER A 1 352 ? -12.962 8.230 15.213 1.00 68.81 352 SER A C 1
ATOM 2646 O O . SER A 1 352 ? -12.423 8.731 14.220 1.00 68.81 352 SER A O 1
ATOM 2648 N N . ALA A 1 353 ? -14.004 7.395 15.106 1.00 65.94 353 ALA A N 1
ATOM 2649 C CA . ALA A 1 353 ? -14.559 6.924 13.830 1.00 65.94 353 ALA A CA 1
ATOM 2650 C C . ALA A 1 353 ? -14.871 8.075 12.851 1.00 65.94 353 ALA A C 1
ATOM 2652 O O . ALA A 1 353 ? -14.542 8.012 11.666 1.00 65.94 353 ALA A O 1
ATOM 2653 N N . ARG A 1 354 ? -15.390 9.200 13.364 1.00 64.19 354 ARG A N 1
ATOM 2654 C CA . ARG A 1 354 ? -15.691 10.414 12.583 1.00 64.19 354 ARG A CA 1
ATOM 2655 C C . ARG A 1 354 ? -14.448 11.103 12.000 1.00 64.19 354 ARG A C 1
ATOM 2657 O O . ARG A 1 354 ? -14.548 11.826 11.009 1.00 64.19 354 ARG A O 1
ATOM 2664 N N . GLN A 1 355 ? -13.280 10.912 12.612 1.00 69.88 355 GLN A N 1
ATOM 2665 C CA . GLN A 1 355 ? -12.010 11.503 12.182 1.00 69.88 355 GLN A CA 1
ATOM 2666 C C . GLN A 1 355 ? -11.163 10.560 11.318 1.00 69.88 355 GLN A C 1
ATOM 2668 O O . GLN A 1 355 ? -10.308 11.049 10.577 1.00 69.88 355 GLN A O 1
ATOM 2673 N N . GLN A 1 356 ? -11.415 9.244 11.343 1.00 70.00 356 GLN A N 1
ATOM 2674 C CA . GLN A 1 356 ? -10.629 8.252 10.596 1.00 70.00 356 GLN A CA 1
ATOM 2675 C C . GLN A 1 356 ? -10.524 8.588 9.103 1.00 70.00 356 GLN A C 1
ATOM 2677 O O . GLN A 1 356 ? -9.419 8.620 8.568 1.00 70.00 356 GLN A O 1
ATOM 2682 N N . GLY A 1 357 ? -11.634 8.937 8.441 1.00 68.62 357 GLY A N 1
ATOM 2683 C CA . GLY A 1 357 ? -11.618 9.304 7.018 1.00 68.62 357 GLY A CA 1
ATOM 2684 C C . GLY A 1 357 ? -10.723 10.512 6.705 1.00 68.62 357 GLY A C 1
ATOM 2685 O O . GLY A 1 357 ? -10.005 10.510 5.706 1.00 68.62 357 GLY A O 1
ATOM 2686 N N . LYS A 1 358 ? -10.692 11.519 7.592 1.00 78.19 358 LYS A N 1
ATOM 2687 C CA . LYS A 1 358 ? -9.815 12.698 7.450 1.00 78.19 358 LYS A CA 1
ATOM 2688 C C . LYS A 1 358 ? -8.344 12.325 7.631 1.00 78.19 358 LYS A C 1
ATOM 2690 O O . LYS A 1 358 ? -7.492 12.803 6.887 1.00 78.19 358 LYS A O 1
ATOM 2695 N N . VAL A 1 359 ? -8.046 11.470 8.609 1.00 82.81 359 VAL A N 1
ATOM 2696 C CA . VAL A 1 359 ? -6.681 11.019 8.911 1.00 82.81 359 VAL A CA 1
ATOM 2697 C C . VAL A 1 359 ? -6.128 10.129 7.801 1.00 82.81 359 VAL A C 1
ATOM 2699 O O . VAL A 1 359 ? -5.008 10.362 7.346 1.00 82.81 359 VAL A O 1
ATOM 2702 N N . PHE A 1 360 ? -6.903 9.157 7.319 1.00 82.19 360 PHE A N 1
ATOM 2703 C CA . PHE A 1 360 ? -6.505 8.319 6.187 1.00 82.19 360 PHE A CA 1
ATOM 2704 C C . PHE A 1 360 ? -6.363 9.143 4.906 1.00 82.19 360 PHE A C 1
ATOM 2706 O O . PHE A 1 360 ? -5.334 9.040 4.248 1.00 82.19 360 PHE A O 1
ATOM 2713 N N . GLY A 1 361 ? -7.287 10.070 4.626 1.00 81.81 361 GLY A N 1
ATOM 2714 C CA . GLY A 1 361 ? -7.163 10.982 3.484 1.00 81.81 361 GLY A CA 1
ATOM 2715 C C . GLY A 1 361 ? -5.914 11.873 3.539 1.00 81.81 361 GLY A C 1
ATOM 2716 O O . GLY A 1 361 ? -5.232 12.051 2.525 1.00 81.81 361 GLY A O 1
ATOM 2717 N N . LEU A 1 362 ? -5.563 12.397 4.722 1.00 87.62 362 LEU A N 1
ATOM 2718 C CA . LEU A 1 362 ? -4.314 13.139 4.934 1.00 87.62 362 LEU A CA 1
ATOM 2719 C C . LEU A 1 362 ? -3.088 12.245 4.712 1.00 87.62 362 LEU A C 1
ATOM 2721 O O . LEU A 1 362 ? -2.123 12.669 4.076 1.00 87.62 362 LEU A O 1
ATOM 2725 N N . THR A 1 363 ? -3.135 11.017 5.226 1.00 89.56 363 THR A N 1
ATOM 2726 C CA . THR A 1 363 ? -2.053 10.033 5.113 1.00 89.56 363 THR A CA 1
ATOM 2727 C C . THR A 1 363 ? -1.809 9.652 3.657 1.00 89.56 363 THR A C 1
ATOM 2729 O O . THR A 1 363 ? -0.679 9.760 3.189 1.00 89.56 363 THR A O 1
ATOM 2732 N N . ASP A 1 364 ? -2.859 9.302 2.915 1.00 87.00 364 ASP A N 1
ATOM 2733 C CA . ASP A 1 364 ? -2.777 8.931 1.501 1.00 87.00 364 ASP A CA 1
ATOM 2734 C C . ASP A 1 364 ? -2.288 10.099 0.639 1.00 87.00 364 ASP A C 1
ATOM 2736 O O . ASP A 1 364 ? -1.437 9.919 -0.232 1.00 87.00 364 ASP A O 1
ATOM 2740 N N . SER A 1 365 ? -2.743 11.324 0.927 1.00 89.19 365 SER A N 1
ATOM 2741 C CA . SER A 1 365 ? -2.265 12.531 0.241 1.00 89.19 365 SER A CA 1
ATOM 2742 C C . SER A 1 365 ? -0.776 12.787 0.503 1.00 89.19 365 SER A C 1
ATOM 2744 O O . SER A 1 365 ? -0.026 13.122 -0.417 1.00 89.19 365 SER A O 1
ATOM 2746 N N . ALA A 1 366 ? -0.323 12.610 1.748 1.00 92.31 366 ALA A N 1
ATOM 2747 C CA . ALA A 1 366 ? 1.081 12.770 2.115 1.00 92.31 366 ALA A CA 1
ATOM 2748 C C . ALA A 1 366 ? 1.966 11.679 1.487 1.00 92.31 366 ALA A C 1
ATOM 2750 O O . ALA A 1 366 ? 3.060 11.976 1.000 1.00 92.31 366 ALA A O 1
ATOM 2751 N N . ILE A 1 367 ? 1.481 10.433 1.437 1.00 94.25 367 ILE A N 1
ATOM 2752 C CA . ILE A 1 367 ? 2.131 9.326 0.726 1.00 94.25 367 ILE A CA 1
ATOM 2753 C C . ILE A 1 367 ? 2.234 9.650 -0.767 1.00 94.25 367 ILE A C 1
ATOM 2755 O O . ILE A 1 367 ? 3.322 9.544 -1.333 1.00 94.25 367 ILE A O 1
ATOM 2759 N N . ALA A 1 368 ? 1.152 10.108 -1.401 1.00 90.75 368 ALA A N 1
ATOM 2760 C CA . ALA A 1 368 ? 1.154 10.459 -2.818 1.00 90.75 368 ALA A CA 1
ATOM 2761 C C . ALA A 1 368 ? 2.201 11.543 -3.131 1.00 90.75 368 ALA A C 1
ATOM 2763 O O . ALA A 1 368 ? 3.024 11.366 -4.032 1.00 90.75 368 ALA A O 1
ATOM 2764 N N . LEU A 1 369 ? 2.266 12.610 -2.326 1.00 93.44 369 LEU A N 1
ATOM 2765 C CA . LEU A 1 369 ? 3.299 13.646 -2.452 1.00 93.44 369 LEU A CA 1
ATOM 2766 C C . LEU A 1 369 ? 4.718 13.079 -2.308 1.00 93.44 369 LEU A C 1
ATOM 2768 O O . LEU A 1 369 ? 5.597 13.404 -3.110 1.00 93.44 369 LEU A O 1
ATOM 2772 N N . ALA A 1 370 ? 4.947 12.197 -1.333 1.00 95.12 370 ALA A N 1
ATOM 2773 C CA . ALA A 1 370 ? 6.236 11.535 -1.177 1.00 95.12 370 ALA A CA 1
ATOM 2774 C C . ALA A 1 370 ? 6.605 10.688 -2.403 1.00 95.12 370 ALA A C 1
ATOM 2776 O O . ALA A 1 370 ? 7.752 10.732 -2.843 1.00 95.12 370 ALA A O 1
ATOM 2777 N N . THR A 1 371 ? 5.649 9.972 -3.002 1.00 93.62 371 THR A N 1
ATOM 2778 C CA . THR A 1 371 ? 5.892 9.168 -4.214 1.00 93.62 371 THR A CA 1
ATOM 2779 C C . THR A 1 371 ? 6.113 10.000 -5.477 1.00 93.62 371 THR A C 1
ATOM 2781 O O . THR A 1 371 ? 6.779 9.525 -6.390 1.00 93.62 371 THR A O 1
ATOM 2784 N N . ILE A 1 372 ? 5.628 11.245 -5.524 1.00 94.38 372 ILE A N 1
ATOM 2785 C CA . ILE A 1 372 ? 5.912 12.193 -6.612 1.00 94.38 372 ILE A CA 1
ATOM 2786 C C . ILE A 1 372 ? 7.348 12.719 -6.511 1.00 94.38 372 ILE A C 1
ATOM 2788 O O . ILE A 1 372 ? 8.085 12.729 -7.501 1.00 94.38 372 ILE A O 1
ATOM 2792 N N . ILE A 1 373 ? 7.741 13.161 -5.311 1.00 95.12 373 ILE A N 1
ATOM 2793 C CA . ILE A 1 373 ? 9.032 13.818 -5.055 1.00 95.12 373 ILE A CA 1
ATOM 2794 C C . ILE A 1 373 ? 10.180 12.798 -5.025 1.00 95.12 373 ILE A C 1
ATOM 2796 O O . ILE A 1 373 ? 11.300 13.111 -5.432 1.00 95.12 373 ILE A O 1
ATOM 2800 N N . SER A 1 374 ? 9.915 11.578 -4.555 1.00 96.06 374 SER A N 1
ATOM 2801 C CA . SER A 1 374 ? 10.948 10.570 -4.314 1.00 96.06 374 SER A CA 1
ATOM 2802 C C . SER A 1 374 ? 11.748 10.171 -5.566 1.00 96.06 374 SER A C 1
ATOM 2804 O O . SER A 1 374 ? 12.970 10.317 -5.517 1.00 96.06 374 SER A O 1
ATOM 2806 N N . PRO A 1 375 ? 11.147 9.776 -6.711 1.00 95.69 375 PRO A N 1
ATOM 2807 C CA . PRO A 1 375 ? 11.917 9.415 -7.906 1.00 95.69 375 PRO A CA 1
ATOM 2808 C C . PRO A 1 375 ? 12.756 10.576 -8.457 1.00 95.69 375 PRO A C 1
ATOM 2810 O O . PRO A 1 375 ? 13.872 10.373 -8.939 1.00 95.69 375 PRO A O 1
ATOM 2813 N N . LEU A 1 376 ? 12.261 11.813 -8.342 1.00 93.62 376 LEU A N 1
ATOM 2814 C CA . LEU A 1 376 ? 12.993 13.011 -8.755 1.00 93.62 376 LEU A CA 1
ATOM 2815 C C . LEU A 1 376 ? 14.285 13.176 -7.942 1.00 93.62 376 LEU A C 1
ATOM 2817 O O . LEU A 1 376 ? 15.360 13.365 -8.517 1.00 93.62 376 LEU A O 1
ATOM 2821 N N . LEU A 1 377 ? 14.198 13.046 -6.615 1.00 95.56 377 LEU A N 1
ATOM 2822 C CA . LEU A 1 377 ? 15.373 13.082 -5.745 1.00 95.56 377 LEU A CA 1
ATOM 2823 C C . LEU A 1 377 ? 16.273 11.864 -5.970 1.00 95.56 377 LEU A C 1
ATOM 2825 O O . LEU A 1 377 ? 17.482 12.030 -6.105 1.00 95.56 377 LEU A O 1
ATOM 2829 N N . ALA A 1 378 ? 15.701 10.665 -6.092 1.00 96.62 378 ALA A N 1
ATOM 2830 C CA . ALA A 1 378 ? 16.441 9.429 -6.320 1.00 96.62 378 ALA A CA 1
ATOM 2831 C C . ALA A 1 378 ? 17.317 9.512 -7.578 1.00 96.62 378 ALA A C 1
ATOM 2833 O O . ALA A 1 378 ? 18.500 9.187 -7.520 1.00 96.62 378 ALA A O 1
ATOM 2834 N N . GLY A 1 379 ? 16.785 10.026 -8.691 1.00 95.00 379 GLY A N 1
ATOM 2835 C CA . GLY A 1 379 ? 17.552 10.224 -9.924 1.00 95.00 379 GLY A CA 1
ATOM 2836 C C . GLY A 1 379 ? 18.691 11.228 -9.769 1.00 95.00 379 GLY A C 1
ATOM 2837 O O . GLY A 1 379 ? 19.818 10.958 -10.189 1.00 95.00 379 GLY A O 1
ATOM 2838 N N . TYR A 1 380 ? 18.430 12.366 -9.117 1.00 95.19 380 TYR A N 1
ATOM 2839 C CA . TYR A 1 380 ? 19.473 13.354 -8.833 1.00 95.19 380 TYR A CA 1
ATOM 2840 C C . TYR A 1 380 ? 20.589 12.743 -7.981 1.00 95.19 380 TYR A C 1
ATOM 2842 O O . TYR A 1 380 ? 21.756 12.812 -8.353 1.00 95.19 380 TYR A O 1
ATOM 2850 N N . MET A 1 381 ? 20.238 12.064 -6.890 1.00 95.88 381 MET A N 1
ATOM 2851 C CA . MET A 1 381 ? 21.192 11.421 -5.987 1.00 95.88 381 MET A CA 1
ATOM 2852 C C . MET A 1 381 ? 21.998 10.323 -6.683 1.00 95.88 381 MET A C 1
ATOM 2854 O O . MET A 1 381 ? 23.212 10.248 -6.501 1.00 95.88 381 MET A O 1
ATOM 2858 N N . PHE A 1 382 ? 21.338 9.515 -7.516 1.00 96.06 382 PHE A N 1
ATOM 2859 C CA . PHE A 1 382 ? 21.977 8.457 -8.292 1.00 96.06 382 PHE A CA 1
ATOM 2860 C C . PHE A 1 382 ? 23.043 9.025 -9.240 1.00 96.06 382 PHE A C 1
ATOM 2862 O O . PHE A 1 382 ? 24.132 8.467 -9.343 1.00 96.06 382 PHE A O 1
ATOM 2869 N N . THR A 1 383 ? 22.758 10.157 -9.899 1.00 93.50 383 THR A N 1
ATOM 2870 C CA . THR A 1 383 ? 23.715 10.818 -10.809 1.00 93.50 383 THR A CA 1
ATOM 2871 C C . THR A 1 383 ? 24.808 11.617 -10.099 1.00 93.50 383 THR A C 1
ATOM 2873 O O . THR A 1 383 ? 25.964 11.547 -10.503 1.00 93.50 383 THR A O 1
ATOM 2876 N N . ALA A 1 384 ? 24.458 12.397 -9.073 1.00 94.25 384 ALA A N 1
ATOM 2877 C CA . ALA A 1 384 ? 25.349 13.389 -8.475 1.00 94.25 384 ALA A CA 1
ATOM 2878 C C . ALA A 1 384 ? 26.175 12.837 -7.308 1.00 94.25 384 ALA A C 1
ATOM 2880 O O . ALA A 1 384 ? 27.308 13.270 -7.103 1.00 94.25 384 ALA A O 1
ATOM 2881 N N . TRP A 1 385 ? 25.611 11.924 -6.515 1.00 94.44 385 TRP A N 1
ATOM 2882 C CA . TRP A 1 385 ? 26.244 11.413 -5.293 1.00 94.44 385 TRP A CA 1
ATOM 2883 C C . TRP A 1 385 ? 26.705 9.960 -5.436 1.00 94.44 385 TRP A C 1
ATOM 2885 O O . TRP A 1 385 ? 27.645 9.547 -4.755 1.00 94.44 385 TRP A O 1
ATOM 2895 N N . GLY A 1 386 ? 26.078 9.195 -6.333 1.00 92.94 386 GLY A N 1
ATOM 2896 C CA . GLY A 1 386 ? 26.458 7.830 -6.690 1.00 92.94 386 GLY A CA 1
ATOM 2897 C C . GLY A 1 386 ? 25.312 6.829 -6.557 1.00 92.94 386 GLY A C 1
ATOM 2898 O O . GLY A 1 386 ? 24.266 7.114 -5.970 1.00 92.94 386 GLY A O 1
ATOM 2899 N N . THR A 1 387 ? 25.539 5.620 -7.068 1.00 93.25 387 THR A N 1
ATOM 2900 C CA . THR A 1 387 ? 24.526 4.562 -7.241 1.00 93.25 387 THR A CA 1
ATOM 2901 C C . THR A 1 387 ? 23.883 4.084 -5.929 1.00 93.25 387 THR A C 1
ATOM 2903 O O . THR A 1 387 ? 22.728 3.663 -5.934 1.00 93.25 387 THR A O 1
ATOM 2906 N N . SER A 1 388 ? 24.583 4.202 -4.794 1.00 94.38 388 SER A N 1
ATOM 2907 C CA . SER A 1 388 ? 24.108 3.756 -3.471 1.00 94.38 388 SER A CA 1
ATOM 2908 C C . SER A 1 388 ? 23.240 4.773 -2.718 1.00 94.38 388 SER A C 1
ATOM 2910 O O . SER A 1 388 ? 22.466 4.389 -1.844 1.00 94.38 388 SER A O 1
ATOM 2912 N N . TRP A 1 389 ? 23.339 6.071 -3.019 1.00 94.94 389 TRP A N 1
ATOM 2913 C CA . TRP A 1 389 ? 22.692 7.125 -2.219 1.00 94.94 389 TRP A CA 1
ATOM 2914 C C . TRP A 1 389 ? 21.157 7.084 -2.172 1.00 94.94 389 TRP A C 1
ATOM 2916 O O . TRP A 1 389 ? 20.604 7.353 -1.098 1.00 94.94 389 TRP A O 1
ATOM 2926 N N . PRO A 1 390 ? 20.442 6.715 -3.254 1.00 95.56 390 PRO A N 1
ATOM 2927 C CA . PRO A 1 390 ? 18.985 6.559 -3.214 1.00 95.56 390 PRO A CA 1
ATOM 2928 C C . PRO A 1 390 ? 18.494 5.515 -2.202 1.00 95.56 390 PRO A C 1
ATOM 2930 O O . PRO A 1 390 ? 17.364 5.612 -1.723 1.00 95.56 390 PRO A O 1
ATOM 2933 N N . PHE A 1 391 ? 19.350 4.549 -1.849 1.00 95.81 391 PHE A N 1
ATOM 2934 C CA . PHE A 1 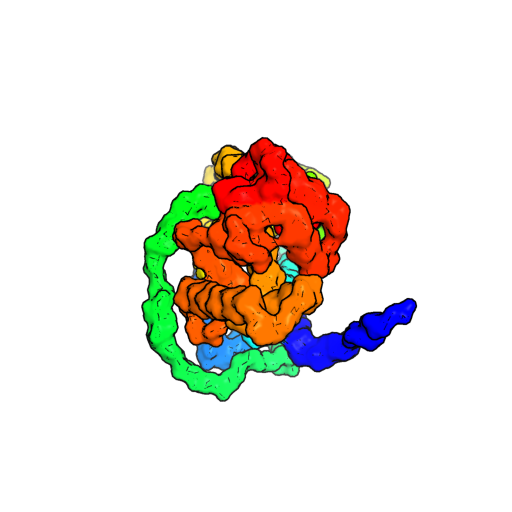391 ? 19.080 3.503 -0.861 1.00 95.81 391 PHE A CA 1
ATOM 2935 C C . PHE A 1 391 ? 19.402 3.940 0.575 1.00 95.81 391 PHE A C 1
ATOM 2937 O O . PHE A 1 391 ? 19.078 3.219 1.511 1.00 95.81 391 PHE A O 1
ATOM 2944 N N . TRP A 1 392 ? 20.064 5.084 0.781 1.00 95.56 392 TRP A N 1
ATOM 2945 C CA . TRP A 1 392 ? 20.525 5.522 2.105 1.00 95.56 392 TRP A CA 1
ATOM 2946 C C . TRP A 1 392 ? 19.701 6.663 2.690 1.00 95.56 392 TRP A C 1
ATOM 2948 O O . TRP A 1 392 ? 19.360 6.613 3.867 1.00 95.56 392 TRP A O 1
ATOM 2958 N N . VAL A 1 393 ? 19.343 7.683 1.906 1.00 94.81 393 VAL A N 1
ATOM 2959 C CA . VAL A 1 393 ? 18.725 8.894 2.485 1.00 94.81 393 VAL A CA 1
ATOM 2960 C C . VAL A 1 393 ? 17.342 8.639 3.067 1.00 94.81 393 VAL A C 1
ATOM 2962 O O . VAL A 1 393 ? 17.074 9.103 4.171 1.00 94.81 393 VAL A O 1
ATOM 2965 N N . GLY A 1 394 ? 16.494 7.857 2.393 1.00 92.25 394 GLY A N 1
ATOM 2966 C CA . GLY A 1 394 ? 15.200 7.448 2.950 1.00 92.25 394 GLY A CA 1
ATOM 2967 C C . GLY A 1 394 ? 15.360 6.748 4.310 1.00 92.25 394 GLY A C 1
ATOM 2968 O O . GLY A 1 394 ? 14.850 7.253 5.309 1.00 92.25 394 GLY A O 1
ATOM 2969 N N . PRO A 1 395 ? 16.130 5.649 4.392 1.00 93.88 395 PRO A N 1
ATOM 2970 C CA . PRO A 1 395 ? 16.443 4.977 5.655 1.00 93.88 395 PRO A CA 1
ATOM 2971 C C . PRO A 1 395 ? 17.067 5.849 6.746 1.00 93.88 395 PRO A C 1
ATOM 2973 O O . PRO A 1 395 ? 16.707 5.705 7.911 1.00 93.88 395 PRO A O 1
ATOM 2976 N N . ILE A 1 396 ? 17.964 6.779 6.404 1.00 94.81 396 ILE A N 1
ATOM 2977 C CA . ILE A 1 396 ? 18.552 7.706 7.384 1.00 94.81 396 ILE A CA 1
ATOM 2978 C C . ILE A 1 396 ? 17.459 8.580 8.013 1.00 94.81 396 ILE A C 1
ATOM 2980 O O . ILE A 1 396 ? 17.418 8.726 9.235 1.00 94.81 396 ILE A O 1
ATOM 2984 N N . LEU A 1 397 ? 16.538 9.116 7.204 1.00 93.44 397 LEU A N 1
ATOM 2985 C CA . LEU A 1 397 ? 15.396 9.886 7.706 1.00 93.44 397 LEU A CA 1
ATOM 2986 C C . LEU A 1 397 ? 14.466 9.022 8.569 1.00 93.44 397 LEU A C 1
ATOM 2988 O O . LEU A 1 397 ? 14.002 9.475 9.617 1.00 93.44 397 LEU A O 1
ATOM 2992 N N . ILE A 1 398 ? 14.239 7.766 8.170 1.00 93.81 398 ILE A N 1
ATOM 2993 C CA . ILE A 1 398 ? 13.434 6.814 8.945 1.00 93.81 398 ILE A CA 1
ATOM 2994 C C . ILE A 1 398 ? 14.073 6.535 10.308 1.00 93.81 398 ILE A C 1
ATOM 2996 O O . ILE A 1 398 ? 13.349 6.507 11.297 1.00 93.81 398 ILE A O 1
ATOM 3000 N N . ILE A 1 399 ? 15.399 6.383 10.401 1.00 92.88 399 ILE A N 1
ATOM 3001 C CA . ILE A 1 399 ? 16.098 6.171 11.681 1.00 92.88 399 ILE A CA 1
ATOM 3002 C C . ILE A 1 399 ? 15.918 7.374 12.619 1.00 92.88 399 ILE A C 1
ATOM 3004 O O . ILE A 1 399 ? 15.709 7.205 13.820 1.00 92.88 399 ILE A O 1
ATOM 3008 N N . VAL A 1 400 ? 15.963 8.601 12.094 1.00 88.62 400 VAL A N 1
ATOM 3009 C CA . VAL A 1 400 ? 15.725 9.804 12.910 1.00 88.62 400 VAL A CA 1
ATOM 3010 C C . VAL A 1 400 ? 14.303 9.797 13.475 1.00 88.62 400 VAL A C 1
ATOM 3012 O O . VAL A 1 400 ? 14.113 9.997 14.676 1.00 88.62 400 VAL A O 1
ATOM 3015 N N . VAL A 1 401 ? 13.303 9.508 12.636 1.00 84.75 401 VAL A N 1
ATOM 3016 C CA . VAL A 1 401 ? 11.903 9.420 13.077 1.00 84.75 401 VAL A CA 1
ATOM 3017 C C . VAL A 1 401 ? 11.682 8.234 14.011 1.00 84.75 401 VAL A C 1
ATOM 3019 O O . VAL A 1 401 ? 10.963 8.378 14.996 1.00 84.75 401 VAL A O 1
ATOM 3022 N N . SER A 1 402 ? 12.329 7.091 13.782 1.00 84.00 402 SER A N 1
ATOM 3023 C CA . SER A 1 402 ? 12.188 5.921 14.645 1.00 84.00 402 SER A CA 1
ATOM 3024 C C . SER A 1 402 ? 12.730 6.204 16.048 1.00 84.00 402 SER A C 1
ATOM 3026 O O . SER A 1 402 ? 12.051 5.892 17.024 1.00 84.00 402 SER A O 1
ATOM 3028 N N . LEU A 1 403 ? 13.869 6.889 16.182 1.00 86.56 403 LEU A N 1
ATOM 3029 C CA . LEU A 1 403 ? 14.420 7.301 17.479 1.00 86.56 403 LEU A CA 1
ATOM 3030 C C . LEU A 1 403 ? 13.489 8.260 18.238 1.00 86.56 403 LEU A C 1
ATOM 3032 O O . LEU A 1 403 ? 13.303 8.107 19.447 1.00 86.56 403 LEU A O 1
ATOM 3036 N N . LEU A 1 404 ? 12.868 9.213 17.536 1.00 81.81 404 LEU A N 1
ATOM 3037 C CA . LEU A 1 404 ? 11.861 10.108 18.119 1.00 81.81 404 LEU A CA 1
ATOM 3038 C C . LEU A 1 404 ? 10.585 9.343 18.508 1.00 81.81 404 LEU A C 1
ATOM 3040 O O . LEU A 1 404 ? 10.023 9.576 19.581 1.00 81.81 404 LEU A O 1
ATOM 3044 N N . SER A 1 405 ? 10.182 8.377 17.678 1.00 78.12 405 SER A N 1
ATOM 3045 C CA . SER A 1 405 ? 8.993 7.552 17.888 1.00 78.12 405 SER A CA 1
ATOM 3046 C C . SER A 1 405 ? 9.087 6.693 19.144 1.00 78.12 405 SER A C 1
ATOM 3048 O O . SER A 1 405 ? 8.076 6.530 19.815 1.00 78.12 405 SER A O 1
ATOM 3050 N N . VAL A 1 406 ? 10.277 6.202 19.529 1.00 81.38 406 VAL A N 1
ATOM 3051 C CA . VAL A 1 406 ? 10.435 5.360 20.731 1.00 81.38 406 VAL A CA 1
ATOM 3052 C C . VAL A 1 406 ? 9.896 6.071 21.969 1.00 81.38 406 VAL A C 1
ATOM 3054 O O . VAL A 1 406 ? 9.119 5.486 22.719 1.00 81.38 406 VAL A O 1
ATOM 3057 N N . ARG A 1 407 ? 10.261 7.344 22.168 1.00 77.56 407 ARG A N 1
ATOM 3058 C CA . ARG A 1 407 ? 9.837 8.118 23.346 1.00 77.56 407 ARG A CA 1
ATOM 3059 C C . ARG A 1 407 ? 8.333 8.374 23.343 1.00 77.56 407 ARG A C 1
ATOM 3061 O O . ARG A 1 407 ? 7.675 8.115 24.346 1.00 77.56 407 ARG A O 1
ATOM 3068 N N . ILE A 1 408 ? 7.806 8.837 22.211 1.00 77.56 408 ILE A N 1
ATOM 3069 C CA . ILE A 1 408 ? 6.390 9.189 22.051 1.00 77.56 408 ILE A CA 1
ATOM 3070 C C . ILE A 1 408 ? 5.517 7.943 22.203 1.00 77.56 408 ILE A C 1
ATOM 3072 O O . ILE A 1 408 ? 4.551 7.947 22.960 1.00 77.56 408 ILE A O 1
ATOM 3076 N N . ILE A 1 409 ? 5.895 6.849 21.542 1.00 72.00 409 ILE A N 1
ATOM 3077 C CA . ILE A 1 409 ? 5.144 5.598 21.566 1.00 72.00 409 ILE A CA 1
ATOM 3078 C C . ILE A 1 409 ? 5.187 4.979 22.964 1.00 72.00 409 ILE A C 1
ATOM 3080 O O . ILE A 1 409 ? 4.143 4.571 23.461 1.00 72.00 409 ILE A O 1
ATOM 3084 N N . MET A 1 410 ? 6.340 4.954 23.643 1.00 68.75 410 MET A N 1
ATOM 3085 C CA . MET A 1 410 ? 6.424 4.442 25.018 1.00 68.75 410 MET A CA 1
ATOM 3086 C C . MET A 1 410 ? 5.576 5.251 26.006 1.00 68.75 410 MET A C 1
ATOM 3088 O O . MET A 1 410 ? 4.911 4.653 26.845 1.00 68.75 410 MET A O 1
ATOM 3092 N N . GLN A 1 411 ? 5.547 6.580 25.884 1.00 64.44 411 GLN A N 1
ATOM 3093 C CA . GLN A 1 411 ? 4.686 7.436 26.710 1.00 64.44 411 GLN A CA 1
ATOM 3094 C C . GLN A 1 411 ? 3.202 7.228 26.380 1.00 64.44 411 GLN A C 1
ATOM 3096 O O . GLN A 1 411 ? 2.374 7.127 27.282 1.00 64.44 411 GLN A O 1
ATOM 3101 N N . SER A 1 412 ? 2.875 7.074 25.095 1.00 63.28 412 SER A N 1
ATOM 3102 C CA . SER A 1 412 ? 1.502 6.833 24.651 1.00 63.28 412 SER A CA 1
ATOM 3103 C C . SER A 1 412 ? 0.996 5.412 24.923 1.00 63.28 412 SER A C 1
ATOM 3105 O O . SER A 1 412 ? -0.206 5.198 24.925 1.00 63.28 412 SER A O 1
ATOM 3107 N N . ARG A 1 413 ? 1.864 4.423 25.194 1.00 56.81 413 ARG A N 1
ATOM 3108 C CA . ARG A 1 413 ? 1.416 3.068 25.572 1.00 56.81 413 ARG A CA 1
ATOM 3109 C C . ARG A 1 413 ? 0.588 3.085 26.838 1.00 56.81 413 ARG A C 1
ATOM 3111 O O . ARG A 1 413 ? -0.434 2.417 26.878 1.00 56.81 413 ARG A O 1
ATOM 3118 N N . VAL A 1 414 ? 1.020 3.870 27.823 1.00 50.69 414 VAL A N 1
ATOM 3119 C CA . VAL A 1 414 ? 0.295 4.045 29.084 1.00 50.69 414 VAL A CA 1
ATOM 3120 C C . VAL A 1 414 ? -1.068 4.684 28.819 1.00 50.69 414 VAL A C 1
ATOM 3122 O O . VAL A 1 414 ? -2.069 4.240 29.373 1.00 50.69 414 VAL A O 1
ATOM 3125 N N . SER A 1 415 ? -1.135 5.672 27.919 1.00 51.56 415 SER A N 1
ATOM 3126 C CA . SER A 1 415 ? -2.398 6.337 27.592 1.00 51.56 415 SER A CA 1
ATOM 3127 C C . SER A 1 415 ? -3.323 5.480 26.727 1.00 51.56 415 SER A C 1
ATOM 3129 O O . SER A 1 415 ? -4.515 5.459 26.988 1.00 51.56 415 SER A O 1
ATOM 3131 N N . VAL A 1 416 ? -2.816 4.747 25.729 1.00 50.59 416 VAL A N 1
ATOM 3132 C CA . VAL A 1 416 ? -3.634 3.914 24.828 1.00 50.59 416 VAL A CA 1
ATOM 3133 C C . VAL A 1 416 ? -4.164 2.681 25.551 1.00 50.59 416 VAL A C 1
ATOM 3135 O O . VAL A 1 416 ? -5.342 2.379 25.401 1.00 50.59 416 VAL A O 1
ATOM 3138 N N . SER A 1 417 ? -3.359 2.012 26.388 1.00 52.69 417 SER A N 1
ATOM 3139 C CA . SER A 1 417 ? -3.872 0.916 27.221 1.00 52.69 417 SER A CA 1
ATOM 3140 C C . SER A 1 417 ? -4.939 1.412 28.194 1.00 52.69 417 SER A C 1
ATOM 3142 O O . SER A 1 417 ? -5.934 0.732 28.405 1.00 52.69 417 SER A O 1
ATOM 3144 N N . CYS A 1 418 ? -4.757 2.614 28.751 1.00 54.91 418 CYS A N 1
ATOM 3145 C CA . CYS A 1 418 ? -5.759 3.246 29.605 1.00 54.91 418 CYS A CA 1
ATOM 3146 C C . CYS A 1 418 ? -7.032 3.602 28.816 1.00 54.91 418 CYS A C 1
ATOM 3148 O O . C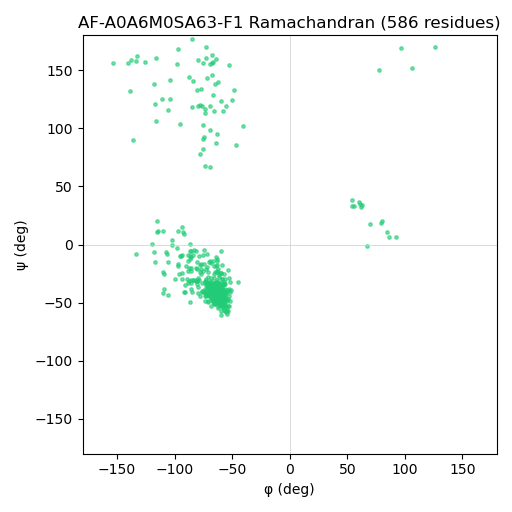YS A 1 418 ? -8.127 3.333 29.293 1.00 54.91 418 CYS A O 1
ATOM 3150 N N . MET A 1 419 ? -6.913 4.115 27.585 1.00 57.84 419 MET A N 1
ATOM 3151 C CA . MET A 1 419 ? -8.071 4.418 26.734 1.00 57.84 419 MET A CA 1
ATOM 3152 C C . MET A 1 419 ? -8.826 3.163 26.291 1.00 57.84 419 MET A C 1
ATOM 3154 O O . MET A 1 419 ? -10.045 3.147 26.403 1.00 57.84 419 MET A O 1
ATOM 3158 N N . GLN A 1 420 ? -8.138 2.104 25.847 1.00 61.38 420 GLN A N 1
ATOM 3159 C CA . GLN A 1 420 ? -8.780 0.826 25.512 1.00 61.38 420 GLN A CA 1
ATOM 3160 C C . GLN A 1 420 ? -9.476 0.216 26.724 1.00 61.38 420 GLN A C 1
ATOM 3162 O O . GLN A 1 420 ? -10.608 -0.243 26.610 1.00 61.38 420 GLN A O 1
ATOM 3167 N N . GLN A 1 421 ? -8.825 0.245 27.889 1.00 64.00 421 GLN A N 1
ATOM 3168 C CA . GLN A 1 421 ? -9.428 -0.255 29.117 1.00 64.00 421 GLN A CA 1
ATOM 3169 C C . GLN A 1 421 ? -10.648 0.577 29.515 1.00 64.00 421 GLN A C 1
ATOM 3171 O O . GLN A 1 421 ? -11.690 0.018 29.831 1.00 64.00 421 GLN A O 1
ATOM 3176 N N . ARG A 1 422 ? -10.550 1.909 29.456 1.00 67.69 422 ARG A N 1
ATOM 3177 C CA . ARG A 1 422 ? -11.676 2.807 29.720 1.00 67.69 422 ARG A CA 1
ATOM 3178 C C . ARG A 1 422 ? -12.825 2.542 28.755 1.00 67.69 422 ARG A C 1
ATOM 3180 O O . ARG A 1 422 ? -13.965 2.487 29.189 1.00 67.69 422 ARG A O 1
ATOM 3187 N N . GLN A 1 423 ? -12.538 2.326 27.475 1.00 69.12 423 GLN A N 1
ATOM 3188 C CA . GLN A 1 423 ? -13.552 2.006 26.475 1.00 69.12 423 GLN A CA 1
ATOM 3189 C C . GLN A 1 423 ? -14.213 0.647 26.746 1.00 69.12 423 GLN A C 1
ATOM 3191 O O . GLN A 1 423 ? -15.430 0.555 26.673 1.00 69.12 423 GLN A O 1
ATOM 3196 N N . GLN A 1 424 ? -13.449 -0.380 27.136 1.00 71.69 424 GLN A N 1
ATOM 3197 C CA . GLN A 1 424 ? -14.003 -1.668 27.577 1.00 71.69 424 GLN A CA 1
ATOM 3198 C C . GLN A 1 424 ? -14.875 -1.526 28.828 1.00 71.69 424 GLN A C 1
ATOM 3200 O O . GLN A 1 424 ? -15.935 -2.131 28.911 1.00 71.69 424 GLN A O 1
ATOM 3205 N N . ASN A 1 425 ? -14.457 -0.707 29.788 1.00 73.56 425 ASN A N 1
ATOM 3206 C CA . ASN A 1 425 ? -15.218 -0.465 31.010 1.00 73.56 425 ASN A CA 1
ATOM 3207 C C . ASN A 1 425 ? -16.524 0.297 30.712 1.00 73.56 425 ASN A C 1
ATOM 3209 O O . ASN A 1 425 ? -17.565 -0.011 31.282 1.00 73.56 425 ASN A O 1
ATOM 3213 N N . LEU A 1 426 ? -16.492 1.258 29.781 1.00 76.38 426 LEU A N 1
ATOM 3214 C CA . LEU A 1 426 ? -17.686 1.963 29.307 1.00 76.38 426 LEU A CA 1
ATOM 3215 C C . LEU A 1 426 ? -18.610 1.059 28.483 1.00 76.38 426 LEU A C 1
ATOM 3217 O O . LEU A 1 426 ? -19.821 1.188 28.620 1.00 76.38 426 LEU A O 1
ATOM 3221 N N . GLN A 1 427 ? -18.057 0.139 27.688 1.00 78.56 427 GLN A N 1
ATOM 3222 C CA . GLN A 1 427 ? -18.820 -0.906 27.001 1.00 78.56 427 GLN A CA 1
ATOM 3223 C C . GLN A 1 427 ? -19.547 -1.796 28.006 1.00 78.56 427 GLN A C 1
ATOM 3225 O O . GLN A 1 427 ? -20.733 -2.032 27.862 1.00 78.56 427 GLN A O 1
ATOM 3230 N N . GLN A 1 428 ? -18.864 -2.252 29.056 1.00 76.12 428 GLN A N 1
ATOM 3231 C CA . GLN A 1 428 ? -19.497 -3.086 30.080 1.00 76.12 428 GLN A CA 1
ATOM 3232 C C . GLN A 1 428 ? -20.665 -2.369 30.764 1.00 76.12 428 GLN A C 1
ATOM 3234 O O . GLN A 1 428 ? -21.671 -2.996 31.068 1.00 76.12 428 GLN A O 1
ATOM 3239 N N . LEU A 1 429 ? -20.545 -1.059 30.999 1.00 76.19 429 LEU A N 1
ATOM 3240 C CA . LEU A 1 429 ? -21.656 -0.260 31.519 1.00 76.19 429 LEU A CA 1
ATOM 3241 C C . LEU A 1 429 ? -22.799 -0.143 30.509 1.00 76.19 429 LEU A C 1
ATOM 3243 O O . LEU A 1 429 ? -23.955 -0.204 30.910 1.00 76.19 429 LEU A O 1
ATOM 3247 N N . PHE A 1 430 ? -22.475 0.008 29.225 1.00 80.56 430 PHE A N 1
ATOM 3248 C CA . PHE A 1 430 ? -23.461 0.019 28.151 1.00 80.56 430 PHE A CA 1
ATOM 3249 C C . PHE A 1 430 ? -24.239 -1.301 28.108 1.00 80.56 430 PHE A C 1
ATOM 3251 O O . PHE A 1 430 ? -25.457 -1.278 28.203 1.00 80.56 430 PHE A O 1
ATOM 3258 N N . ASP A 1 431 ? -23.540 -2.438 28.095 1.00 78.75 431 ASP A N 1
ATOM 3259 C CA . ASP A 1 431 ? -24.132 -3.782 28.023 1.00 78.75 431 ASP A CA 1
ATOM 3260 C C . ASP A 1 431 ? -25.026 -4.120 29.237 1.00 78.75 431 ASP A C 1
ATOM 3262 O O . ASP A 1 431 ? -25.848 -5.028 29.176 1.00 78.75 431 ASP A O 1
ATOM 3266 N N . ILE A 1 432 ? -24.844 -3.431 30.369 1.00 75.69 432 ILE A N 1
ATOM 3267 C CA . ILE A 1 432 ? -25.711 -3.570 31.552 1.00 75.69 432 ILE A CA 1
ATOM 3268 C C . ILE A 1 432 ? -27.003 -2.769 31.380 1.00 75.69 432 ILE A C 1
ATOM 3270 O O . ILE A 1 432 ? -28.053 -3.190 31.854 1.00 75.69 432 ILE A O 1
ATOM 3274 N N . LEU A 1 433 ? -26.921 -1.600 30.748 1.00 78.12 433 LEU A N 1
ATOM 3275 C CA . LEU A 1 433 ? -28.078 -0.739 30.508 1.00 78.12 433 LEU A CA 1
ATOM 3276 C C . LEU A 1 433 ? -28.899 -1.203 29.297 1.00 78.12 433 LEU A C 1
ATOM 3278 O O . LEU A 1 433 ? -30.114 -1.034 29.304 1.00 78.12 433 LEU A O 1
ATOM 3282 N N . ASP A 1 434 ? -28.250 -1.811 28.305 1.00 82.56 434 ASP A N 1
ATOM 3283 C CA . ASP A 1 434 ? -28.859 -2.540 27.187 1.00 82.56 434 ASP A CA 1
ATOM 3284 C C . ASP A 1 434 ? -29.300 -3.937 27.661 1.00 82.56 434 ASP A C 1
ATOM 3286 O O . ASP A 1 434 ? -28.611 -4.948 27.492 1.00 82.56 434 ASP A O 1
ATOM 3290 N N . TYR A 1 435 ? -30.435 -3.979 28.361 1.00 80.25 435 TYR A N 1
ATOM 3291 C CA . TYR A 1 435 ? -30.908 -5.189 29.030 1.00 80.25 435 TYR A CA 1
ATOM 3292 C C . TYR A 1 435 ? -31.322 -6.292 28.044 1.00 80.25 435 TYR A C 1
ATOM 3294 O O . TYR A 1 435 ? -31.127 -7.479 28.334 1.00 80.25 435 TYR A O 1
ATOM 3302 N N . ASP A 1 436 ? -31.900 -5.932 26.895 1.00 81.12 436 ASP A N 1
ATOM 3303 C CA . ASP A 1 436 ? -32.322 -6.897 25.876 1.00 81.12 436 ASP A CA 1
ATOM 3304 C C . ASP A 1 436 ? -31.200 -7.307 24.894 1.00 81.12 436 ASP A C 1
ATOM 3306 O O . ASP A 1 436 ? -31.376 -8.268 24.133 1.00 81.12 436 ASP A O 1
ATOM 3310 N N . GLN A 1 437 ? -30.026 -6.670 24.996 1.00 80.81 437 GLN A N 1
ATOM 3311 C CA . GLN A 1 437 ? -28.812 -6.915 24.210 1.00 80.81 437 GLN A CA 1
ATOM 3312 C C . GLN A 1 437 ? -29.004 -6.679 22.710 1.00 80.81 437 GLN A C 1
ATOM 3314 O O . GLN A 1 437 ? -28.439 -7.401 21.875 1.00 80.81 437 GLN A O 1
ATOM 3319 N N . ASN A 1 438 ? -29.826 -5.696 22.350 1.00 80.56 438 ASN A N 1
ATOM 3320 C CA . ASN A 1 438 ? -30.082 -5.341 20.959 1.00 80.56 438 ASN A CA 1
ATOM 3321 C C . ASN A 1 438 ? -29.020 -4.380 20.373 1.00 80.56 438 ASN A C 1
ATOM 3323 O O . ASN A 1 438 ? -28.978 -4.200 19.152 1.00 80.56 438 ASN A O 1
ATOM 3327 N N . GLY A 1 439 ? -28.123 -3.841 21.208 1.00 80.75 439 GLY A N 1
ATOM 3328 C CA . GLY A 1 439 ? -27.056 -2.912 20.838 1.00 80.75 439 GLY A CA 1
ATOM 3329 C C . GLY A 1 439 ? -27.421 -1.427 20.961 1.00 80.75 439 GLY A C 1
ATOM 3330 O O . GLY A 1 439 ? -26.627 -0.580 20.538 1.00 80.75 439 GLY A O 1
ATOM 3331 N N . GLU A 1 440 ? -28.589 -1.096 21.509 1.00 85.94 440 GLU A N 1
ATOM 3332 C CA . GLU A 1 440 ? -29.142 0.252 21.651 1.00 85.94 440 GLU A CA 1
ATOM 3333 C C . GLU A 1 440 ? -29.790 0.399 23.040 1.00 85.94 440 GLU A C 1
ATOM 3335 O O . GLU A 1 440 ? -30.587 -0.435 23.446 1.00 85.94 440 GLU A O 1
ATOM 3340 N N . ILE A 1 441 ? -29.495 1.479 23.775 1.00 83.81 441 ILE A N 1
ATOM 3341 C CA . ILE A 1 441 ? -30.185 1.754 25.048 1.00 83.81 441 ILE A CA 1
ATOM 3342 C C . ILE A 1 441 ? -31.495 2.490 24.753 1.00 83.81 441 ILE A C 1
ATOM 3344 O O . ILE A 1 441 ? -31.490 3.626 24.262 1.00 83.81 441 ILE A O 1
ATOM 3348 N N . GLU A 1 442 ? -32.617 1.872 25.114 1.00 84.56 442 GLU A N 1
ATOM 3349 C CA . GLU A 1 442 ? -33.965 2.413 24.984 1.00 84.56 442 GLU A CA 1
ATOM 3350 C C . GLU A 1 442 ? -34.639 2.616 26.355 1.00 84.56 442 GLU A C 1
ATOM 3352 O O . GLU A 1 442 ? -34.307 2.013 27.376 1.00 84.56 442 GLU A O 1
ATOM 3357 N N . ALA A 1 443 ? -35.682 3.453 26.400 1.00 79.31 443 ALA A N 1
ATOM 3358 C CA . ALA A 1 443 ? -36.480 3.640 27.619 1.00 79.31 443 ALA A CA 1
ATOM 3359 C C . ALA A 1 443 ? -37.133 2.331 28.118 1.00 79.31 443 ALA A C 1
ATOM 3361 O O . ALA A 1 443 ? -37.455 2.199 29.303 1.00 79.31 443 ALA A O 1
ATOM 3362 N N . HIS A 1 444 ? -37.344 1.371 27.214 1.00 81.94 444 HIS A N 1
ATOM 3363 C CA . HIS A 1 444 ? -37.941 0.076 27.512 1.00 81.94 444 HIS A CA 1
ATOM 3364 C C . HIS A 1 444 ? -36.996 -0.858 28.286 1.00 81.94 444 HIS A C 1
ATOM 3366 O O . HIS A 1 444 ? -37.486 -1.597 29.144 1.00 81.94 444 HIS A O 1
ATOM 3372 N N . ASP A 1 445 ? -35.677 -0.776 28.087 1.00 83.12 445 ASP A N 1
ATOM 3373 C CA . ASP A 1 445 ? -34.694 -1.590 28.821 1.00 83.12 445 ASP A CA 1
ATOM 3374 C C . ASP A 1 445 ? -34.796 -1.364 30.326 1.00 83.12 445 ASP A C 1
ATOM 3376 O O . ASP A 1 445 ? -34.938 -2.298 31.118 1.00 83.12 445 ASP A O 1
ATOM 3380 N N . PHE A 1 446 ? -34.887 -0.097 30.726 1.00 81.56 446 PHE A N 1
ATOM 3381 C CA . PHE A 1 446 ? -35.072 0.294 32.120 1.00 81.56 446 PHE A CA 1
ATOM 3382 C C . PHE A 1 446 ? -36.371 -0.251 32.723 1.00 81.56 446 PHE A C 1
ATOM 3384 O O . PHE A 1 446 ? -36.418 -0.620 33.898 1.00 81.56 446 PHE A O 1
ATOM 3391 N N . GLN A 1 447 ? -37.441 -0.330 31.929 1.00 82.12 447 GLN A N 1
ATOM 3392 C CA . GLN A 1 447 ? -38.704 -0.906 32.379 1.00 82.12 447 GLN A CA 1
ATOM 3393 C C . GLN A 1 447 ? -38.599 -2.428 32.555 1.00 8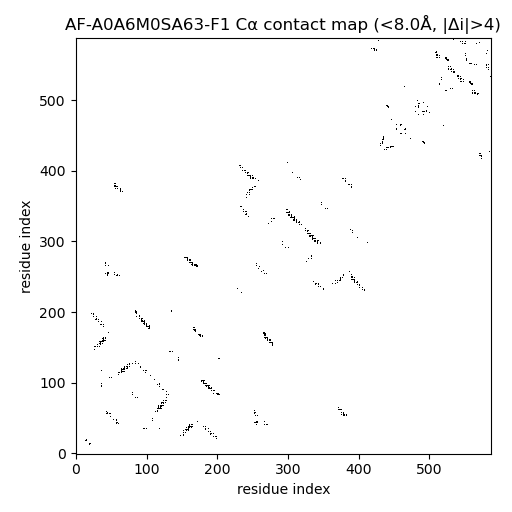2.12 447 GLN A C 1
ATOM 3395 O O . GLN A 1 447 ? -39.146 -2.975 33.518 1.00 82.12 447 GLN A O 1
ATOM 3400 N N . GLN A 1 448 ? -37.875 -3.115 31.670 1.00 82.50 448 GLN A N 1
ATOM 3401 C CA . GLN A 1 448 ? -37.606 -4.547 31.799 1.00 82.50 448 GLN A CA 1
ATOM 3402 C C . GLN A 1 448 ? -36.734 -4.864 33.015 1.00 82.50 448 GLN A C 1
ATOM 3404 O O . GLN A 1 448 ? -37.067 -5.783 33.766 1.00 82.50 448 GLN A O 1
ATOM 3409 N N . MET A 1 449 ? -35.700 -4.061 33.274 1.00 77.56 449 MET A N 1
ATOM 3410 C CA . MET A 1 449 ? -34.855 -4.185 34.465 1.00 77.56 449 MET A CA 1
ATOM 3411 C C . MET A 1 449 ? -35.680 -4.104 35.754 1.00 77.56 449 MET A C 1
ATOM 3413 O O . MET A 1 449 ? -35.552 -4.962 36.627 1.00 77.56 449 MET A O 1
ATOM 3417 N N . VAL A 1 450 ? -36.591 -3.128 35.865 1.00 77.69 450 VAL A N 1
ATOM 3418 C CA . VAL A 1 450 ? -37.479 -2.998 37.037 1.00 77.69 450 VAL A CA 1
ATOM 3419 C C . VAL A 1 450 ? -38.385 -4.218 37.196 1.00 77.69 450 VAL A C 1
ATOM 3421 O O . VAL A 1 450 ? -38.564 -4.712 38.310 1.00 77.69 450 VAL A O 1
ATOM 3424 N N . ASN A 1 451 ? -38.939 -4.734 36.097 1.00 81.31 451 ASN A N 1
ATOM 3425 C CA . ASN A 1 451 ? -39.791 -5.923 36.127 1.00 81.31 451 ASN A CA 1
ATOM 3426 C C . ASN A 1 451 ? -39.018 -7.178 36.558 1.00 81.31 451 ASN A C 1
ATOM 3428 O O . ASN A 1 451 ? -39.537 -7.981 37.334 1.00 81.31 451 ASN A O 1
ATOM 3432 N N . ALA A 1 452 ? -37.779 -7.340 36.094 1.00 78.12 452 ALA A N 1
ATOM 3433 C CA . ALA A 1 452 ? -36.910 -8.438 36.501 1.00 78.12 452 ALA A CA 1
ATOM 3434 C C . ALA A 1 452 ? -36.555 -8.342 37.996 1.00 78.12 452 ALA A C 1
ATOM 3436 O O . ALA A 1 452 ? -36.698 -9.325 38.728 1.00 78.12 452 ALA A O 1
ATOM 3437 N N . SER A 1 453 ? -36.209 -7.148 38.486 1.00 72.62 453 SER A N 1
ATOM 3438 C CA . SER A 1 453 ? -35.956 -6.909 39.912 1.00 72.62 453 SER A CA 1
ATOM 3439 C C . SER A 1 453 ? -37.190 -7.209 40.765 1.00 72.62 453 SER A C 1
ATOM 3441 O O . SER A 1 453 ? -37.088 -7.879 41.793 1.00 72.62 453 SER A O 1
ATOM 3443 N N . ALA A 1 454 ? -38.384 -6.814 40.315 1.00 77.75 454 ALA A N 1
ATOM 3444 C CA . ALA A 1 454 ? -39.634 -7.102 41.014 1.00 77.75 454 ALA A CA 1
ATOM 3445 C C . ALA A 1 454 ? -39.873 -8.609 41.216 1.00 77.75 454 ALA A C 1
ATOM 3447 O O . ALA A 1 454 ? -40.386 -9.017 42.259 1.00 77.75 454 ALA A O 1
ATOM 3448 N N . GLN A 1 455 ? -39.463 -9.449 40.259 1.00 78.50 455 GLN A N 1
ATOM 3449 C CA . GLN A 1 455 ? -39.564 -10.906 40.376 1.00 78.50 455 GLN A CA 1
ATOM 3450 C C . GLN A 1 455 ? -38.584 -11.479 41.405 1.00 78.50 455 GLN A C 1
ATOM 3452 O O . GLN A 1 455 ? -38.982 -12.316 42.219 1.00 78.50 455 GLN A O 1
ATOM 3457 N N . VAL A 1 456 ? -37.330 -11.010 41.401 1.00 75.31 456 VAL A N 1
ATOM 3458 C CA . VAL A 1 456 ? -36.288 -11.448 42.349 1.00 75.31 456 VAL A CA 1
ATOM 3459 C C . VAL A 1 456 ? -36.688 -11.103 43.784 1.00 75.31 456 VAL A C 1
ATOM 3461 O O . VAL A 1 456 ? -36.686 -11.967 44.663 1.00 75.31 456 VAL A O 1
ATOM 3464 N N . TRP A 1 457 ? -37.138 -9.867 44.002 1.00 71.94 457 TRP A N 1
ATOM 3465 C CA . TRP A 1 457 ? -37.520 -9.348 45.318 1.00 71.94 457 TRP A CA 1
ATOM 3466 C C . TRP A 1 457 ? -38.973 -9.637 45.712 1.00 71.94 457 TRP A C 1
ATOM 3468 O O . TRP A 1 457 ? -39.412 -9.273 46.804 1.00 71.94 457 TRP A O 1
ATOM 3478 N N . ARG A 1 458 ? -39.725 -10.328 44.845 1.00 77.12 458 ARG A N 1
ATOM 3479 C CA . ARG A 1 458 ? -41.139 -10.696 45.040 1.00 77.12 458 ARG A CA 1
ATOM 3480 C C . ARG A 1 458 ? -42.036 -9.494 45.351 1.00 77.12 458 ARG A C 1
ATOM 3482 O O . ARG A 1 458 ? -42.963 -9.588 46.164 1.00 77.12 458 ARG A O 1
ATOM 3489 N N . TRP A 1 459 ? -41.766 -8.366 44.704 1.00 79.81 459 TRP A N 1
ATOM 3490 C CA . TRP A 1 459 ? -42.619 -7.189 44.780 1.00 79.81 459 TRP A CA 1
ATOM 3491 C C . TRP A 1 459 ? -43.964 -7.462 44.108 1.00 79.81 459 TRP A C 1
ATOM 3493 O O . TRP A 1 459 ? -44.062 -8.207 43.136 1.00 79.81 459 TRP A O 1
ATOM 3503 N N . LYS A 1 460 ? -45.026 -6.860 44.643 1.00 77.69 460 LYS A N 1
ATOM 3504 C CA . LYS A 1 460 ? -46.330 -6.834 43.971 1.00 77.69 460 LYS A CA 1
ATOM 3505 C C . LYS A 1 460 ? -46.365 -5.618 43.049 1.00 77.69 460 LYS A C 1
ATOM 3507 O O . LYS A 1 460 ? -45.901 -4.564 43.464 1.00 77.69 460 LYS A O 1
ATOM 3512 N N . ASP A 1 461 ? -47.006 -5.729 41.888 1.00 72.75 461 ASP A N 1
ATOM 3513 C CA . ASP A 1 461 ? -47.108 -4.643 40.889 1.00 72.75 461 ASP A CA 1
ATOM 3514 C C . ASP A 1 461 ? -47.670 -3.317 41.451 1.00 72.75 461 ASP A C 1
ATOM 3516 O O . ASP A 1 461 ? -47.436 -2.238 40.914 1.00 72.75 461 ASP A O 1
ATOM 3520 N N . ASP A 1 462 ? -48.400 -3.376 42.568 1.00 74.56 462 ASP A N 1
ATOM 3521 C CA . ASP A 1 462 ? -48.979 -2.213 43.246 1.00 74.56 462 ASP A CA 1
ATOM 3522 C C . ASP A 1 462 ? -48.215 -1.752 44.500 1.00 74.56 462 ASP A C 1
ATOM 3524 O O . ASP A 1 462 ? -48.665 -0.831 45.192 1.00 74.56 462 ASP A O 1
ATOM 3528 N N . SER A 1 463 ? -47.078 -2.380 44.816 1.00 78.31 463 SER A N 1
ATOM 3529 C CA . SER A 1 463 ? -46.283 -2.053 45.998 1.00 78.31 463 SER A CA 1
ATOM 3530 C C . SER A 1 463 ? -45.614 -0.682 45.868 1.00 78.31 463 SER A C 1
ATOM 3532 O O . SER A 1 463 ? -45.402 -0.148 44.772 1.00 78.31 463 SER A O 1
ATOM 3534 N N . LYS A 1 464 ? -45.313 -0.068 47.016 1.00 77.06 464 LYS A N 1
ATOM 3535 C CA . LYS A 1 464 ? -44.692 1.260 47.063 1.00 77.06 464 LYS A CA 1
ATOM 3536 C C . LYS A 1 464 ? -43.285 1.214 46.460 1.00 77.06 464 LYS A C 1
ATOM 3538 O O . LYS A 1 464 ? -42.881 2.151 45.778 1.00 77.06 464 LYS A O 1
ATOM 3543 N N . GLU A 1 465 ? -42.588 0.109 46.678 1.00 72.69 465 GLU A N 1
ATOM 3544 C CA . GLU A 1 465 ? -41.237 -0.187 46.210 1.00 72.69 465 GLU A CA 1
ATOM 3545 C C . GLU A 1 465 ? -41.211 -0.270 44.676 1.00 72.69 465 GLU A C 1
ATOM 3547 O O . GLU A 1 465 ? -40.482 0.491 44.040 1.00 72.69 465 GLU A O 1
ATOM 3552 N N . TYR A 1 466 ? -42.109 -1.063 44.073 1.00 77.88 466 TYR A N 1
ATOM 3553 C CA . TYR A 1 466 ? -42.220 -1.194 42.615 1.00 77.88 466 TYR A CA 1
ATOM 3554 C C . TYR A 1 466 ? -42.502 0.147 41.925 1.00 77.88 466 TYR A C 1
ATOM 3556 O O . TYR A 1 466 ? -41.820 0.519 40.972 1.00 77.88 466 TYR A O 1
ATOM 3564 N N . LYS A 1 467 ? -43.473 0.924 42.429 1.00 78.00 467 LYS A N 1
ATOM 3565 C CA . LYS A 1 467 ? -43.830 2.232 41.846 1.00 78.00 467 LYS A CA 1
ATOM 3566 C C . LYS A 1 467 ? -42.703 3.256 41.962 1.00 78.00 467 LYS A C 1
ATOM 3568 O O . LYS A 1 467 ? -42.493 4.037 41.034 1.00 78.00 467 LYS A O 1
ATOM 3573 N N . THR A 1 468 ? -41.984 3.248 43.084 1.00 75.31 468 THR A N 1
ATOM 3574 C CA . THR A 1 468 ? -40.845 4.148 43.305 1.00 75.31 468 THR A CA 1
ATOM 3575 C C . THR A 1 468 ? -39.718 3.812 42.332 1.00 75.31 468 THR A C 1
ATOM 3577 O O . THR A 1 468 ? -39.270 4.701 41.607 1.00 75.31 468 THR A O 1
ATOM 3580 N N . ALA A 1 469 ? -39.353 2.531 42.222 1.00 70.69 469 ALA A N 1
ATOM 3581 C CA . ALA A 1 469 ? -38.351 2.053 41.274 1.00 70.69 469 ALA A CA 1
ATOM 3582 C C . ALA A 1 469 ? -38.739 2.381 39.823 1.00 70.69 469 ALA A C 1
ATOM 3584 O O . ALA A 1 469 ? -37.974 3.031 39.115 1.00 70.69 469 ALA A O 1
ATOM 3585 N N . LEU A 1 470 ? -39.956 2.028 39.395 1.00 79.31 470 LEU A N 1
ATOM 3586 C CA . LEU A 1 470 ? -40.420 2.267 38.026 1.00 79.31 470 LEU A CA 1
ATOM 3587 C C . LEU A 1 470 ? -40.349 3.750 37.638 1.00 79.31 470 LEU A C 1
ATOM 3589 O O . LEU A 1 470 ? -39.872 4.079 36.553 1.00 79.31 470 LEU A O 1
ATOM 3593 N N . SER A 1 471 ? -40.788 4.650 38.524 1.00 76.69 471 SER A N 1
ATOM 3594 C CA . SER A 1 471 ? -40.769 6.097 38.267 1.00 76.69 471 SER A CA 1
ATOM 3595 C C . SER A 1 471 ? -39.357 6.675 38.140 1.00 76.69 471 SER A C 1
ATOM 3597 O O . SER A 1 471 ? -39.113 7.545 37.306 1.00 76.69 471 SER A O 1
ATOM 3599 N N . PHE A 1 472 ? -38.418 6.176 38.944 1.00 73.81 472 PHE A N 1
ATOM 3600 C CA . PHE A 1 472 ? -37.032 6.618 38.917 1.00 73.81 472 PHE A CA 1
ATOM 3601 C C . PHE A 1 472 ? -36.326 6.132 37.648 1.00 73.81 472 PHE A C 1
ATOM 3603 O O . PHE A 1 472 ? -35.720 6.931 36.940 1.00 73.81 472 PHE A O 1
ATOM 3610 N N . TRP A 1 473 ? -36.466 4.843 37.328 1.00 73.62 473 TRP A N 1
ATOM 3611 C CA . TRP A 1 473 ? -35.780 4.193 36.210 1.00 73.62 473 TRP A CA 1
ATOM 3612 C C . TRP A 1 473 ? -36.255 4.674 34.844 1.00 73.62 473 TRP A C 1
ATOM 3614 O O . TRP A 1 473 ? -35.437 4.970 33.978 1.00 73.62 473 TRP A O 1
ATOM 3624 N N . THR A 1 474 ? -37.562 4.862 34.671 1.00 76.44 474 THR A N 1
ATOM 3625 C CA . THR A 1 474 ? -38.095 5.488 33.449 1.00 76.44 474 THR A CA 1
ATOM 3626 C C . THR A 1 474 ? -37.671 6.955 33.323 1.00 76.44 474 THR A C 1
ATOM 3628 O O . THR A 1 474 ? -37.363 7.417 32.226 1.00 76.44 474 THR A O 1
ATOM 3631 N N . GLY A 1 475 ? -37.586 7.694 34.437 1.00 74.62 475 GLY A N 1
ATOM 3632 C CA . GLY A 1 475 ? -37.048 9.057 34.456 1.00 74.62 475 GLY A CA 1
ATOM 3633 C C . GLY A 1 475 ? -35.564 9.125 34.081 1.00 74.62 475 GLY A C 1
ATOM 3634 O O . GLY A 1 475 ? -35.163 10.005 33.315 1.00 74.62 475 GLY A O 1
ATOM 3635 N N . LEU A 1 476 ? -34.759 8.179 34.573 1.00 73.06 476 LEU A N 1
ATOM 3636 C CA . LEU A 1 476 ? -33.347 8.056 34.223 1.00 73.06 476 LEU A CA 1
ATOM 3637 C C . LEU A 1 476 ? -33.178 7.722 32.737 1.00 73.06 476 LEU A C 1
ATOM 3639 O O . LEU A 1 476 ? -32.428 8.419 32.064 1.00 73.06 476 LEU A O 1
ATOM 3643 N N . GLY A 1 477 ? -33.924 6.745 32.210 1.00 75.62 477 GLY A N 1
ATOM 3644 C CA . GLY A 1 477 ? -33.882 6.381 30.791 1.00 75.62 477 GLY A CA 1
ATOM 3645 C C . GLY A 1 477 ? -34.202 7.556 29.867 1.00 75.62 477 GLY A C 1
ATOM 3646 O O . GLY A 1 477 ? -33.439 7.844 28.949 1.00 75.62 477 GLY A O 1
ATOM 3647 N N . ASN A 1 478 ? -35.245 8.329 30.184 1.00 77.62 478 ASN A N 1
ATOM 3648 C CA . ASN A 1 478 ? -35.571 9.554 29.444 1.00 77.62 478 ASN A CA 1
ATOM 3649 C C . ASN A 1 478 ? -34.452 10.608 29.520 1.00 77.62 478 ASN A C 1
ATOM 3651 O O . ASN A 1 478 ? -34.221 11.338 28.561 1.00 77.62 478 ASN A O 1
ATOM 3655 N N . THR A 1 479 ? -33.766 10.709 30.661 1.00 75.31 479 THR A N 1
ATOM 3656 C CA . THR A 1 479 ? -32.659 11.659 30.852 1.00 75.31 479 THR A CA 1
ATOM 3657 C C . THR A 1 479 ? -31.426 11.233 30.055 1.00 75.31 479 THR A C 1
ATOM 3659 O O . THR A 1 479 ? -30.807 12.068 29.403 1.00 75.31 479 THR A O 1
ATOM 3662 N N . VAL A 1 480 ? -31.091 9.939 30.068 1.00 75.38 480 VAL A N 1
ATOM 3663 C CA . VAL A 1 480 ? -30.002 9.354 29.269 1.00 75.38 480 VAL A CA 1
ATOM 3664 C C . VAL A 1 480 ? -30.268 9.585 27.785 1.00 75.38 480 VAL A C 1
ATOM 3666 O O . VAL A 1 480 ? -29.414 10.130 27.095 1.00 75.38 480 VAL A O 1
ATOM 3669 N N . GLN A 1 481 ? -31.482 9.291 27.322 1.00 80.00 481 GLN A N 1
ATOM 3670 C CA . GLN A 1 481 ? -31.898 9.541 25.945 1.00 80.00 481 GLN A CA 1
ATOM 3671 C C . GLN A 1 481 ? -31.771 11.031 25.581 1.00 80.00 481 GLN A C 1
ATOM 3673 O O . GLN A 1 481 ? -31.110 11.366 24.611 1.00 80.00 481 GLN A O 1
ATOM 3678 N N . GLN A 1 482 ? -32.308 11.954 26.390 1.00 79.81 482 GLN A N 1
ATOM 3679 C CA . GLN A 1 482 ? -32.236 13.399 26.108 1.00 79.81 482 GLN A CA 1
ATOM 3680 C C . GLN A 1 482 ? -30.817 13.976 26.085 1.00 79.81 482 GLN A C 1
ATOM 3682 O O . GLN A 1 482 ? -30.579 14.979 25.411 1.00 79.81 482 GLN A O 1
ATOM 3687 N N . LEU A 1 483 ? -29.903 13.412 26.872 1.00 76.25 483 LEU A N 1
ATOM 3688 C CA . LEU A 1 483 ? -28.535 13.910 26.982 1.00 76.25 483 LEU A CA 1
ATOM 3689 C C . LEU A 1 483 ? -27.597 13.291 25.945 1.00 76.25 483 LEU A C 1
ATOM 3691 O O . LEU A 1 483 ? -26.660 13.965 25.514 1.00 76.25 483 LEU A O 1
ATOM 3695 N N . MET A 1 484 ? -27.824 12.028 25.580 1.00 80.88 484 MET A N 1
ATOM 3696 C CA . MET A 1 484 ? -26.863 11.227 24.820 1.00 80.88 484 MET A CA 1
ATOM 3697 C C . MET A 1 484 ? -27.298 10.933 23.382 1.00 80.88 484 MET A C 1
ATOM 3699 O O . MET A 1 484 ? -26.423 10.730 22.548 1.00 80.88 484 MET A O 1
ATOM 3703 N N . ASP A 1 485 ? -28.597 10.967 23.063 1.00 81.31 485 ASP A N 1
ATOM 3704 C CA . ASP A 1 485 ? -29.081 10.842 21.682 1.00 81.31 485 ASP A CA 1
ATOM 3705 C C . ASP A 1 485 ? -28.697 12.099 20.886 1.00 81.31 485 ASP A C 1
ATOM 3707 O O . ASP A 1 485 ? -29.328 13.159 20.968 1.00 81.31 485 ASP A O 1
ATOM 3711 N N . THR A 1 486 ? -27.604 12.002 20.131 1.00 73.19 486 THR A N 1
ATOM 3712 C CA . THR A 1 486 ? -27.088 13.131 19.345 1.00 73.19 486 THR A CA 1
ATOM 3713 C C . THR A 1 486 ? -27.656 13.181 17.939 1.00 73.19 486 THR A C 1
ATOM 3715 O O . THR A 1 486 ? -27.574 14.228 17.284 1.00 73.19 486 THR A O 1
ATOM 3718 N N . ASN A 1 487 ? -28.202 12.068 17.458 1.00 76.25 487 ASN A N 1
ATOM 3719 C CA . ASN A 1 487 ? -28.696 11.935 16.099 1.00 76.25 487 ASN A CA 1
ATOM 3720 C C . ASN A 1 487 ? -30.227 12.164 16.003 1.00 76.25 487 ASN A C 1
ATOM 3722 O O . ASN A 1 487 ? -30.726 12.503 14.925 1.00 76.25 487 ASN A O 1
ATOM 3726 N N . GLY A 1 488 ? -30.932 12.105 17.136 1.00 77.31 488 GLY A N 1
ATOM 3727 C CA . GLY A 1 488 ? -32.356 12.376 17.296 1.00 77.31 488 GLY A CA 1
ATOM 3728 C C . GLY A 1 488 ? -33.273 11.220 16.892 1.00 77.31 488 GLY A C 1
ATOM 3729 O O . GLY A 1 488 ? -34.440 11.476 16.581 1.00 77.31 488 GLY A O 1
ATOM 3730 N N . ASP A 1 489 ? -32.770 9.985 16.831 1.00 79.00 489 ASP A N 1
ATOM 3731 C CA . ASP A 1 489 ? -33.547 8.786 16.485 1.00 79.00 489 ASP A CA 1
ATOM 3732 C C . ASP A 1 489 ? -34.319 8.194 17.673 1.00 79.00 489 ASP A C 1
ATOM 3734 O O . ASP A 1 489 ? -35.138 7.287 17.493 1.00 79.00 489 ASP A O 1
ATOM 3738 N N . GLY A 1 490 ? -34.134 8.753 18.870 1.00 78.94 490 GLY A N 1
ATOM 3739 C CA . GLY A 1 490 ? -34.753 8.286 20.095 1.00 78.94 490 GLY A CA 1
ATOM 3740 C C . GLY A 1 490 ? -34.059 7.066 20.693 1.00 78.94 490 GLY A C 1
ATOM 3741 O O . GLY A 1 490 ? -34.673 6.388 21.517 1.00 78.94 490 GLY A O 1
ATOM 3742 N N . ARG A 1 491 ? -32.818 6.770 20.319 1.00 83.00 491 ARG A N 1
ATOM 3743 C CA . ARG A 1 491 ? -32.038 5.645 20.834 1.00 83.00 491 ARG A CA 1
ATOM 3744 C C . ARG A 1 491 ? -30.639 6.122 21.187 1.00 83.00 491 ARG A C 1
ATOM 3746 O O . ARG A 1 491 ? -30.193 7.164 20.724 1.00 83.00 491 ARG A O 1
ATOM 3753 N N . VAL A 1 492 ? -29.956 5.385 22.058 1.00 84.12 492 VAL A N 1
ATOM 3754 C CA . VAL A 1 492 ? -28.557 5.682 22.379 1.00 84.12 492 VAL A CA 1
ATOM 3755 C C . VAL A 1 492 ? -27.705 4.513 21.927 1.00 84.12 492 VAL A C 1
ATOM 3757 O O . VAL A 1 492 ? -27.706 3.446 22.540 1.00 84.12 492 VAL A O 1
ATOM 3760 N N . SER A 1 493 ? -26.977 4.726 20.837 1.00 84.56 493 SER A N 1
ATOM 3761 C CA . SER A 1 493 ? -25.991 3.767 20.350 1.00 84.56 493 SER A CA 1
ATOM 3762 C C . SER A 1 493 ? -24.748 3.743 21.244 1.00 84.56 493 SER A C 1
ATOM 3764 O O . SER A 1 493 ? -24.441 4.695 21.969 1.00 84.56 493 SER A O 1
ATOM 3766 N N . LEU A 1 494 ? -23.973 2.662 21.154 1.00 78.69 494 LEU A N 1
ATOM 3767 C CA . LEU A 1 494 ? -22.701 2.537 21.865 1.00 78.69 494 LEU A CA 1
ATOM 3768 C C . LEU A 1 494 ? -21.739 3.709 21.594 1.00 78.69 494 LEU A C 1
ATOM 3770 O O . LEU A 1 494 ? -21.043 4.175 22.500 1.00 78.69 494 LEU A O 1
ATOM 3774 N N . ASP A 1 495 ? -21.683 4.181 20.349 1.00 74.94 495 ASP A N 1
ATOM 3775 C CA . ASP A 1 495 ? -20.799 5.279 19.958 1.00 74.94 495 ASP A CA 1
ATOM 3776 C C . ASP A 1 495 ? -21.216 6.598 20.630 1.00 74.94 495 ASP A C 1
ATOM 3778 O O . ASP A 1 495 ? -20.360 7.339 21.120 1.00 74.94 495 ASP A O 1
ATOM 3782 N N . GLU A 1 496 ? -22.522 6.862 20.717 1.00 80.62 496 GLU A N 1
ATOM 3783 C CA . GLU A 1 496 ? -23.089 8.035 21.395 1.00 80.62 496 GLU A CA 1
ATOM 3784 C C . GLU A 1 496 ? -22.859 7.992 22.903 1.00 80.62 496 GLU A C 1
ATOM 3786 O O . GLU A 1 496 ? -22.430 8.985 23.499 1.00 80.62 496 GLU A O 1
ATOM 3791 N N . TRP A 1 497 ? -23.053 6.816 23.505 1.00 82.19 497 TRP A N 1
ATOM 3792 C CA . TRP A 1 497 ? -22.735 6.560 24.905 1.00 82.19 497 TRP A CA 1
ATOM 3793 C C . TRP A 1 497 ? -21.268 6.869 25.213 1.00 82.19 497 TRP A C 1
ATOM 3795 O O . TRP A 1 497 ? -20.968 7.654 26.114 1.00 82.19 497 TRP A O 1
ATOM 3805 N N . ILE A 1 498 ? -20.335 6.292 24.448 1.00 74.94 498 ILE A N 1
ATOM 3806 C CA . ILE A 1 498 ? -18.900 6.507 24.663 1.00 74.94 498 ILE A CA 1
ATOM 3807 C C . ILE A 1 498 ? -18.540 7.983 24.447 1.00 74.94 498 ILE A C 1
ATOM 3809 O O . ILE A 1 498 ? -17.765 8.533 25.232 1.00 74.94 498 ILE A O 1
ATOM 3813 N N . GLU A 1 499 ? -19.080 8.642 23.418 1.00 73.12 499 GLU A N 1
ATOM 3814 C CA . GLU A 1 499 ? -18.790 10.053 23.143 1.00 73.12 499 GLU A CA 1
ATOM 3815 C C . GLU A 1 499 ? -19.248 10.959 24.291 1.00 73.12 499 GLU A C 1
ATOM 3817 O O . GLU A 1 499 ? -18.458 11.782 24.770 1.00 73.12 499 GLU A O 1
ATOM 3822 N N . PHE A 1 500 ? -20.478 10.775 24.777 1.00 76.06 500 PHE A N 1
ATOM 3823 C CA . PHE A 1 500 ? -21.000 11.530 25.913 1.00 76.06 500 PHE A CA 1
ATOM 3824 C C . PHE A 1 500 ? -20.151 11.294 27.165 1.00 76.06 500 PHE A C 1
ATOM 3826 O O . PHE A 1 500 ? -19.649 12.241 27.774 1.00 76.06 500 PHE A O 1
ATOM 3833 N N . MET A 1 501 ? -19.885 10.025 27.479 1.00 73.44 501 MET A N 1
ATOM 3834 C CA . MET A 1 501 ? -19.096 9.607 28.636 1.00 73.44 501 MET A CA 1
ATOM 3835 C C . MET A 1 501 ? -17.640 10.078 28.594 1.00 73.44 501 MET A C 1
ATOM 3837 O O . MET A 1 501 ? -16.978 10.155 29.627 1.00 73.44 501 MET A O 1
ATOM 3841 N N . VAL A 1 502 ? -17.091 10.381 27.420 1.00 65.81 502 VAL A N 1
ATOM 3842 C CA . VAL A 1 502 ? -15.748 10.960 27.291 1.00 65.81 502 VAL A CA 1
ATOM 3843 C C . VAL A 1 502 ? -15.773 12.485 27.428 1.00 65.81 502 VAL A C 1
ATOM 3845 O O . VAL A 1 502 ? -14.790 13.055 27.908 1.00 65.81 502 VAL A O 1
ATOM 3848 N N . LYS A 1 503 ? -16.868 13.138 27.023 1.00 63.00 503 LYS A N 1
ATOM 3849 C CA . LYS A 1 503 ? -16.981 14.597 26.902 1.00 63.00 503 LYS A CA 1
ATOM 3850 C C . LYS A 1 503 ? -17.507 15.285 28.164 1.00 63.00 503 LYS A C 1
ATOM 3852 O O . LYS A 1 503 ? -16.968 16.329 28.517 1.00 63.00 503 LYS A O 1
ATOM 3857 N N . ASP A 1 504 ? -18.499 14.700 28.831 1.00 58.34 504 ASP A N 1
ATOM 3858 C CA . ASP A 1 504 ? -19.139 15.239 30.036 1.00 58.34 504 ASP A CA 1
ATOM 3859 C C . ASP A 1 504 ? -19.330 14.124 31.074 1.00 58.34 504 ASP A C 1
ATOM 3861 O O . ASP A 1 504 ? -20.342 13.430 31.121 1.00 58.34 504 ASP A O 1
ATOM 3865 N N . LEU A 1 505 ? -18.322 13.946 31.933 1.00 54.88 505 LEU A N 1
ATOM 3866 C CA . LEU A 1 505 ? -18.340 12.953 33.017 1.00 54.88 505 LEU A CA 1
ATOM 3867 C C . LEU A 1 505 ? -18.866 13.516 34.347 1.00 54.88 505 LEU A C 1
ATOM 3869 O O . LEU A 1 505 ? -18.782 12.842 35.369 1.00 54.88 505 LEU A O 1
ATOM 3873 N N . ASP A 1 506 ? -19.401 14.740 34.339 1.00 52.12 506 ASP A N 1
ATOM 3874 C CA . ASP A 1 506 ? -20.054 15.355 35.506 1.00 52.12 506 ASP A CA 1
ATOM 3875 C C . ASP A 1 506 ? -21.447 14.766 35.781 1.00 52.12 506 ASP A C 1
ATOM 3877 O O . ASP A 1 506 ? -22.077 15.084 36.792 1.00 52.12 506 ASP A O 1
ATOM 3881 N N . PHE A 1 507 ? -21.933 13.873 34.913 1.00 58.69 507 PHE A N 1
ATOM 3882 C CA . PHE A 1 507 ? -23.083 13.041 35.230 1.00 58.69 507 PHE A CA 1
ATOM 3883 C C . PHE A 1 507 ? -22.706 12.099 36.379 1.00 58.69 507 PHE A C 1
ATOM 3885 O O . PHE A 1 507 ? -21.836 11.238 36.235 1.00 58.69 507 PHE A O 1
ATOM 3892 N N . ASP A 1 508 ? -23.350 12.272 37.534 1.00 64.75 508 ASP A N 1
ATOM 3893 C CA . ASP A 1 508 ? -23.084 11.492 38.743 1.00 64.75 508 ASP A CA 1
ATOM 3894 C C . ASP A 1 508 ? -23.645 10.062 38.626 1.00 64.75 508 ASP A C 1
ATOM 3896 O O . ASP A 1 508 ? -24.603 9.662 39.295 1.00 64.75 508 ASP A O 1
ATOM 3900 N N . LEU A 1 509 ? -23.037 9.282 37.726 1.00 64.31 509 LEU A N 1
ATOM 3901 C CA . LEU A 1 509 ? -23.340 7.872 37.509 1.00 64.31 509 LEU A CA 1
ATOM 3902 C C . LEU A 1 509 ? -23.173 7.065 38.777 1.00 64.31 509 LEU A C 1
ATOM 3904 O O . LEU A 1 509 ? -23.924 6.123 38.968 1.00 64.31 509 LEU A O 1
ATOM 3908 N N . ALA A 1 510 ? -22.219 7.424 39.635 1.00 65.44 510 ALA A N 1
ATOM 3909 C CA . ALA A 1 510 ? -22.023 6.735 40.897 1.00 65.44 510 ALA A CA 1
ATOM 3910 C C . ALA A 1 510 ? -23.290 6.800 41.750 1.00 65.44 510 ALA A C 1
ATOM 3912 O O . ALA A 1 510 ? -23.750 5.768 42.227 1.00 65.44 510 ALA A O 1
ATOM 3913 N N . THR A 1 511 ? -23.909 7.974 41.878 1.00 69.12 511 THR A N 1
ATOM 3914 C CA . THR A 1 511 ? -25.178 8.117 42.601 1.00 69.12 511 THR A CA 1
ATOM 3915 C C . THR A 1 511 ? -26.326 7.380 41.906 1.00 69.12 511 THR A C 1
ATOM 3917 O O . THR A 1 511 ? -27.151 6.764 42.581 1.00 69.12 511 THR A O 1
ATOM 3920 N N . ALA A 1 512 ? -26.384 7.395 40.569 1.00 67.38 512 ALA A N 1
ATOM 3921 C CA . ALA A 1 512 ? -27.391 6.639 39.818 1.00 67.38 512 ALA A CA 1
ATOM 3922 C C . ALA A 1 512 ? -27.241 5.113 40.004 1.00 67.38 512 ALA A C 1
ATOM 3924 O O . ALA A 1 512 ? -28.231 4.433 40.264 1.00 67.38 512 ALA A O 1
ATOM 3925 N N . PHE A 1 513 ? -26.011 4.593 39.948 1.00 68.56 513 PHE A N 1
ATOM 3926 C CA . PHE A 1 513 ? -25.677 3.184 40.185 1.00 68.56 513 PHE A CA 1
ATOM 3927 C C . PHE A 1 513 ? -25.831 2.780 41.653 1.00 68.56 513 PHE A C 1
ATOM 3929 O O . PHE A 1 513 ? -26.235 1.661 41.943 1.00 68.56 513 PHE A O 1
ATOM 3936 N N . THR A 1 514 ? -25.558 3.681 42.597 1.00 71.44 514 THR A N 1
ATOM 3937 C CA . THR A 1 514 ? -25.784 3.393 44.021 1.00 71.44 514 THR A CA 1
ATOM 3938 C C . THR A 1 514 ? -27.272 3.161 44.264 1.00 71.44 514 THR A C 1
ATOM 3940 O O . THR A 1 514 ? -27.647 2.153 44.844 1.00 71.44 514 THR A O 1
ATOM 3943 N N . LYS A 1 515 ? -28.133 4.026 43.711 1.00 70.56 515 LYS A N 1
ATOM 3944 C CA . LYS A 1 515 ? -29.599 3.870 43.761 1.00 70.56 515 LYS A CA 1
ATOM 3945 C C . LYS A 1 515 ? -30.131 2.661 42.990 1.00 70.56 515 LYS A C 1
ATOM 3947 O O . LYS A 1 515 ? -31.277 2.275 43.177 1.00 70.56 515 LYS A O 1
ATOM 3952 N N . PHE A 1 516 ? -29.341 2.118 42.071 1.00 68.19 516 PHE A N 1
ATOM 3953 C CA . PHE A 1 516 ? -29.676 0.902 41.338 1.00 68.19 516 PHE A CA 1
ATOM 3954 C C . PHE A 1 516 ? -29.499 -0.352 42.168 1.00 68.19 516 PHE A C 1
ATOM 3956 O O . PHE A 1 516 ? -30.336 -1.249 42.103 1.00 68.19 516 PHE A O 1
ATOM 3963 N N . LEU A 1 517 ? -28.421 -0.391 42.941 1.00 72.38 517 LEU A N 1
ATOM 3964 C CA . LEU A 1 517 ? -28.110 -1.507 43.816 1.00 72.38 517 LEU A CA 1
ATOM 3965 C C . LEU A 1 517 ? -28.843 -1.395 45.159 1.00 72.38 517 LEU A C 1
ATOM 3967 O O . LEU A 1 517 ? -29.198 -2.419 45.724 1.00 72.38 517 LEU A O 1
ATOM 3971 N N . ASP A 1 518 ? -29.121 -0.181 45.636 1.00 76.94 518 ASP A N 1
ATOM 3972 C CA . ASP A 1 518 ? -29.927 0.088 46.833 1.00 76.94 518 ASP A CA 1
ATOM 3973 C C . ASP A 1 518 ? -31.422 -0.125 46.539 1.00 76.94 518 ASP A C 1
ATOM 3975 O O . ASP A 1 518 ? -32.186 0.791 46.216 1.00 76.94 518 ASP A O 1
ATOM 3979 N N . VAL A 1 519 ? -31.830 -1.389 46.596 1.00 67.12 519 VAL A N 1
ATOM 3980 C CA . VAL A 1 519 ? -33.185 -1.837 46.273 1.00 67.12 519 VAL A CA 1
ATOM 3981 C C . VAL A 1 519 ? -34.177 -1.445 47.371 1.00 67.12 519 VAL A C 1
ATOM 3983 O O . VAL A 1 519 ? -35.358 -1.213 47.091 1.00 67.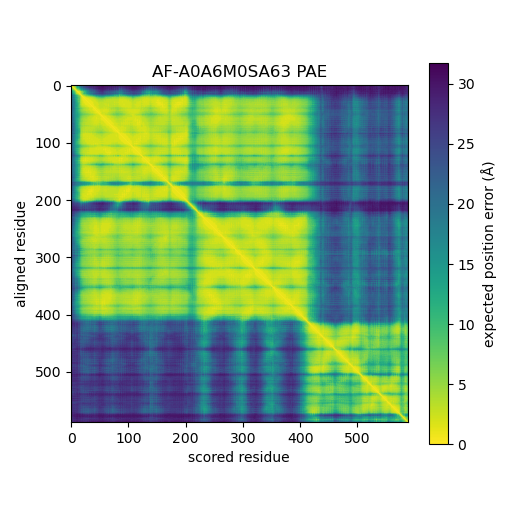12 519 VAL A O 1
ATOM 3986 N N . ASN A 1 520 ? -33.720 -1.386 48.623 1.00 69.69 520 ASN A N 1
ATOM 3987 C CA . ASN A 1 520 ? -34.564 -1.087 49.776 1.00 69.69 520 ASN A CA 1
ATOM 3988 C C . ASN A 1 520 ? -34.691 0.432 50.071 1.00 69.69 520 ASN A C 1
ATOM 3990 O O . ASN A 1 520 ? -35.568 0.830 50.848 1.00 69.69 520 ASN A O 1
ATOM 3994 N N . ALA A 1 521 ? -33.892 1.262 49.390 1.00 70.12 521 ALA A N 1
ATOM 3995 C CA . ALA A 1 521 ? -33.813 2.716 49.500 1.00 70.12 521 ALA A CA 1
ATOM 3996 C C . ALA A 1 521 ? -33.360 3.237 50.882 1.00 70.12 521 ALA A C 1
ATOM 3998 O O . ALA A 1 521 ? -33.825 4.296 51.327 1.00 70.12 521 ALA A O 1
ATOM 3999 N N . ASP A 1 522 ? -32.474 2.513 51.571 1.00 74.62 522 ASP A N 1
ATOM 4000 C CA . ASP A 1 522 ? -31.886 2.908 52.859 1.00 74.62 522 ASP A CA 1
ATOM 4001 C C . ASP A 1 522 ? -30.631 3.790 52.718 1.00 74.62 522 ASP A C 1
ATOM 4003 O O . ASP A 1 522 ? -30.152 4.360 53.706 1.00 74.62 522 ASP A O 1
ATOM 4007 N N . GLY A 1 523 ? -30.157 3.996 51.487 1.00 73.19 523 GLY A N 1
ATOM 4008 C CA . GLY A 1 523 ? -29.007 4.827 51.153 1.00 73.19 523 GLY A CA 1
ATOM 4009 C C . GLY A 1 523 ? -27.663 4.103 51.230 1.00 73.19 523 GLY A C 1
ATOM 4010 O O . GLY A 1 523 ? -26.629 4.762 51.086 1.00 73.19 523 GLY A O 1
ATOM 4011 N N . LYS A 1 524 ? -27.656 2.788 51.463 1.00 81.81 524 LYS A N 1
ATOM 4012 C CA . LYS A 1 524 ? -26.479 1.918 51.480 1.00 81.81 524 LYS A CA 1
ATOM 4013 C C . LYS A 1 524 ? -26.757 0.657 50.653 1.00 81.81 524 LYS A C 1
ATOM 4015 O O . LYS A 1 524 ? -27.896 0.339 50.358 1.00 81.81 524 LYS A O 1
ATOM 4020 N N . ILE A 1 525 ? -25.706 -0.059 50.253 1.00 83.56 525 ILE A N 1
ATOM 4021 C CA . ILE A 1 525 ? -25.851 -1.344 49.551 1.00 83.56 525 ILE A CA 1
ATOM 4022 C C . ILE A 1 525 ? -25.366 -2.458 50.474 1.00 83.56 525 ILE A C 1
ATOM 4024 O O . ILE A 1 525 ? -24.226 -2.425 50.941 1.00 83.56 525 ILE A O 1
ATOM 4028 N N . CYS A 1 526 ? -26.206 -3.458 50.722 1.00 85.50 526 CYS A N 1
ATOM 4029 C CA . CYS A 1 526 ? -25.837 -4.654 51.476 1.00 85.50 526 CYS A CA 1
ATOM 4030 C C . CYS A 1 526 ? -25.449 -5.834 50.563 1.00 85.50 526 CYS A C 1
ATOM 4032 O O . CYS A 1 526 ? -25.677 -5.834 49.351 1.00 85.50 526 CYS A O 1
ATOM 4034 N N . LEU A 1 527 ? -24.864 -6.883 51.150 1.00 83.00 527 LEU A N 1
ATOM 4035 C CA . LEU A 1 527 ? -24.405 -8.059 50.401 1.00 83.00 527 LEU A CA 1
ATOM 4036 C C . LEU A 1 527 ? -25.535 -8.758 49.626 1.00 83.00 527 LEU A C 1
ATOM 4038 O O . LEU A 1 527 ? -25.323 -9.208 48.502 1.00 83.00 527 LEU A O 1
ATOM 4042 N N . GLU A 1 528 ? -26.732 -8.848 50.208 1.00 79.50 528 GLU A N 1
ATOM 4043 C CA . GLU A 1 528 ? -27.891 -9.484 49.563 1.00 79.50 528 GLU A CA 1
ATOM 4044 C C . GLU A 1 528 ? -28.381 -8.689 48.346 1.00 79.50 528 GLU A C 1
ATOM 4046 O O . GLU A 1 528 ? -28.787 -9.266 47.338 1.00 79.50 528 GLU A O 1
ATOM 4051 N N . GLU A 1 529 ? -28.276 -7.361 48.402 1.00 79.75 529 GLU A N 1
ATOM 4052 C CA . GLU A 1 529 ? -28.598 -6.485 47.278 1.00 79.75 529 GLU A CA 1
ATOM 4053 C C . GLU A 1 529 ? -27.625 -6.664 46.115 1.00 79.75 529 GLU A C 1
ATOM 4055 O O . GLU A 1 529 ? -28.042 -6.820 44.964 1.00 79.75 529 GLU A O 1
ATOM 4060 N N . LEU A 1 530 ? -26.329 -6.757 46.420 1.00 79.62 530 LEU A N 1
ATOM 4061 C CA . LEU A 1 530 ? -25.317 -7.044 45.411 1.00 79.62 530 LEU A CA 1
ATOM 4062 C C . LEU A 1 530 ? -25.488 -8.455 44.816 1.00 79.62 530 LEU A C 1
ATOM 4064 O O . LEU A 1 530 ? -25.372 -8.627 43.602 1.00 79.62 530 LEU A O 1
ATOM 4068 N N . LYS A 1 531 ? -25.822 -9.467 45.630 1.00 78.69 531 LYS A N 1
ATOM 4069 C CA . LYS A 1 531 ? -26.118 -10.832 45.152 1.00 78.69 531 LYS A CA 1
ATOM 4070 C C . LYS A 1 531 ? -27.313 -10.864 44.201 1.00 78.69 531 LYS A C 1
ATOM 4072 O O . LYS A 1 531 ? -27.250 -11.527 43.165 1.00 78.69 531 LYS A O 1
ATOM 4077 N N . ALA A 1 532 ? -28.375 -10.121 44.507 1.00 74.38 532 ALA A N 1
ATOM 4078 C CA . ALA A 1 532 ? -29.549 -10.024 43.644 1.00 74.38 532 ALA A CA 1
ATOM 4079 C C . ALA A 1 532 ? -29.221 -9.391 42.281 1.00 74.38 532 ALA A C 1
ATOM 4081 O O . ALA A 1 532 ? -29.709 -9.868 41.255 1.00 74.38 532 ALA A O 1
ATOM 4082 N N . PHE A 1 533 ? -28.362 -8.367 42.255 1.00 76.44 533 PHE A N 1
ATOM 4083 C CA . PHE A 1 533 ? -27.856 -7.791 41.007 1.00 76.44 533 PHE A CA 1
ATOM 4084 C C . PHE A 1 533 ? -27.095 -8.835 40.178 1.00 76.44 533 PHE A C 1
ATOM 4086 O O . PHE A 1 533 ? -27.419 -9.052 39.012 1.00 76.44 533 PHE A O 1
ATOM 4093 N N . TYR A 1 534 ? -26.156 -9.560 40.788 1.00 73.69 534 TYR A N 1
ATOM 4094 C CA . TYR A 1 534 ? -25.401 -10.620 40.107 1.00 73.69 534 TYR A CA 1
ATOM 4095 C C . TYR A 1 534 ? -26.306 -11.738 39.563 1.00 73.69 534 TYR A C 1
ATOM 4097 O O . TYR A 1 534 ? -26.087 -12.231 38.454 1.00 73.69 534 TYR A O 1
ATOM 4105 N N . TYR A 1 535 ? -27.362 -12.097 40.297 1.00 73.12 535 TYR A N 1
ATOM 4106 C CA . TYR A 1 535 ? -28.358 -13.070 39.852 1.00 73.12 535 TYR A CA 1
ATOM 4107 C C . TYR A 1 535 ? -29.125 -12.601 38.605 1.00 73.12 535 TYR A C 1
ATOM 4109 O O . TYR A 1 535 ? -29.334 -13.387 37.677 1.00 73.12 535 TYR A O 1
ATOM 4117 N N . LEU A 1 536 ? -29.503 -11.318 38.547 1.00 69.88 536 LEU A N 1
ATOM 4118 C CA . LEU A 1 536 ? -30.254 -10.727 37.432 1.00 69.88 536 LEU A CA 1
ATOM 4119 C C . LEU A 1 536 ? -29.481 -10.801 36.104 1.00 69.88 536 LEU A C 1
ATOM 4121 O O . LEU A 1 536 ? -30.079 -11.044 35.055 1.00 69.88 536 LEU A O 1
ATOM 4125 N N . TYR A 1 537 ? -28.153 -10.681 36.172 1.00 69.75 537 TYR A N 1
ATOM 4126 C CA . TYR A 1 537 ? -27.242 -10.756 35.023 1.00 69.75 537 TYR A CA 1
ATOM 4127 C C . TYR A 1 537 ? -26.605 -12.142 34.818 1.00 69.75 537 TYR A C 1
ATOM 4129 O O . TYR A 1 537 ? -25.723 -12.299 33.977 1.00 69.75 537 TYR A O 1
ATOM 4137 N N . LYS A 1 538 ? -27.100 -13.179 35.517 1.00 66.94 538 LYS A N 1
ATOM 4138 C CA . LYS A 1 538 ? -26.658 -14.586 35.396 1.00 66.94 538 LYS A CA 1
ATOM 4139 C C . LYS A 1 538 ? -25.170 -14.809 35.716 1.00 66.94 538 LYS A C 1
ATOM 4141 O O . LYS A 1 538 ? -24.521 -15.661 35.104 1.00 66.94 538 LYS A O 1
ATOM 4146 N N . THR A 1 539 ? -24.648 -14.084 36.696 1.00 64.12 539 THR A N 1
ATOM 4147 C CA . THR A 1 539 ? -23.257 -14.175 37.163 1.00 64.12 539 THR A CA 1
ATOM 4148 C C . THR A 1 539 ? -23.156 -15.064 38.420 1.00 64.12 539 THR A C 1
ATOM 4150 O O . THR A 1 539 ? -24.137 -15.238 39.139 1.00 64.12 539 THR A O 1
ATOM 4153 N N . ASP A 1 540 ? -21.991 -15.668 38.692 1.00 65.62 540 ASP A N 1
ATOM 4154 C CA . ASP A 1 540 ? -21.766 -16.588 39.829 1.00 65.62 540 ASP A CA 1
ATOM 4155 C C . ASP A 1 540 ? -21.873 -15.874 41.201 1.00 65.62 540 ASP A C 1
ATOM 4157 O O . ASP A 1 540 ? -21.202 -14.866 41.442 1.00 65.62 540 ASP A O 1
ATOM 4161 N N . GLU A 1 541 ? -22.678 -16.425 42.121 1.00 63.19 541 GLU A N 1
ATOM 4162 C CA . GLU A 1 541 ? -22.875 -15.927 43.497 1.00 63.19 541 GLU A CA 1
ATOM 4163 C C . GLU A 1 541 ? -21.567 -15.823 44.296 1.00 63.19 541 GLU A C 1
ATOM 4165 O O . GLU A 1 541 ? -21.403 -14.894 45.090 1.00 63.19 541 GLU A O 1
ATOM 4170 N N . GLY A 1 542 ? -20.608 -16.730 44.072 1.00 66.94 542 GLY A N 1
ATOM 4171 C CA . GLY A 1 542 ? -19.320 -16.717 44.773 1.00 66.94 542 GLY A CA 1
ATOM 4172 C C . GLY A 1 542 ? -18.442 -15.513 44.417 1.00 66.94 542 GLY A C 1
ATOM 4173 O O . GLY A 1 542 ? -17.460 -15.228 45.111 1.00 66.94 542 GLY A O 1
ATOM 4174 N N . ILE A 1 543 ? -18.778 -14.797 43.339 1.00 69.75 543 ILE A N 1
ATOM 4175 C CA . ILE A 1 543 ? -18.087 -13.575 42.932 1.00 69.75 543 ILE A CA 1
ATOM 4176 C C . ILE A 1 543 ? -18.689 -12.346 43.619 1.00 69.75 543 ILE A C 1
ATOM 4178 O O . ILE A 1 543 ? -17.939 -11.428 43.951 1.00 69.75 543 ILE A O 1
ATOM 4182 N N . ALA A 1 544 ? -19.992 -12.342 43.911 1.00 71.56 544 ALA A N 1
ATOM 4183 C CA . ALA A 1 544 ? -20.648 -11.238 44.609 1.00 71.56 544 ALA A CA 1
ATOM 4184 C C . ALA A 1 544 ? -20.056 -11.017 46.013 1.00 71.56 544 ALA A C 1
ATOM 4186 O O . ALA A 1 544 ? -19.778 -9.882 46.380 1.00 71.56 544 ALA A O 1
ATOM 4187 N N . GLU A 1 545 ? -19.767 -12.088 46.763 1.00 76.88 545 GLU A N 1
ATOM 4188 C CA . GLU A 1 545 ? -19.161 -11.993 48.106 1.00 76.88 545 GLU A CA 1
ATOM 4189 C C . GLU A 1 545 ? -17.749 -11.399 48.072 1.00 76.88 545 GLU A C 1
ATOM 4191 O O . GLU A 1 545 ? -17.461 -10.432 48.772 1.00 76.88 545 GLU A O 1
ATOM 4196 N N . LYS A 1 546 ? -16.883 -11.911 47.189 1.00 76.44 546 LYS A N 1
ATOM 4197 C CA . LYS A 1 546 ? -15.522 -11.373 47.005 1.00 76.44 546 LYS A CA 1
ATOM 4198 C C . LYS A 1 546 ? -15.525 -9.936 46.500 1.00 76.44 546 LYS A C 1
ATOM 4200 O O . LYS A 1 546 ? -14.614 -9.168 46.794 1.00 76.44 546 LYS A O 1
ATOM 4205 N N . THR A 1 547 ? -16.520 -9.596 45.690 1.00 75.19 547 THR A N 1
ATOM 4206 C CA . THR A 1 547 ? -16.697 -8.247 45.170 1.00 75.19 547 THR A CA 1
ATOM 4207 C C . THR A 1 547 ? -17.125 -7.300 46.280 1.00 75.19 547 THR A C 1
ATOM 4209 O O . THR A 1 547 ? -16.541 -6.228 46.405 1.00 75.19 547 THR A O 1
ATOM 4212 N N . PHE A 1 548 ? -18.073 -7.716 47.119 1.00 79.88 548 PHE A N 1
ATOM 4213 C CA . PHE A 1 548 ? -18.538 -6.951 48.269 1.00 79.88 548 PHE A CA 1
ATOM 4214 C C . PHE A 1 548 ? -17.390 -6.621 49.229 1.00 79.88 548 PHE A C 1
ATOM 4216 O O . PHE A 1 548 ? -17.166 -5.452 49.514 1.00 79.88 548 PHE A O 1
ATOM 4223 N N . GLU A 1 549 ? -16.582 -7.620 49.609 1.00 79.25 549 GLU A N 1
ATOM 4224 C CA . GLU A 1 549 ? -15.380 -7.427 50.445 1.00 79.25 549 GLU A CA 1
ATOM 4225 C C . GLU A 1 549 ? -14.367 -6.445 49.837 1.00 79.25 549 GLU A C 1
ATOM 4227 O O . GLU A 1 549 ? -13.554 -5.859 50.546 1.00 79.25 549 GLU A O 1
ATOM 4232 N N . SER A 1 550 ? -14.379 -6.286 48.513 1.00 73.81 550 SER A N 1
ATOM 4233 C CA . SER A 1 550 ? -13.486 -5.369 47.809 1.00 73.81 550 SER A CA 1
ATOM 4234 C C . SER A 1 550 ? -14.046 -3.948 47.682 1.00 73.81 550 SER A C 1
ATOM 4236 O O . SER A 1 550 ? -13.270 -3.014 47.482 1.00 73.81 550 SER A O 1
ATOM 4238 N N . LEU A 1 551 ? -15.368 -3.782 47.764 1.00 76.94 551 LEU A N 1
ATOM 4239 C CA . LEU A 1 551 ? -16.068 -2.499 47.637 1.00 76.94 551 LEU A CA 1
ATOM 4240 C C . LEU A 1 551 ? -16.316 -1.827 48.991 1.00 76.94 551 LEU A C 1
ATOM 4242 O O . LEU A 1 551 ? -16.346 -0.600 49.045 1.00 76.94 551 LEU A O 1
ATOM 4246 N N . ASP A 1 552 ? -16.470 -2.624 50.048 1.00 82.00 552 ASP A N 1
ATOM 4247 C CA . ASP A 1 552 ? -16.547 -2.191 51.444 1.00 82.00 552 ASP A CA 1
ATOM 4248 C C . ASP A 1 552 ? -15.133 -1.817 51.936 1.00 82.00 552 ASP A C 1
ATOM 4250 O O . ASP A 1 552 ? -14.333 -2.667 52.340 1.00 82.00 552 ASP A O 1
ATOM 4254 N N . LEU A 1 553 ? -14.767 -0.538 51.785 1.00 78.62 553 LEU A N 1
ATOM 4255 C CA . LEU A 1 553 ? -13.405 -0.056 52.031 1.00 78.62 553 LEU A CA 1
ATOM 4256 C C . LEU A 1 553 ? -13.137 0.148 53.523 1.00 78.62 553 LEU A C 1
ATOM 4258 O O . LEU A 1 553 ? -11.977 0.060 53.944 1.00 78.62 553 LEU A O 1
ATOM 4262 N N . ASP A 1 554 ? -14.170 0.463 54.304 1.00 82.88 554 ASP A N 1
ATOM 4263 C CA . ASP A 1 554 ? -14.075 0.672 55.748 1.00 82.88 554 ASP A CA 1
ATOM 4264 C C . ASP A 1 554 ? -14.485 -0.547 56.597 1.00 82.88 554 ASP A C 1
ATOM 4266 O O . ASP A 1 554 ? -14.255 -0.541 57.812 1.00 82.88 554 ASP A O 1
ATOM 4270 N N . GLN A 1 555 ? -14.934 -1.628 55.949 1.00 82.56 555 GLN A N 1
ATOM 4271 C CA . GLN A 1 555 ? -15.339 -2.903 56.545 1.00 82.56 555 GLN A CA 1
ATOM 4272 C C . GLN A 1 555 ? -16.532 -2.759 57.502 1.00 82.56 555 GLN A C 1
ATOM 4274 O O . GLN A 1 555 ? -16.616 -3.481 58.505 1.00 82.56 555 GLN A O 1
ATOM 4279 N N . ASP A 1 556 ? -17.445 -1.820 57.224 1.00 84.25 556 ASP A N 1
ATOM 4280 C CA . ASP A 1 556 ? -18.654 -1.599 58.025 1.00 84.25 556 ASP A CA 1
ATOM 4281 C C . ASP A 1 556 ? -19.798 -2.582 57.698 1.00 84.25 556 ASP A C 1
ATOM 4283 O O . ASP A 1 556 ? -20.805 -2.625 58.420 1.00 84.25 556 ASP A O 1
ATOM 4287 N N . GLY A 1 557 ? -19.619 -3.429 56.677 1.00 82.81 557 GLY A N 1
ATOM 4288 C CA . GLY A 1 557 ? -20.600 -4.407 56.216 1.00 82.81 557 GLY A CA 1
ATOM 4289 C C . GLY A 1 557 ? -21.630 -3.837 55.239 1.00 82.81 557 GLY A C 1
ATOM 4290 O O . GLY A 1 557 ? -22.616 -4.521 54.946 1.00 82.81 557 GLY A O 1
ATOM 4291 N N . TYR A 1 558 ? -21.421 -2.617 54.743 1.00 85.38 558 TYR A N 1
ATOM 4292 C CA . TYR A 1 558 ? -22.231 -1.932 53.744 1.00 85.38 558 TYR A CA 1
ATOM 4293 C C . TYR A 1 558 ? -21.331 -1.208 52.734 1.00 85.38 558 TYR A C 1
ATOM 4295 O O . TYR A 1 558 ? -20.186 -0.894 53.012 1.00 85.38 558 TYR A O 1
ATOM 4303 N N . ILE A 1 559 ? -21.862 -0.902 51.550 1.00 83.31 559 ILE A N 1
ATOM 4304 C CA . ILE A 1 559 ? -21.180 -0.031 50.584 1.00 83.31 559 ILE A CA 1
ATOM 4305 C C . ILE A 1 559 ? -21.891 1.319 50.594 1.00 83.31 559 ILE A C 1
ATOM 4307 O O . ILE A 1 559 ? -23.073 1.426 50.248 1.00 83.31 559 ILE A O 1
ATOM 4311 N N . SER A 1 560 ? -21.176 2.358 51.012 1.00 83.56 560 SER A N 1
ATOM 4312 C CA . SER A 1 560 ? -21.675 3.732 51.041 1.00 83.56 560 SER A CA 1
ATOM 4313 C C . SER A 1 560 ? -21.617 4.408 49.657 1.00 83.56 560 SER A C 1
ATOM 4315 O O . SER A 1 560 ? -20.810 4.026 48.802 1.00 83.56 560 SER A O 1
ATOM 4317 N N . PRO A 1 561 ? -22.404 5.478 49.416 1.00 78.94 561 PRO A N 1
ATOM 4318 C CA . PRO A 1 561 ? -22.340 6.241 48.164 1.00 78.94 561 PRO A CA 1
ATOM 4319 C C . PRO A 1 561 ? -20.945 6.813 47.862 1.00 78.94 561 PRO A C 1
ATOM 4321 O O . PRO A 1 561 ? -20.548 6.904 46.701 1.00 78.94 561 PRO A O 1
ATOM 4324 N N . ASP A 1 562 ? -20.178 7.175 48.896 1.00 78.50 562 ASP A N 1
ATOM 4325 C CA . ASP A 1 562 ? -18.814 7.694 48.746 1.00 78.50 562 ASP A CA 1
ATOM 4326 C C . ASP A 1 562 ? -17.825 6.598 48.318 1.00 78.50 562 ASP A C 1
ATOM 4328 O O . ASP A 1 562 ? -16.951 6.844 47.480 1.00 78.50 562 ASP A O 1
ATOM 4332 N N . GLU A 1 563 ? -17.956 5.385 48.858 1.00 80.88 563 GLU A N 1
ATOM 4333 C CA . GLU A 1 563 ? -17.160 4.220 48.446 1.00 80.88 563 GLU A CA 1
ATOM 4334 C C . GLU A 1 563 ? -17.512 3.782 47.029 1.00 80.88 563 GLU A C 1
ATOM 4336 O O . GLU A 1 563 ? -16.619 3.553 46.204 1.00 80.88 563 GLU A O 1
ATOM 4341 N N . MET A 1 564 ? -18.806 3.780 46.709 1.00 78.06 564 MET A N 1
ATOM 4342 C CA . MET A 1 564 ? -19.300 3.521 45.364 1.00 78.06 564 MET A CA 1
ATOM 4343 C C . MET A 1 564 ? -18.757 4.569 44.383 1.00 78.06 564 MET A C 1
ATOM 4345 O O . MET A 1 564 ? -18.213 4.214 43.341 1.00 78.06 564 MET A O 1
ATOM 4349 N N . SER A 1 565 ? -18.791 5.858 44.737 1.00 76.06 565 SER A N 1
ATOM 4350 C CA . SER A 1 565 ? -18.264 6.951 43.908 1.00 76.06 565 SER A CA 1
ATOM 4351 C C . SER A 1 565 ? -16.762 6.858 43.667 1.00 76.06 565 SER A C 1
ATOM 4353 O O . SER A 1 565 ? -16.308 7.016 42.529 1.00 76.06 565 SER A O 1
ATOM 4355 N N . LYS A 1 566 ? -15.973 6.545 44.700 1.00 75.69 566 LYS A N 1
ATOM 4356 C CA . LYS A 1 566 ? -14.530 6.309 44.552 1.00 75.69 566 LYS A CA 1
ATOM 4357 C C . LYS A 1 566 ? -14.256 5.126 43.630 1.00 75.69 566 LYS A C 1
ATOM 4359 O O . LYS A 1 566 ? -13.463 5.260 42.698 1.00 75.69 566 LYS A O 1
ATOM 4364 N N . THR A 1 567 ? -14.943 4.007 43.838 1.00 74.44 567 THR A N 1
ATOM 4365 C CA . THR A 1 567 ? -14.776 2.805 43.011 1.00 74.44 567 THR A CA 1
ATOM 4366 C C . THR A 1 567 ? -15.176 3.073 41.561 1.00 74.44 567 THR A C 1
ATOM 4368 O O . THR A 1 567 ? -14.438 2.717 40.646 1.00 74.44 567 THR A O 1
ATOM 4371 N N . PHE A 1 568 ? -16.282 3.781 41.328 1.00 73.00 568 PHE A N 1
ATOM 4372 C CA . PHE A 1 568 ? -16.760 4.115 39.986 1.00 73.00 568 PHE A CA 1
ATOM 4373 C C . PHE A 1 568 ? -15.798 5.055 39.248 1.00 73.00 568 PHE A C 1
ATOM 4375 O O . PHE A 1 568 ? -15.469 4.828 38.083 1.00 73.00 568 PHE A O 1
ATOM 4382 N N . LYS A 1 569 ? -15.273 6.078 39.938 1.00 70.06 569 LYS A N 1
ATOM 4383 C CA . LYS A 1 569 ? -14.233 6.959 39.386 1.00 70.06 569 LYS A CA 1
ATOM 4384 C C . LYS A 1 569 ? -12.979 6.163 39.036 1.00 70.06 569 LYS A C 1
ATOM 4386 O O . LYS A 1 569 ? -12.466 6.305 37.932 1.00 70.06 569 LYS A O 1
ATOM 4391 N N . HIS A 1 570 ? -12.512 5.277 39.909 1.00 70.25 570 HIS A N 1
ATOM 4392 C CA . HIS A 1 570 ? -11.353 4.438 39.598 1.00 70.25 570 HIS A CA 1
ATOM 4393 C C . HIS A 1 570 ? -11.614 3.457 38.447 1.00 70.25 570 HIS A C 1
ATOM 4395 O O . HIS A 1 570 ? -10.744 3.284 37.594 1.00 70.25 570 HIS A O 1
ATOM 4401 N N . PHE A 1 571 ? -12.812 2.877 38.368 1.00 71.62 571 PHE A N 1
ATOM 4402 C CA . PHE A 1 571 ? -13.233 2.006 37.272 1.00 71.62 571 PHE A CA 1
ATOM 4403 C C . PHE A 1 571 ? -13.219 2.743 35.924 1.00 71.62 571 PHE A C 1
ATOM 4405 O O . PHE A 1 571 ? -12.689 2.221 34.948 1.00 71.62 571 PHE A O 1
ATOM 4412 N N . ILE A 1 572 ? -13.710 3.983 35.861 1.00 65.94 572 ILE A N 1
ATOM 4413 C CA . ILE A 1 572 ? -13.714 4.770 34.619 1.00 65.94 572 ILE A CA 1
ATOM 4414 C C . ILE A 1 572 ? -12.327 5.339 34.276 1.00 65.94 572 ILE A C 1
ATOM 4416 O O . ILE A 1 572 ? -11.943 5.350 33.106 1.00 65.94 572 ILE A O 1
ATOM 4420 N N . TYR A 1 573 ? -11.562 5.816 35.263 1.00 63.84 573 TYR A N 1
ATOM 4421 C CA . TYR A 1 573 ? -10.297 6.528 35.028 1.00 63.84 573 TYR A CA 1
ATOM 4422 C C . TYR A 1 573 ? -9.042 5.640 35.068 1.00 63.84 573 TYR A C 1
ATOM 4424 O O . TYR A 1 573 ? -7.966 6.096 34.687 1.00 63.84 573 TYR A O 1
ATOM 4432 N N . GLY A 1 574 ? -9.155 4.373 35.477 1.00 57.09 574 GLY A N 1
ATOM 4433 C CA . GLY A 1 574 ? -8.066 3.395 35.395 1.00 57.09 574 GLY A CA 1
ATOM 4434 C C . GLY A 1 574 ? -6.888 3.646 36.345 1.00 57.09 574 GLY A C 1
ATOM 4435 O O . GLY A 1 574 ? -5.806 3.097 36.125 1.00 57.09 574 GLY A O 1
ATOM 4436 N N . GLU A 1 575 ? -7.059 4.458 37.392 1.00 46.81 575 GLU A N 1
ATOM 4437 C CA . GLU A 1 575 ? -6.031 4.630 38.422 1.00 46.81 575 GLU A CA 1
ATOM 4438 C C . GLU A 1 575 ? -5.921 3.374 39.306 1.00 46.81 575 GLU A C 1
ATOM 4440 O O . GLU A 1 575 ? -6.897 2.677 39.572 1.00 46.81 575 GLU A O 1
ATOM 4445 N N . THR A 1 576 ? -4.690 3.055 39.706 1.00 44.50 576 THR A N 1
ATOM 4446 C CA . THR A 1 576 ? -4.236 1.820 40.366 1.00 44.50 576 THR A CA 1
ATOM 4447 C C . THR A 1 576 ? -5.178 1.251 41.437 1.00 44.50 576 THR A C 1
ATOM 4449 O O . THR A 1 576 ? -5.119 1.672 42.587 1.00 44.50 576 THR A O 1
ATOM 4452 N N . LEU A 1 577 ? -5.936 0.205 41.091 1.00 43.91 577 LEU A N 1
ATOM 4453 C CA . LEU A 1 577 ? -6.519 -0.752 42.045 1.00 43.91 577 LEU A CA 1
ATOM 4454 C C . LEU A 1 577 ? -6.130 -2.194 41.698 1.00 43.91 577 LEU A C 1
ATOM 4456 O O . LEU A 1 577 ? -5.775 -2.493 40.552 1.00 43.91 577 LEU A O 1
ATOM 4460 N N . GLU A 1 578 ? -6.167 -3.086 42.684 1.00 47.25 578 GLU A N 1
ATOM 4461 C CA . GLU A 1 578 ? -5.915 -4.521 42.522 1.00 47.25 578 GLU A CA 1
ATOM 4462 C C . GLU A 1 578 ? -6.977 -5.194 41.629 1.00 47.25 578 GLU A C 1
ATOM 4464 O O . GLU A 1 578 ? -8.066 -4.673 41.399 1.00 47.25 578 GLU A O 1
ATOM 4469 N N . SER A 1 579 ? -6.649 -6.359 41.063 1.00 48.00 579 SER A N 1
ATOM 4470 C CA . SER A 1 579 ? -7.382 -6.974 39.941 1.00 48.00 579 SER A CA 1
ATOM 4471 C C . SER A 1 579 ? -8.872 -7.290 40.166 1.00 48.00 579 SER A C 1
ATOM 4473 O O . SER A 1 579 ? -9.577 -7.483 39.180 1.00 48.00 579 SER A O 1
ATOM 4475 N N . LEU A 1 580 ? -9.345 -7.349 41.417 1.00 43.22 580 LEU A N 1
ATOM 4476 C CA . LEU A 1 580 ? -10.724 -7.721 41.778 1.00 43.22 580 LEU A CA 1
ATOM 4477 C C . LEU A 1 580 ? -11.666 -6.510 41.860 1.00 43.22 580 LEU A C 1
ATOM 4479 O O . LEU A 1 580 ? -12.745 -6.559 41.280 1.00 43.22 580 LEU A O 1
ATOM 4483 N N . GLN A 1 581 ? -11.218 -5.381 42.420 1.00 50.69 581 GLN A N 1
ATOM 4484 C CA . GLN A 1 581 ? -11.968 -4.112 42.386 1.00 50.69 581 GLN A CA 1
ATOM 4485 C C . GLN A 1 581 ? -12.167 -3.584 40.960 1.00 50.69 581 GLN A C 1
ATOM 4487 O O . GLN A 1 581 ? -13.036 -2.760 40.715 1.00 50.69 581 GLN A O 1
ATOM 4492 N N . ARG A 1 582 ? -11.382 -4.063 39.988 1.00 52.53 582 ARG A N 1
ATOM 4493 C CA . ARG A 1 582 ? -11.574 -3.743 38.564 1.00 52.53 582 ARG A CA 1
ATOM 4494 C C . ARG A 1 582 ? -12.701 -4.531 37.899 1.00 52.53 582 ARG A C 1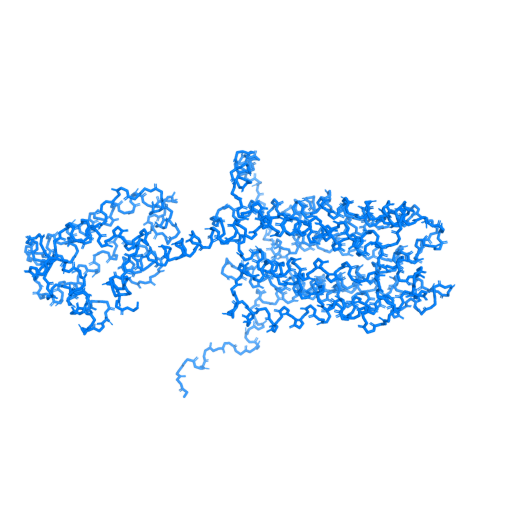
ATOM 4496 O O . ARG A 1 582 ? -13.129 -4.141 36.822 1.00 52.53 582 ARG A O 1
ATOM 4503 N N . LYS A 1 583 ? -13.142 -5.633 38.507 1.00 60.19 583 LYS A N 1
ATOM 4504 C CA . LYS A 1 583 ? -14.092 -6.601 37.933 1.00 60.19 583 LYS A CA 1
ATOM 4505 C C . LYS A 1 583 ? -15.420 -6.636 38.682 1.00 60.19 583 LYS A C 1
ATOM 4507 O O . LYS A 1 583 ? -16.227 -7.531 38.467 1.00 60.19 583 LYS A O 1
ATOM 4512 N N . TRP A 1 584 ? -15.648 -5.661 39.556 1.00 60.97 584 TRP A N 1
ATOM 4513 C CA . TRP A 1 584 ? -16.771 -5.645 40.488 1.00 60.97 584 TRP A CA 1
ATOM 4514 C C . TRP A 1 584 ? -18.155 -5.582 39.814 1.00 60.97 584 TRP A C 1
ATOM 4516 O O . TRP A 1 584 ? -19.156 -5.908 40.445 1.00 60.97 584 TRP A O 1
ATOM 4526 N N . LEU A 1 585 ? -18.232 -5.186 38.541 1.00 58.81 585 LEU A N 1
ATOM 4527 C CA . LEU A 1 585 ? -19.488 -5.093 37.787 1.00 58.81 585 LEU A CA 1
ATOM 4528 C C . LEU A 1 585 ? -19.950 -6.423 37.176 1.00 58.81 585 LEU A C 1
ATOM 4530 O O . LEU A 1 585 ? -21.147 -6.640 37.039 1.00 58.81 585 LEU A O 1
ATOM 4534 N N . THR A 1 586 ? -19.031 -7.316 36.809 1.00 53.22 586 THR A N 1
ATOM 4535 C CA . THR A 1 586 ? -19.362 -8.538 36.048 1.00 53.22 586 THR A CA 1
ATOM 4536 C C . THR A 1 586 ? -18.709 -9.795 36.606 1.00 53.22 586 THR A C 1
ATOM 4538 O O . THR A 1 586 ? -18.997 -10.895 36.147 1.00 53.22 586 THR A O 1
ATOM 4541 N N . GLY A 1 587 ? -17.807 -9.660 37.576 1.00 48.41 587 GLY A N 1
ATOM 4542 C CA . GLY A 1 587 ? -17.049 -10.763 38.147 1.00 48.41 587 GLY A CA 1
ATOM 4543 C C . GLY A 1 587 ? -16.032 -11.438 37.216 1.00 48.41 587 GLY A C 1
ATOM 4544 O O . GLY A 1 587 ? -15.341 -12.361 37.654 1.00 48.41 587 GLY A O 1
ATOM 4545 N N . ILE A 1 588 ? -15.917 -10.999 35.957 1.00 40.62 588 ILE A N 1
ATOM 4546 C CA . ILE A 1 588 ? -15.111 -11.637 34.898 1.00 40.62 588 ILE A CA 1
ATOM 4547 C C . ILE A 1 588 ? -13.816 -10.884 34.624 1.00 40.62 588 ILE A C 1
ATOM 4549 O O . ILE A 1 588 ? -13.808 -9.639 34.531 1.00 40.62 588 ILE A O 1
#

Secondary structure (DSSP, 8-state):
--GGGG-SPPHHHHTT-HHHHHHHHHHHHHHHHHHHHHTTGGGHHHHHHHTT--HHHHHHHHHHHHHHHHHHHHHHHHHHHHH-HHHHHHHHHHHHHHHHHHHTT--SHHHHHHHHHHHHHHTTHHHHHHHHHHHHS-TTTHHHHHHHHHHHHHHHHHHHHHHHHHHH-S-TTS--SHHHHHHHHHHHHHHHHHHHHHPPP-S-S------HHHHHHS---HHHHHHHHH-HHHHHHHHHHHHHHHHHHHHHHHHHHHHHHHH---HHHHHHHHHHHHHHHHHIIIIIHHHHHHHH-HHHHHHHHHHHHHHHHHHGGG--SHHHHHHHHHHHHHHHHHHHHHHHHHHHHTS-HHHHHHHHHHHHHHHHHHHHHHHHHHHHHHHHT-TTGGGTHHHHHHHHHHHHHHHHHHHHHHHHHHHHHHHHHHHHHHHHH-TT-SSEE-HHHHHHHHHHHHHHTT--TTSHHHHHHHHHHHHHHHHHHHHH-SSSSS-EEHHHHHHHHHH-TTS-HHHHHHHHH-SS-SSSB-HHHHHHHHHHTT--HHHHHHHHHHH-SS-SSSB-HHHHHHHHHHHHH--S--TTTTSTTT--

InterPro domains:
  IPR001958 Tetracycline resistance protein TetA/multidrug resistance protein MdtG-like [PR01035] (32-48)
  IPR001958 Tetracycline resistance protein TetA/multidrug resistance protein MdtG-like [PR01035] (89-113)
  IPR001958 Tetracycline resistance protein TetA/multidrug resistance protein MdtG-like [PR01035] (116-137)
  IPR001958 Tetracycline resistance protein TetA/multidrug resistance protein MdtG-like [PR01035] (146-168)
  IPR001958 Tetracycline resistance protein TetA/multidrug resistance protein MdtG-like [PR01035] (359-382)
  IPR002048 EF-hand domain [PF13202] (426-450)
  IPR002048 EF-hand domain [PF13202] (482-501)
  IPR002048 EF-hand domain [PF13202] (516-533)
  IPR002048 EF-hand domain [PF13202] (546-566)
  IPR002048 EF-hand domain [PS50222] (421-456)
  IPR002048 EF-hand domain [PS50222] (482-507)
  IPR002048 EF-hand domain [PS50222] (539-574)
  IPR002048 EF-hand domain [SM00054] (425-453)
  IPR002048 EF-hand domain [SM00054] (479-504)
  IPR002048 EF-hand domain [SM00054] (508-537)
  IPR002048 EF-hand domain [SM00054] (543-571)
  IPR002048 EF-hand domain [cd00051] (508-566)
  IPR011701 Major facilitator superfamily [PF07690] (26-283)
  IPR011701 Major facilitator superfamily [PF07690] (288-409)
  IPR011992 EF-hand domain pair [SSF47473] (422-572)

Solvent-accessible surface area (backbone atoms only — not comparable to full-atom values): 29908 Å² total; per-residue (Å²): 137,64,86,72,76,75,70,65,65,50,75,69,56,51,59,63,38,67,52,52,43,45,51,52,38,47,28,53,29,48,20,36,36,33,23,21,63,28,22,52,60,64,43,46,45,61,57,33,46,78,63,69,45,49,62,40,58,40,10,38,33,57,19,38,15,43,48,33,21,66,68,35,28,64,53,36,39,58,48,20,75,74,71,30,34,45,60,44,42,42,51,24,33,49,44,33,17,54,25,33,40,47,58,35,68,59,89,47,65,68,50,50,36,54,32,30,26,40,40,13,46,20,54,18,38,57,52,29,51,52,49,39,42,58,64,60,34,56,83,89,45,32,66,58,47,52,47,47,47,52,48,18,47,54,53,7,59,20,51,6,22,40,52,19,14,66,50,24,36,62,46,71,92,75,46,39,55,42,57,32,13,51,52,18,21,49,34,13,52,48,21,35,53,48,37,68,76,65,43,68,72,60,62,72,99,62,89,70,71,76,61,65,70,61,70,62,71,68,57,86,54,64,67,58,56,52,54,50,60,64,37,67,64,52,39,46,42,45,51,51,52,25,38,51,41,21,27,50,38,12,37,65,51,41,46,49,52,42,39,34,73,79,68,67,42,22,50,22,64,54,18,50,54,50,34,52,45,35,57,48,41,52,52,39,66,77,61,47,47,65,62,45,37,76,75,61,34,52,76,50,42,31,49,51,10,48,51,41,23,24,54,23,38,52,50,35,74,75,43,87,46,70,67,50,38,53,52,23,47,49,40,25,41,50,12,47,53,40,23,55,57,35,33,55,52,53,49,53,72,73,44,55,81,90,46,37,65,59,52,52,51,51,42,53,51,47,29,50,51,28,40,29,51,22,13,48,51,22,13,46,32,33,70,77,75,30,78,52,45,30,41,36,58,33,27,54,54,40,50,56,51,42,62,56,37,52,58,51,51,60,60,43,47,63,52,50,55,46,49,55,49,28,48,51,46,51,46,55,54,46,59,63,52,19,62,83,69,80,68,47,38,43,54,61,26,37,51,50,52,47,54,53,49,31,61,77,73,64,53,50,92,83,36,74,64,46,51,51,50,47,57,51,36,43,52,48,31,52,49,51,40,71,74,31,32,83,86,71,83,78,42,27,40,64,68,36,49,51,51,40,59,71,73,57,67,82,64,63,54,36,63,55,51,44,58,64,42,18,78,87,68,80,72,44,31,43,66,69,38,49,37,52,53,36,53,76,72,74,40,66,68,81,42,38,57,60,32,44,67,56,48,26,82,84,70,80,74,43,34,43,58,67,44,44,34,53,50,45,50,34,51,56,69,64,57,95,69,62,82,58,66,71,20,62,91,69,67,109

pLDDT: mean 81.46, std 14.46, range [34.97, 97.38]